Protein AF-0000000076749109 (afdb_homodimer)

Sequence (574 aa):
MSLEVDIISRITERFSALRDAEKKVAKLIMDDIQSAANASITELAENAQVSEATITRFAKAVGCKNVRDMKIKLAQTLTVGQRFILEPPDQSGYQGIYESIKQSLDVNRNLINEQDIDTAVGWLHNARQVITIGMGGGSTIASQEMQHRLFRLGYPVVAYNDGLLSRMIAATADNNDVLVMLSATGYTPTIIETAELAKEYGVKVIAITPADSPLSEIADLTLPIEHKETDFIYKPSASRYAMLALVDVISMALAVNHKRRSRDKLRRLKLALDSYRGGLDRQPLGDMSLEVDIISRITERFSALRDAEKKVAKLIMDDIQSAANASITELAENAQVSEATITRFAKAVGCKNVRDMKIKLAQTLTVGQRFILEPPDQSGYQGIYESIKQSLDVNRNLINEQDIDTAVGWLHNARQVITIGMGGGSTIASQEMQHRLFRLGYPVVAYNDGLLSRMIAATADNNDVLVMLSATGYTPTIIETAELAKEYGVKVIAITPADSPLSEIADLTLPIEHKETDFIYKPSASRYAMLALVDVISMALAVNHKRRSRDKLRRLKLALDSYRGGLDRQPLGD

Solvent-accessible surface area (backbone atoms only — not comparable to full-atom values): 29653 Å² total; per-residue (Å²): 128,80,86,70,70,49,50,66,57,36,43,63,72,42,43,86,77,43,51,73,72,37,41,38,44,51,49,48,34,72,74,35,48,69,60,49,35,69,44,48,65,66,52,47,13,60,76,39,71,49,50,57,66,48,49,44,51,35,22,42,72,51,73,25,89,32,54,66,52,38,28,50,41,41,44,51,54,56,62,60,33,61,50,58,71,43,83,53,77,85,78,83,46,70,62,56,55,57,48,44,41,44,49,32,44,56,60,34,60,70,56,66,48,68,67,59,50,50,50,50,40,53,51,60,71,70,26,74,31,39,39,24,33,10,43,56,46,43,14,29,45,39,18,43,47,43,30,53,50,38,42,49,47,68,41,57,54,46,58,41,65,46,70,67,56,43,42,54,46,30,70,66,54,49,60,52,27,32,37,38,39,30,28,69,58,26,46,48,55,68,58,42,52,26,52,54,47,18,44,74,61,56,26,46,32,38,24,43,21,24,74,89,22,68,34,35,71,69,30,78,38,64,50,49,46,62,71,82,70,69,62,53,75,55,55,68,74,42,46,44,56,37,52,42,50,49,45,39,44,50,47,24,51,45,27,64,76,37,42,70,56,22,38,51,37,42,41,42,48,44,45,51,47,42,73,67,34,50,80,65,74,71,58,62,89,47,66,128,80,85,69,71,50,48,64,57,37,43,63,73,42,44,86,77,43,51,72,72,37,41,37,43,51,50,49,34,72,73,36,48,68,59,49,36,69,44,49,65,66,51,49,13,59,75,38,70,48,50,57,66,47,49,43,50,36,21,43,72,50,71,25,92,31,52,67,52,39,31,50,40,41,44,52,53,56,62,62,33,60,49,57,72,44,82,52,75,87,79,88,47,70,62,56,56,56,51,45,39,46,50,33,43,56,60,35,58,70,55,69,48,69,67,60,50,51,51,50,39,53,50,60,70,70,25,72,30,38,39,23,32,10,43,56,45,43,15,27,45,37,18,44,47,43,30,54,52,38,42,49,48,68,41,56,55,46,56,43,64,48,69,68,56,42,41,54,47,31,71,67,55,50,59,51,26,31,38,38,39,32,30,71,60,24,47,47,53,70,60,42,51,27,52,53,48,17,45,73,60,55,27,47,32,37,22,42,21,25,74,91,21,69,35,35,71,69,30,78,40,64,50,50,44,64,72,84,74,68,62,54,75,54,54,68,74,43,46,44,56,36,49,42,49,50,46,38,45,52,48,25,52,45,27,65,77,36,43,71,58,21,39,52,37,44,39,43,48,45,46,52,47,42,73,67,35,50,82,62,75,71,58,59,90,45,64

Nearest PDB structures (foldseek):
  8k3b-assembly1_A  TM=6.581E-01  e=1.698E-19  Pseudomonas aeruginosa
  4ivn-assembly1_A  TM=6.724E-01  e=5.656E-18  Vibrio vulnificus YJ016
  8v4v-assembly1_B  TM=6.225E-01  e=6.274E-15  Streptococcus pneumoniae
  8txl-assembly1_A  TM=6.241E-01  e=1.625E-14  Streptococcus pneumoniae
  7en6-assembly1_D  TM=8.844E-01  e=1.271E-10  Escherichia coli

InterPro domains:
  IPR000281 Helix-turn-helix protein RpiR [PF01418] (8-78)
  IPR000281 Helix-turn-helix protein RpiR [PS51071] (5-81)
  IPR001347 SIS domain [PF01380] (124-250)
  IPR001347 SIS domain [PS51464] (120-260)
  IPR009057 Homedomain-like superfamily [SSF46689] (5-79)
  IPR035472 RpiR-like, SIS domain [cd05013] (115-253)
  IPR036388 Winged helix-like DNA-binding domain superfamily [G3DSA:1.10.10.10] (2-79)
  IPR046348 SIS domain superfamily [SSF53697] (97-259)
  IPR047640 HTH-type transcriptional regulator RpiR-like [PTHR30514] (6-277)

Foldseek 3Di:
DPPQDQLLVLCVVCLVVDDPLLVLLNCVCLVPLPCLLPDDLVRSCVVSVHDSVSLQVSCVSSPAPGNNRVSVSSVVNVVVDCLVSDPDDDPDDPVVQVVQLVVQQVVLVVLDDPVLLVVVLVLQVQAPEEEEEAEDPLRQVLSVVLVVLVVLLVGHYDYDHDLVVLQVCLQVPDLRYAYEYEDAAQADPSSLVSLQSNVVNNHAYEYEYACPHSNVVSHPGYSHGDFDDDSNPPHDTSSSSSSNVVSVVSSVVNCVVPVVSNVVSNVVLLVVVCVPPPDDPPDDSPD/DPPQDQLLVLCVVCLVVDDPLLVLLNCVCLVPLPCLLPDDLVRSCVVSVHDSVSLQVSCVSSPAPGNNRSSVSSVVNVVVDCLVSDPDDDDDDPVVQVVQLVVQQVVLVVLDDPVLLVVVLVLQVQAPEEEEEAEDPLRQVLSVVLVVLVVLLVGHYDYDHDLVVLQVCLQVPDLRYAYEYEDAAQADVSSLVSLQSNVVNNHAYEYEYACPHSNVVSHPGYSHGDFDDDSNPPHDTSSSSSSNVVSVVSSVVNCVVPVVSNVVSNVVLLVVVCVPPPDDPPDDSPD

Organism: NCBI:txid190893

Structure (mmCIF, N/CA/C/O backbone):
data_AF-0000000076749109-model_v1
#
loop_
_entity.id
_entity.type
_entity.pdbx_description
1 polymer 'Transcriptional regulator'
#
loop_
_atom_site.group_PDB
_atom_site.id
_atom_site.type_symbol
_atom_site.label_atom_id
_atom_site.label_alt_id
_atom_site.label_comp_id
_atom_site.label_asym_id
_atom_site.label_entity_id
_atom_site.label_seq_id
_atom_site.pdbx_PDB_ins_code
_atom_site.Cartn_x
_atom_site.Cartn_y
_atom_site.Cartn_z
_atom_site.occupancy
_atom_site.B_iso_or_equiv
_atom_site.auth_seq_id
_atom_site.auth_comp_id
_atom_site.auth_asym_id
_atom_site.auth_atom_id
_atom_site.pdbx_PDB_model_num
ATOM 1 N N . MET A 1 1 ? 18.172 19.078 17.156 1 41.16 1 MET A N 1
ATOM 2 C CA . MET A 1 1 ? 17.344 20.281 17.062 1 41.16 1 MET A CA 1
ATOM 3 C C . MET A 1 1 ? 16 20.078 17.781 1 41.16 1 MET A C 1
ATOM 5 O O . MET A 1 1 ? 15.422 19 17.734 1 41.16 1 MET A O 1
ATOM 9 N N . SER A 1 2 ? 15.719 20.734 18.781 1 47.03 2 SER A N 1
ATOM 10 C CA . SER A 1 2 ? 14.523 20.719 19.625 1 47.03 2 SER A CA 1
ATOM 11 C C . SER A 1 2 ? 13.258 20.641 18.781 1 47.03 2 SER A C 1
ATOM 13 O O . SER A 1 2 ? 13.148 21.297 17.75 1 47.03 2 SER A O 1
ATOM 15 N N . LEU A 1 3 ? 12.555 19.547 18.859 1 54 3 LEU A N 1
ATOM 16 C CA . LEU A 1 3 ? 11.281 19.203 18.234 1 54 3 LEU A CA 1
ATOM 17 C C . LEU A 1 3 ? 10.336 20.406 18.266 1 54 3 LEU A C 1
ATOM 19 O O . LEU A 1 3 ? 10 20.906 19.344 1 54 3 LEU A O 1
ATOM 23 N N . GLU A 1 4 ? 10.453 21.438 17.328 1 62.38 4 GLU A N 1
ATOM 24 C CA . GLU A 1 4 ? 9.75 22.719 17.453 1 62.38 4 GLU A CA 1
ATOM 25 C C . GLU A 1 4 ? 8.258 22.547 17.141 1 62.38 4 GLU A C 1
ATOM 27 O O . GLU A 1 4 ? 7.891 21.875 16.172 1 62.38 4 GLU A O 1
ATOM 32 N N . VAL A 1 5 ? 7.473 22.531 18.25 1 69.25 5 VAL A N 1
ATOM 33 C CA . VAL A 1 5 ? 6.012 22.562 18.25 1 69.25 5 VAL A CA 1
ATOM 34 C C . VAL A 1 5 ? 5.512 23.656 17.312 1 69.25 5 VAL A C 1
ATOM 36 O O . VAL A 1 5 ? 6.109 24.719 17.234 1 69.25 5 VAL A O 1
ATOM 39 N N . ASP A 1 6 ? 4.562 23.328 16.516 1 81.38 6 ASP A N 1
ATOM 40 C CA . ASP A 1 6 ? 3.91 24.281 15.633 1 81.38 6 ASP A CA 1
ATOM 41 C C . ASP A 1 6 ? 3.236 25.391 16.438 1 81.38 6 ASP A C 1
ATOM 43 O O . ASP A 1 6 ? 2.221 25.156 17.109 1 81.38 6 ASP A O 1
ATOM 47 N N . ILE A 1 7 ? 3.74 26.562 16.406 1 86.69 7 ILE A N 1
ATOM 48 C CA . ILE A 1 7 ? 3.283 27.672 17.25 1 86.69 7 ILE A CA 1
ATOM 49 C C . ILE A 1 7 ? 1.833 28 16.906 1 86.69 7 ILE A C 1
ATOM 51 O O . ILE A 1 7 ? 1.055 28.391 17.781 1 86.69 7 ILE A O 1
ATOM 55 N N . ILE A 1 8 ? 1.481 27.859 15.695 1 86.12 8 ILE A N 1
ATOM 56 C CA . ILE A 1 8 ? 0.114 28.188 15.297 1 86.12 8 ILE A CA 1
ATOM 57 C C . ILE A 1 8 ? -0.857 27.219 15.969 1 86.12 8 ILE A C 1
ATOM 59 O O . ILE A 1 8 ? -1.912 27.625 16.453 1 86.12 8 ILE A O 1
ATOM 63 N N . SER A 1 9 ? -0.5 26 15.93 1 85.75 9 SER A N 1
ATOM 64 C CA . SER A 1 9 ? -1.313 25 16.625 1 85.75 9 SER A CA 1
ATOM 65 C C . SER A 1 9 ? -1.432 25.328 18.109 1 85.75 9 SER A C 1
ATOM 67 O O . SER A 1 9 ? -2.502 25.156 18.703 1 85.75 9 SER A O 1
ATOM 69 N N . ARG A 1 10 ? -0.383 25.734 18.656 1 87.19 10 ARG A N 1
ATOM 70 C CA . ARG A 1 10 ? -0.38 26.078 20.078 1 87.19 10 ARG A CA 1
ATOM 71 C C . ARG A 1 10 ? -1.294 27.266 20.359 1 87.19 10 ARG A C 1
ATOM 73 O O . ARG A 1 10 ? -2.035 27.266 21.344 1 87.19 10 ARG A O 1
ATOM 80 N N . ILE A 1 11 ? -1.233 28.219 19.484 1 89.5 11 ILE A N 1
ATOM 81 C CA . ILE A 1 11 ? -2.072 29.406 19.625 1 89.5 11 ILE A CA 1
ATOM 82 C C . ILE A 1 11 ? -3.543 29.016 19.516 1 89.5 11 ILE A C 1
ATOM 84 O O . ILE A 1 11 ? -4.363 29.438 20.344 1 89.5 11 ILE A O 1
ATOM 88 N N . THR A 1 12 ? -3.814 28.188 18.562 1 86.69 12 THR A N 1
ATOM 89 C CA . THR A 1 12 ? -5.191 27.75 18.344 1 86.69 12 THR A CA 1
ATOM 90 C C . THR A 1 12 ? -5.695 26.938 19.531 1 86.69 12 THR A C 1
ATOM 92 O O . THR A 1 12 ? -6.828 27.125 19.984 1 86.69 12 THR A O 1
ATOM 95 N N . GLU A 1 13 ? -4.914 26.125 20.094 1 86.44 13 GLU A N 1
ATOM 96 C CA . GLU A 1 13 ? -5.281 25.25 21.203 1 86.44 13 GLU A CA 1
ATOM 97 C C . GLU A 1 13 ? -5.508 26.047 22.469 1 86.44 13 GLU A C 1
ATOM 99 O O . GLU A 1 13 ? -6.398 25.719 23.266 1 86.44 13 GLU A O 1
ATOM 104 N N . ARG A 1 14 ? -4.793 27.094 22.641 1 90.38 14 ARG A N 1
ATOM 105 C CA . ARG A 1 14 ? -4.82 27.844 23.891 1 90.38 14 ARG A CA 1
ATOM 106 C C . ARG A 1 14 ? -5.68 29.094 23.75 1 90.38 14 ARG A C 1
ATOM 108 O O . ARG A 1 14 ? -5.855 29.844 24.719 1 90.38 14 ARG A O 1
ATOM 115 N N . PHE A 1 15 ? -6.289 29.234 22.641 1 91.5 15 PHE A N 1
ATOM 116 C CA . PHE A 1 15 ? -6.961 30.5 22.344 1 91.5 15 PHE A CA 1
ATOM 117 C C . PHE A 1 15 ? -8.039 30.797 23.375 1 91.5 15 PHE A C 1
ATOM 119 O O . PHE A 1 15 ? -8.125 31.906 23.891 1 91.5 15 PHE A O 1
ATOM 126 N N . SER A 1 16 ? -8.789 29.781 23.734 1 92.06 16 SER A N 1
ATOM 127 C CA . SER A 1 16 ? -9.914 29.984 24.641 1 92.06 16 SER A CA 1
ATOM 128 C C . SER A 1 16 ? -9.438 30.328 26.047 1 92.06 16 SER A C 1
ATOM 130 O O . SER A 1 16 ? -10.148 30.984 26.812 1 92.06 16 SER A O 1
ATOM 132 N N . ALA A 1 17 ? -8.25 29.922 26.359 1 93.31 17 ALA A N 1
ATOM 133 C CA . ALA A 1 17 ? -7.719 30.125 27.703 1 93.31 17 ALA A CA 1
ATOM 134 C C . ALA A 1 17 ? -6.973 31.453 27.812 1 93.31 17 ALA A C 1
ATOM 136 O O . ALA A 1 17 ? -6.613 31.891 28.906 1 93.31 17 ALA A O 1
ATOM 137 N N . LEU A 1 18 ? -6.797 32.062 26.672 1 94.69 18 LEU A N 1
ATOM 138 C CA . LEU A 1 18 ? -6.055 33.312 26.641 1 94.69 18 LEU A CA 1
ATOM 139 C C . LEU A 1 18 ? -6.898 34.469 27.203 1 94.69 18 LEU A C 1
ATOM 141 O O . 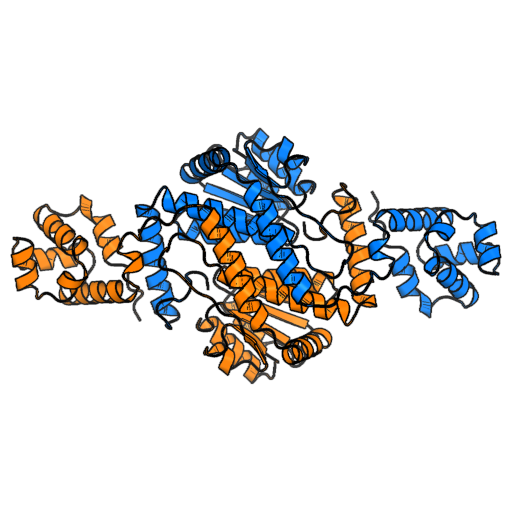LEU A 1 18 ? -8.125 34.438 27.094 1 94.69 18 LEU A O 1
ATOM 145 N N . ARG A 1 19 ? -6.203 35.438 27.828 1 94.12 19 ARG A N 1
ATOM 146 C CA . ARG A 1 19 ? -6.871 36.656 28.234 1 94.12 19 ARG A CA 1
ATOM 147 C C . ARG A 1 19 ? -7.258 37.5 27.016 1 94.12 19 ARG A C 1
ATOM 149 O O . ARG A 1 19 ? -6.723 37.312 25.922 1 94.12 19 ARG A O 1
ATOM 156 N N . ASP A 1 20 ? -8.188 38.344 27.234 1 95.5 20 ASP A N 1
ATOM 157 C CA . ASP A 1 20 ? -8.727 39.156 26.141 1 95.5 20 ASP A CA 1
ATOM 158 C C . ASP A 1 20 ? -7.605 39.875 25.391 1 95.5 20 ASP A C 1
ATOM 160 O O . ASP A 1 20 ? -7.578 39.875 24.156 1 95.5 20 ASP A O 1
ATOM 164 N N . ALA A 1 21 ? -6.801 40.438 26.156 1 95.19 21 ALA A N 1
ATOM 165 C CA . ALA A 1 21 ? -5.68 41.156 25.547 1 95.19 21 ALA A CA 1
ATOM 166 C C . ALA A 1 21 ? -4.797 40.188 24.75 1 95.19 21 ALA A C 1
ATOM 168 O O . ALA A 1 21 ? -4.297 40.562 23.688 1 95.19 21 ALA A O 1
ATOM 169 N N . GLU A 1 22 ? -4.547 39.031 25.234 1 96.12 22 GLU A N 1
ATOM 170 C CA . GLU A 1 22 ? -3.752 38 24.547 1 96.12 22 GLU A CA 1
ATOM 171 C C . GLU A 1 22 ? -4.465 37.5 23.281 1 96.12 22 GLU A C 1
ATOM 173 O O . GLU A 1 22 ? -3.816 37.156 22.297 1 96.12 22 GLU A O 1
ATOM 178 N N . LYS A 1 23 ? -5.781 37.375 23.281 1 96.38 23 LYS A N 1
ATOM 179 C CA . LYS A 1 23 ? -6.555 36.969 22.109 1 96.38 23 LYS A CA 1
ATOM 180 C C . LYS A 1 23 ? -6.344 37.938 20.953 1 96.38 23 LYS A C 1
ATOM 182 O O . LYS A 1 23 ? -6.328 37.531 19.781 1 96.38 23 LYS A O 1
ATOM 187 N N . LYS A 1 24 ? -6.234 39.219 21.328 1 96.19 24 LYS A N 1
ATOM 188 C CA . LYS A 1 24 ? -5.949 40.188 20.297 1 96.19 24 LYS A CA 1
ATOM 189 C C . LYS A 1 24 ? -4.621 39.906 19.609 1 96.19 24 LYS A C 1
ATOM 191 O O . LYS A 1 24 ? -4.512 40.031 18.375 1 96.19 24 LYS A O 1
ATOM 196 N N . VAL A 1 25 ? -3.664 39.531 20.375 1 96.44 25 VAL A N 1
ATOM 197 C CA . VAL A 1 25 ? -2.35 39.219 19.828 1 96.44 25 VAL A CA 1
ATOM 198 C C . VAL A 1 25 ? -2.451 37.969 18.938 1 96.44 25 VAL A C 1
ATOM 200 O O . VAL A 1 25 ? -1.91 37.938 17.828 1 96.44 25 VAL A O 1
ATOM 203 N N . ALA A 1 26 ? -3.113 36.969 19.438 1 95.19 26 ALA A N 1
ATOM 204 C CA . ALA A 1 26 ? -3.312 35.75 18.688 1 95.19 26 ALA A CA 1
ATOM 205 C C . ALA A 1 26 ? -3.963 36 17.328 1 95.19 26 ALA A C 1
ATOM 207 O O . ALA A 1 26 ? -3.514 35.5 16.297 1 95.19 26 ALA A O 1
ATOM 208 N N . LYS A 1 27 ? -4.977 36.812 17.359 1 94.19 27 LYS A N 1
ATOM 209 C CA . LYS A 1 27 ? -5.691 37.156 16.125 1 94.19 27 LYS A CA 1
ATOM 210 C C . LYS A 1 27 ? -4.781 37.875 15.148 1 94.19 27 LYS A C 1
ATOM 212 O O . LYS A 1 27 ? -4.801 37.594 13.945 1 94.19 27 LYS A O 1
ATOM 217 N N . LEU A 1 28 ? -4.043 38.812 15.688 1 94 28 LEU A N 1
ATOM 218 C CA . LEU A 1 28 ? -3.102 39.562 14.859 1 94 28 LEU A CA 1
ATOM 219 C C . LEU A 1 28 ? -2.125 38.594 14.172 1 94 28 LEU A C 1
ATOM 221 O O . LEU A 1 28 ? -1.866 38.75 12.969 1 94 28 LEU A O 1
ATOM 225 N N . ILE A 1 29 ? -1.566 37.688 14.875 1 92.81 29 ILE A N 1
ATOM 226 C CA . ILE A 1 29 ? -0.586 36.75 14.359 1 92.81 29 ILE A CA 1
ATOM 227 C C . ILE A 1 29 ? -1.239 35.844 13.305 1 92.81 29 ILE A C 1
ATOM 229 O O . ILE A 1 29 ? -0.687 35.656 12.219 1 92.81 29 ILE A O 1
ATOM 233 N N . MET A 1 30 ? -2.408 35.375 13.68 1 88.06 30 MET A N 1
ATOM 234 C CA . MET A 1 30 ? -3.117 34.469 12.789 1 88.06 30 MET A CA 1
ATOM 235 C C . MET A 1 30 ? -3.518 35.156 11.492 1 88.06 30 MET A C 1
ATOM 237 O O . MET A 1 30 ? -3.566 34.531 10.438 1 88.06 30 MET A O 1
ATOM 241 N N . ASP A 1 31 ? -3.779 36.406 11.617 1 88.31 31 ASP A N 1
ATOM 242 C CA . ASP A 1 31 ? -4.195 37.188 10.445 1 88.31 31 ASP A CA 1
ATOM 243 C C . ASP A 1 31 ? -3.037 37.375 9.469 1 88.31 31 ASP A C 1
ATOM 245 O O . ASP A 1 31 ? -3.248 37.438 8.258 1 88.31 31 ASP A O 1
ATOM 249 N N . ASP A 1 32 ? -1.861 37.531 9.992 1 88.88 32 ASP A N 1
ATOM 250 C CA . ASP A 1 32 ? -0.684 37.75 9.156 1 88.88 32 ASP A CA 1
ATOM 251 C C . ASP A 1 32 ? 0.581 37.25 9.844 1 88.88 32 ASP A C 1
ATOM 253 O O . ASP A 1 32 ? 1.338 38.031 10.422 1 88.88 32 ASP A O 1
ATOM 257 N N . ILE A 1 33 ? 0.858 36.031 9.617 1 88.12 33 ILE A N 1
ATOM 258 C CA . ILE A 1 33 ? 1.965 35.375 10.289 1 88.12 33 ILE A CA 1
ATOM 259 C C . ILE A 1 33 ? 3.291 35.969 9.828 1 88.12 33 ILE A C 1
ATOM 261 O O . ILE A 1 33 ? 4.207 36.156 10.633 1 88.12 33 ILE A O 1
ATOM 265 N N . GLN A 1 34 ? 3.371 36.312 8.562 1 88.44 34 GLN A N 1
ATOM 266 C CA . GLN A 1 34 ? 4.602 36.844 8 1 88.44 34 GLN A CA 1
ATOM 267 C C . GLN A 1 34 ? 4.961 38.188 8.656 1 88.44 34 GLN A C 1
ATOM 269 O O . GLN A 1 34 ? 6.098 38.375 9.094 1 88.44 34 GLN A O 1
ATOM 274 N N . SER A 1 35 ? 3.977 39.031 8.734 1 91.88 35 SER A N 1
ATOM 275 C CA . SER A 1 35 ? 4.207 40.344 9.352 1 91.88 35 SER A CA 1
ATOM 276 C C . SER A 1 35 ? 4.562 40.188 10.828 1 91.88 35 SER A C 1
ATOM 278 O O . SER A 1 35 ? 5.441 40.875 11.328 1 91.88 35 SER A O 1
ATOM 280 N N . ALA A 1 36 ? 3.863 39.281 11.398 1 92.56 36 ALA A N 1
ATOM 281 C CA . ALA A 1 36 ? 4.098 39.062 12.828 1 92.56 36 ALA A CA 1
ATOM 282 C C . ALA A 1 36 ? 5.508 38.531 13.078 1 92.56 36 ALA A C 1
ATOM 284 O O . ALA A 1 36 ? 6.164 38.938 14.047 1 92.56 36 ALA A O 1
ATOM 285 N N . ALA A 1 37 ? 5.977 37.688 12.227 1 91.88 37 ALA A N 1
ATOM 286 C CA . ALA A 1 37 ? 7.301 37.094 12.375 1 91.88 37 ALA A CA 1
ATOM 287 C C . ALA A 1 37 ? 8.398 38.156 12.211 1 91.88 37 ALA A C 1
ATOM 289 O O . ALA A 1 37 ? 9.469 38.031 12.805 1 91.88 37 ALA A O 1
ATOM 290 N N . ASN A 1 38 ? 8.125 39.125 11.508 1 93.44 38 ASN A N 1
ATOM 291 C CA . ASN A 1 38 ? 9.156 40.125 11.172 1 93.44 38 ASN A CA 1
ATOM 292 C C . ASN A 1 38 ? 9.023 41.375 12.023 1 93.44 38 ASN A C 1
ATOM 294 O O . ASN A 1 38 ? 9.938 42.188 12.055 1 93.44 38 ASN A O 1
ATOM 298 N N . ALA A 1 39 ? 7.953 41.531 12.719 1 94.12 39 ALA A N 1
ATOM 299 C CA . ALA A 1 39 ? 7.676 42.75 13.484 1 94.12 39 ALA A CA 1
ATOM 300 C C . ALA A 1 39 ? 8.469 42.75 14.789 1 94.12 39 ALA A C 1
ATOM 302 O O . ALA A 1 39 ? 8.766 41.719 15.352 1 94.12 39 ALA A O 1
ATOM 303 N N . SER A 1 40 ? 8.883 43.906 15.211 1 94.69 40 SER A N 1
ATOM 304 C CA . SER A 1 40 ? 9.438 44.062 16.547 1 94.69 40 SER A CA 1
ATOM 305 C C . SER A 1 40 ? 8.359 43.906 17.625 1 94.69 40 SER A C 1
ATOM 307 O O . SER A 1 40 ? 7.168 43.969 17.312 1 94.69 40 SER A O 1
ATOM 309 N N . ILE A 1 41 ? 8.844 43.781 18.812 1 95.25 41 ILE A N 1
ATOM 310 C CA . ILE A 1 41 ? 7.891 43.656 19.906 1 95.25 41 ILE A CA 1
ATOM 311 C C . ILE A 1 41 ? 7.035 44.906 20 1 95.25 41 ILE A C 1
ATOM 313 O O . ILE A 1 41 ? 5.84 44.844 20.297 1 95.25 41 ILE A O 1
ATOM 317 N N . THR A 1 42 ? 7.625 46.062 19.734 1 96.25 42 THR A N 1
ATOM 318 C CA . THR A 1 42 ? 6.914 47.344 19.781 1 96.25 42 THR A CA 1
ATOM 319 C C . THR A 1 42 ? 5.852 47.406 18.688 1 96.25 42 THR A C 1
ATOM 321 O O . THR A 1 42 ? 4.719 47.812 18.953 1 96.25 42 THR A O 1
ATOM 324 N N . GLU A 1 43 ? 6.258 46.969 17.562 1 96.69 43 GLU A N 1
ATOM 325 C CA . GLU A 1 43 ? 5.328 46.938 16.438 1 96.69 43 GLU A CA 1
ATOM 326 C C . GLU A 1 43 ? 4.168 46 16.688 1 96.69 43 GLU A C 1
ATOM 328 O O . GLU A 1 43 ? 3.016 46.312 16.391 1 96.69 43 GLU A O 1
ATOM 333 N N . LEU A 1 44 ? 4.457 44.812 17.172 1 96.5 44 LEU A N 1
ATOM 334 C CA . LEU A 1 44 ? 3.424 43.844 17.5 1 96.5 44 LEU A CA 1
ATOM 335 C C . LEU A 1 44 ? 2.434 44.406 18.516 1 96.5 44 LEU A C 1
ATOM 337 O O . LEU A 1 44 ? 1.221 44.25 18.359 1 96.5 44 LEU A O 1
ATOM 341 N N . ALA A 1 45 ? 2.943 45.031 19.547 1 96.88 45 ALA A N 1
ATOM 342 C CA . ALA A 1 45 ? 2.117 45.625 20.594 1 96.88 45 ALA A CA 1
ATOM 343 C C . ALA A 1 45 ? 1.198 46.719 20.016 1 96.88 45 ALA A C 1
ATOM 345 O O . ALA A 1 45 ? 0.005 46.75 20.328 1 96.88 45 ALA A O 1
ATOM 346 N N . GLU A 1 46 ? 1.764 47.562 19.156 1 96.94 46 GLU A N 1
ATOM 347 C CA . GLU A 1 46 ? 1.002 48.625 18.531 1 96.94 46 GLU A CA 1
ATOM 348 C C . GLU A 1 46 ? -0.096 48.094 17.625 1 96.94 46 GLU A C 1
ATOM 350 O O . GLU A 1 46 ? -1.243 48.531 17.688 1 96.94 46 GLU A O 1
ATOM 355 N N . ASN A 1 47 ? 0.292 47.125 16.875 1 95.94 47 ASN A N 1
ATOM 356 C CA . ASN A 1 47 ? -0.643 46.562 15.914 1 95.94 47 ASN A CA 1
ATOM 357 C C . ASN A 1 47 ? -1.787 45.812 16.609 1 95.94 47 ASN A C 1
ATOM 359 O O . ASN A 1 47 ? -2.918 45.844 16.125 1 95.94 47 ASN A O 1
ATOM 363 N N . ALA A 1 48 ? -1.487 45.219 17.688 1 95.81 48 ALA A N 1
ATOM 364 C CA . ALA A 1 48 ? -2.49 44.469 18.438 1 95.81 48 ALA A CA 1
ATOM 365 C C . ALA A 1 48 ? -3.215 45.344 19.438 1 95.81 48 ALA A C 1
ATOM 367 O O . ALA A 1 48 ? -4.188 44.938 20.062 1 95.81 48 ALA A O 1
ATOM 368 N N . GLN A 1 49 ? -2.762 46.531 19.625 1 96.12 49 GLN A N 1
ATOM 369 C CA . GLN A 1 49 ? -3.316 47.5 20.562 1 96.12 49 GLN A CA 1
ATOM 370 C C . GLN A 1 49 ? -3.256 46.969 22 1 96.12 49 GLN A C 1
ATOM 372 O O . GLN A 1 49 ? -4.254 47 22.719 1 96.12 49 GLN A O 1
ATOM 377 N N . VAL A 1 50 ? -2.072 46.469 22.297 1 97.19 50 VAL A N 1
ATOM 378 C CA . VAL A 1 50 ? -1.808 46 23.656 1 97.19 50 VAL A CA 1
ATOM 379 C C . VAL A 1 50 ? -0.436 46.5 24.109 1 97.19 50 VAL A C 1
ATOM 381 O O . VAL A 1 50 ? 0.275 47.156 23.359 1 97.19 50 VAL A O 1
ATOM 384 N N . SER A 1 51 ? -0.117 46.219 25.406 1 95.12 51 SER A N 1
ATOM 385 C CA . SER A 1 51 ? 1.193 46.562 25.938 1 95.12 51 SER A CA 1
ATOM 386 C C . SER A 1 51 ? 2.26 45.562 25.516 1 95.12 51 SER A C 1
ATOM 388 O O . SER A 1 51 ? 1.942 44.438 25.141 1 95.12 51 SER A O 1
ATOM 390 N N . GLU A 1 52 ? 3.502 46 25.5 1 96.5 52 GLU A N 1
ATOM 391 C CA . GLU A 1 52 ? 4.609 45.094 25.25 1 96.5 52 GLU A CA 1
ATOM 392 C C . GLU A 1 52 ? 4.641 43.938 26.266 1 96.5 52 GLU A C 1
ATOM 394 O O . GLU A 1 52 ? 5.012 42.812 25.938 1 96.5 52 GLU A O 1
ATOM 399 N N . ALA A 1 53 ? 4.254 44.25 27.453 1 95.94 53 ALA A N 1
ATOM 400 C CA . ALA A 1 53 ? 4.172 43.219 28.5 1 95.94 53 ALA A CA 1
ATOM 401 C C . ALA A 1 53 ? 3.168 42.156 28.125 1 95.94 53 ALA A C 1
ATOM 403 O O . ALA A 1 53 ? 3.373 40.969 28.422 1 95.94 53 ALA A O 1
ATOM 404 N N . THR A 1 54 ? 2.135 42.594 27.531 1 96.5 54 THR A N 1
ATOM 405 C CA . THR A 1 54 ? 1.115 41.656 27.078 1 96.5 54 THR A CA 1
ATOM 406 C C . THR A 1 54 ? 1.682 40.719 26.016 1 96.5 54 THR A C 1
ATOM 408 O O . THR A 1 54 ? 1.346 39.531 25.984 1 96.5 54 THR A O 1
ATOM 411 N N . ILE A 1 55 ? 2.539 41.219 25.125 1 97.31 55 ILE A N 1
ATOM 412 C CA . ILE A 1 55 ? 3.184 40.406 24.109 1 97.31 55 ILE A CA 1
ATOM 413 C C . ILE A 1 55 ? 4.055 39.344 24.781 1 97.31 55 ILE A C 1
ATOM 415 O O . ILE A 1 55 ? 4.059 38.188 24.359 1 97.31 55 ILE A O 1
ATOM 419 N N . THR A 1 56 ? 4.805 39.781 25.734 1 96.31 56 THR A N 1
ATOM 420 C CA . THR A 1 56 ? 5.684 38.875 26.469 1 96.31 56 THR A CA 1
ATOM 421 C C . THR A 1 56 ? 4.871 37.812 27.188 1 96.31 56 THR A C 1
ATOM 423 O O . THR A 1 56 ? 5.234 36.625 27.172 1 96.31 56 THR A O 1
ATOM 426 N N . ARG A 1 57 ? 3.799 38.156 27.828 1 96.06 57 ARG A N 1
ATOM 427 C CA . ARG A 1 57 ? 2.932 37.188 28.516 1 96.06 57 ARG A CA 1
ATOM 428 C C . ARG A 1 57 ? 2.291 36.219 27.531 1 96.06 57 ARG A C 1
ATOM 430 O O . ARG A 1 57 ? 2.133 35.031 27.828 1 96.06 57 ARG A O 1
ATOM 437 N N . PHE A 1 58 ? 1.944 36.812 26.422 1 96.5 58 PHE A N 1
ATOM 438 C CA . PHE A 1 58 ? 1.36 36 25.375 1 96.5 58 PHE A CA 1
ATOM 439 C C . PHE A 1 58 ? 2.344 34.906 24.922 1 96.5 58 PHE A C 1
ATOM 441 O O . PHE A 1 58 ? 1.978 33.75 24.797 1 96.5 58 PHE A O 1
ATOM 448 N N . ALA A 1 59 ? 3.525 35.375 24.641 1 96.12 59 ALA A N 1
ATOM 449 C CA . ALA A 1 59 ? 4.559 34.406 24.219 1 96.12 59 ALA A CA 1
ATOM 450 C C . ALA A 1 59 ? 4.699 33.281 25.219 1 96.12 59 ALA A C 1
ATOM 452 O O . ALA A 1 59 ? 4.746 32.094 24.844 1 96.12 59 ALA A O 1
ATOM 453 N N . LYS A 1 60 ? 4.684 33.531 26.453 1 94.75 60 LYS A N 1
ATOM 454 C CA . LYS A 1 60 ? 4.793 32.531 27.5 1 94.75 60 LYS A CA 1
ATOM 455 C C . LYS A 1 60 ? 3.535 31.672 27.562 1 94.75 60 LYS A C 1
ATOM 457 O O . LYS A 1 60 ? 3.615 30.453 27.781 1 94.75 60 LYS A O 1
ATOM 462 N N . ALA A 1 61 ? 2.455 32.312 27.359 1 94.38 61 ALA A N 1
ATOM 463 C CA . ALA A 1 61 ? 1.172 31.625 27.422 1 94.38 61 ALA A CA 1
ATOM 464 C C . ALA A 1 61 ? 1.059 30.562 26.328 1 94.38 61 ALA A C 1
ATOM 466 O O . ALA A 1 61 ? 0.417 29.531 26.516 1 94.38 61 ALA A O 1
ATOM 467 N N . VAL A 1 62 ? 1.747 30.844 25.25 1 93.81 62 VAL A N 1
ATOM 468 C CA . VAL A 1 62 ? 1.635 29.906 24.141 1 93.81 62 VAL A CA 1
ATOM 469 C C . VAL A 1 62 ? 2.859 29 24.109 1 93.81 62 VAL A C 1
ATOM 471 O O . VAL A 1 62 ? 3.133 28.359 23.094 1 93.81 62 VAL A O 1
ATOM 474 N N . GLY A 1 63 ? 3.613 29.031 25.203 1 90.06 63 GLY A N 1
ATOM 475 C CA . GLY A 1 63 ? 4.641 28.016 25.422 1 90.06 63 GLY A CA 1
ATOM 476 C C . GLY A 1 63 ? 6.008 28.453 24.922 1 90.06 63 GLY A C 1
ATOM 477 O O . GLY A 1 63 ? 6.898 27.609 24.734 1 90.06 63 GLY A O 1
ATOM 478 N N . CYS A 1 64 ? 6.207 29.688 24.625 1 93.25 64 CYS A N 1
ATOM 479 C CA . CYS A 1 64 ? 7.512 30.188 24.203 1 93.25 64 CYS A CA 1
ATOM 480 C C . CYS A 1 64 ? 8.297 30.719 25.391 1 93.25 64 CYS A C 1
ATOM 482 O O . CYS A 1 64 ? 7.711 31.172 26.375 1 93.25 64 CYS A O 1
ATOM 484 N N . LYS A 1 65 ? 9.57 30.641 25.266 1 93.25 65 LYS A N 1
ATOM 485 C CA . LYS A 1 65 ? 10.43 31.141 26.344 1 93.25 65 LYS A CA 1
ATOM 486 C C . LYS A 1 65 ? 10.344 32.656 26.453 1 93.25 65 LYS A C 1
ATOM 488 O O . LYS A 1 65 ? 10.375 33.219 27.547 1 93.25 65 LYS A O 1
ATOM 493 N N . ASN A 1 66 ? 10.336 33.281 25.359 1 93.75 66 ASN A N 1
ATOM 494 C CA . ASN A 1 66 ? 10.273 34.719 25.219 1 93.75 66 ASN A CA 1
ATOM 495 C C . ASN A 1 66 ? 9.805 35.125 23.828 1 93.75 66 ASN A C 1
ATOM 497 O O . ASN A 1 66 ? 9.461 34.25 23 1 93.75 66 ASN A O 1
ATOM 501 N N . VAL A 1 67 ? 9.703 36.375 23.609 1 95.25 67 VAL A N 1
ATOM 502 C CA . VAL A 1 67 ? 9.188 36.906 22.359 1 95.25 67 VAL A CA 1
ATOM 503 C C . VAL A 1 67 ? 10.109 36.5 21.219 1 95.25 67 VAL A C 1
ATOM 505 O O . VAL A 1 67 ? 9.648 36.188 20.109 1 95.25 67 VAL A O 1
ATOM 508 N N . ARG A 1 68 ? 11.328 36.531 21.469 1 93.25 68 ARG A N 1
ATOM 509 C CA . ARG A 1 68 ? 12.289 36.094 20.453 1 93.25 68 ARG A CA 1
ATOM 510 C C . ARG A 1 68 ? 12.031 34.688 20.016 1 93.25 68 ARG A C 1
ATOM 512 O O . ARG A 1 68 ? 12.023 34.375 18.812 1 93.25 68 ARG A O 1
ATOM 519 N N . ASP A 1 69 ? 11.906 33.875 20.953 1 93.62 69 ASP A N 1
ATOM 520 C CA . ASP A 1 69 ? 11.578 32.469 20.703 1 93.62 69 ASP A CA 1
ATOM 521 C C . ASP A 1 69 ? 10.297 32.344 19.875 1 93.62 69 ASP A C 1
ATOM 523 O O . ASP A 1 69 ? 10.219 31.531 18.953 1 93.62 69 ASP A O 1
ATOM 527 N N . MET A 1 70 ? 9.273 33.062 20.203 1 93.69 70 MET A N 1
ATOM 528 C CA . MET A 1 70 ? 8.008 33.062 19.469 1 93.69 70 MET A CA 1
ATOM 529 C C . MET A 1 70 ? 8.219 33.438 18.016 1 93.69 70 MET A C 1
ATOM 531 O O . MET A 1 70 ? 7.691 32.781 17.109 1 93.69 70 MET A O 1
ATOM 535 N N . LYS A 1 71 ? 8.984 34.406 17.828 1 92.12 71 LYS A N 1
ATOM 536 C CA . LYS A 1 71 ? 9.242 34.906 16.469 1 92.12 71 LYS A CA 1
ATOM 537 C C . LYS A 1 71 ? 9.992 33.875 15.641 1 92.12 71 LYS A C 1
ATOM 539 O O . LYS A 1 71 ? 9.742 33.719 14.445 1 92.12 71 LYS A O 1
ATOM 544 N N . ILE A 1 72 ? 10.852 33.25 16.234 1 89.25 72 ILE A N 1
ATOM 545 C CA . ILE A 1 72 ? 11.586 32.188 15.555 1 89.25 72 ILE A CA 1
ATOM 546 C C . ILE A 1 72 ? 10.625 31.078 15.141 1 89.25 72 ILE A C 1
ATOM 548 O O . ILE A 1 72 ? 10.672 30.594 14.008 1 89.25 72 ILE A O 1
ATOM 552 N N . LYS A 1 73 ? 9.8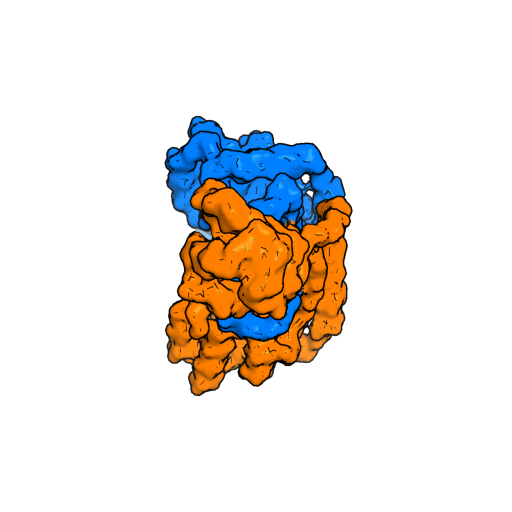05 30.734 16.016 1 88.94 73 LYS A N 1
ATOM 553 C CA . LYS A 1 73 ? 8.844 29.672 15.734 1 88.94 73 LYS A CA 1
ATOM 554 C C . LYS A 1 73 ? 7.863 30.094 14.641 1 88.94 73 LYS A C 1
ATOM 556 O O . LYS A 1 73 ? 7.473 29.281 13.805 1 88.94 73 LYS A O 1
ATOM 561 N N . LEU A 1 74 ? 7.477 31.328 14.688 1 89.31 74 LEU A N 1
ATOM 562 C CA . LEU A 1 74 ? 6.625 31.859 13.625 1 89.31 74 LEU A CA 1
ATOM 563 C C . LEU A 1 74 ? 7.336 31.797 12.281 1 89.31 74 LEU A C 1
ATOM 565 O O . LEU A 1 74 ? 6.738 31.422 11.273 1 89.31 74 LEU A O 1
ATOM 569 N N . ALA A 1 75 ? 8.57 32.125 12.289 1 86 75 ALA A N 1
ATOM 570 C CA . ALA A 1 75 ? 9.367 32.094 11.062 1 86 75 ALA A CA 1
ATOM 571 C C . ALA A 1 75 ? 9.492 30.672 10.539 1 86 75 ALA A C 1
ATOM 573 O O . ALA A 1 75 ? 9.445 30.438 9.328 1 86 75 ALA A O 1
ATOM 574 N N . GLN A 1 76 ? 9.672 29.844 11.43 1 81.56 76 GLN A N 1
ATOM 575 C CA . GLN A 1 76 ? 9.773 28.438 11.055 1 81.56 76 GLN A CA 1
ATOM 576 C C . GLN A 1 76 ? 8.477 27.938 10.406 1 81.56 76 GLN A C 1
ATOM 578 O O . GLN A 1 76 ? 8.508 27.141 9.469 1 81.56 76 GLN A O 1
ATOM 583 N N . THR A 1 77 ? 7.387 28.344 10.977 1 80.94 77 THR A N 1
ATOM 584 C CA . THR A 1 77 ? 6.094 28 10.406 1 80.94 77 THR A CA 1
ATOM 585 C C . THR A 1 77 ? 5.973 28.5 8.977 1 80.94 77 THR A C 1
ATOM 587 O O . THR A 1 77 ? 5.398 27.828 8.117 1 80.94 77 THR A O 1
ATOM 590 N N . LEU A 1 78 ? 6.52 29.656 8.742 1 78.19 78 LEU A N 1
ATOM 591 C CA . LEU A 1 78 ? 6.473 30.25 7.41 1 78.19 78 LEU A CA 1
ATOM 592 C C . LEU A 1 78 ? 7.316 29.438 6.43 1 78.19 78 LEU A C 1
ATOM 594 O O . LEU A 1 78 ? 6.996 29.359 5.242 1 78.19 78 LEU A O 1
ATOM 598 N N . THR A 1 79 ? 8.305 28.812 6.91 1 74.81 79 THR A N 1
ATOM 599 C CA . THR A 1 79 ? 9.188 28.031 6.059 1 74.81 79 THR A CA 1
ATOM 600 C C . THR A 1 79 ? 8.492 26.75 5.582 1 74.81 79 THR A C 1
ATOM 602 O O . THR A 1 79 ? 8.812 26.219 4.52 1 74.81 79 THR A O 1
ATOM 605 N N . VAL A 1 80 ? 7.621 26.188 6.398 1 70 80 VAL A N 1
ATOM 606 C CA . VAL A 1 80 ? 6.887 24.969 6.039 1 70 80 VAL A CA 1
ATOM 607 C C . VAL A 1 80 ? 6.109 25.203 4.746 1 70 80 VAL A C 1
ATOM 609 O O . VAL A 1 80 ? 5.977 24.297 3.926 1 70 80 VAL A O 1
ATOM 612 N N . GLY A 1 81 ? 5.68 26.406 4.512 1 66.5 81 GLY A N 1
ATOM 613 C CA . GLY A 1 81 ? 4.988 26.766 3.287 1 66.5 81 GLY A CA 1
ATOM 614 C C . GLY A 1 81 ? 3.629 27.406 3.537 1 66.5 81 GLY A C 1
ATOM 615 O O . GLY A 1 81 ? 2.875 26.938 4.398 1 66.5 81 GLY A O 1
ATOM 616 N N . GLN A 1 82 ? 3.4 28.266 2.697 1 69.94 82 GLN A N 1
ATOM 617 C CA . GLN A 1 82 ? 2.189 29.078 2.793 1 69.94 82 GLN A CA 1
ATOM 618 C C . GLN A 1 82 ? 0.943 28.234 2.537 1 69.94 82 GLN A C 1
ATOM 620 O O . GLN A 1 82 ? -0.137 28.547 3.043 1 69.94 82 GLN A O 1
ATOM 625 N N . ARG A 1 83 ? 1.236 27.125 1.879 1 76.38 83 ARG A N 1
ATOM 626 C CA . ARG A 1 83 ? 0.084 26.328 1.468 1 76.38 83 ARG A CA 1
ATOM 627 C C . ARG A 1 83 ? -0.575 25.656 2.668 1 76.38 83 ARG A C 1
ATOM 629 O O . ARG A 1 83 ? -1.736 25.25 2.6 1 76.38 83 ARG A O 1
ATOM 636 N N . PHE A 1 84 ? 0.073 25.516 3.701 1 79 84 PHE A N 1
ATOM 637 C CA . PHE A 1 84 ? -0.494 24.891 4.895 1 79 84 PHE A CA 1
ATOM 638 C C . PHE A 1 84 ? -1.103 25.953 5.812 1 79 84 PHE A C 1
ATOM 640 O O . PHE A 1 84 ? -1.729 25.609 6.82 1 79 84 PHE A O 1
ATOM 647 N N . ILE A 1 85 ? -0.835 27.125 5.496 1 71.5 85 ILE A N 1
ATOM 648 C CA . ILE A 1 85 ? -1.3 28.219 6.344 1 71.5 85 ILE A CA 1
ATOM 649 C C . ILE A 1 85 ? -2.561 28.844 5.742 1 71.5 85 ILE A C 1
ATOM 651 O O . ILE A 1 85 ? -3.553 29.047 6.445 1 71.5 85 ILE A O 1
ATOM 655 N N . LEU A 1 86 ? -2.402 29.047 4.43 1 69.31 86 LEU A N 1
ATOM 656 C CA . LEU A 1 86 ? -3.518 29.688 3.738 1 69.31 86 LEU A CA 1
ATOM 657 C C . LEU A 1 86 ? -4.445 28.641 3.123 1 69.31 86 LEU A C 1
ATOM 659 O O . LEU A 1 86 ? -3.986 27.578 2.682 1 69.31 86 LEU A O 1
ATOM 663 N N . GLU A 1 87 ? -5.715 28.906 3.285 1 69.31 87 GLU A N 1
ATOM 664 C CA . GLU A 1 87 ? -6.672 27.984 2.691 1 69.31 87 GLU A CA 1
ATOM 665 C C . GLU A 1 87 ? -6.492 27.906 1.179 1 69.31 87 GLU A C 1
ATOM 667 O O . GLU A 1 87 ? -6.617 28.906 0.477 1 69.31 87 GLU A O 1
ATOM 672 N N . PRO A 1 88 ? -6.055 26.797 0.826 1 61.41 88 PRO A N 1
ATOM 673 C CA . PRO A 1 88 ? -5.934 26.672 -0.628 1 61.41 88 PRO A CA 1
ATOM 674 C C . PRO A 1 88 ? -7.281 26.75 -1.342 1 61.41 88 PRO A C 1
ATOM 676 O O . PRO A 1 88 ? -8.32 26.5 -0.733 1 61.41 88 PRO A O 1
ATOM 679 N N . PRO A 1 89 ? -7.164 27.391 -2.648 1 58.97 89 PRO A N 1
ATOM 680 C CA . PRO A 1 89 ? -8.406 27.375 -3.426 1 58.97 89 PRO A CA 1
ATOM 681 C C . PRO A 1 89 ? -9.008 25.969 -3.551 1 58.97 89 PRO A C 1
ATOM 683 O O . PRO A 1 89 ? -8.273 24.984 -3.576 1 58.97 89 PRO A O 1
ATOM 686 N N . ASP A 1 90 ? -10.305 25.922 -3.26 1 58.25 90 ASP A N 1
ATOM 687 C CA . ASP A 1 90 ? -11.055 24.672 -3.328 1 58.25 90 ASP A CA 1
ATOM 688 C C . ASP A 1 90 ? -10.797 23.938 -4.645 1 58.25 90 ASP A C 1
ATOM 690 O O . ASP A 1 90 ? -10.867 24.547 -5.719 1 58.25 90 ASP A O 1
ATOM 694 N N . GLN A 1 91 ? -10 23.016 -4.68 1 62.5 91 GLN A N 1
ATOM 695 C CA . GLN A 1 91 ? -9.93 22.203 -5.891 1 62.5 91 GLN A CA 1
ATOM 696 C C . GLN A 1 91 ? -10.812 20.969 -5.77 1 62.5 91 GLN A C 1
ATOM 698 O O . GLN A 1 91 ? -10.867 20.328 -4.715 1 62.5 91 GLN A O 1
ATOM 703 N N . SER A 1 92 ? -12.133 21.016 -6.59 1 58.34 92 SER A N 1
ATOM 704 C CA . SER A 1 92 ? -13.5 20.484 -6.539 1 58.34 92 SER A CA 1
ATOM 705 C C . SER A 1 92 ? -13.516 18.969 -6.715 1 58.34 92 SER A C 1
ATOM 707 O O . SER A 1 92 ? -14.484 18.312 -6.348 1 58.34 92 SER A O 1
ATOM 709 N N . GLY A 1 93 ? -12.82 18.078 -6.645 1 72.31 93 GLY A N 1
ATOM 710 C CA . GLY A 1 93 ? -13.625 16.859 -6.758 1 72.31 93 GLY A CA 1
ATOM 711 C C . GLY A 1 93 ? -12.789 15.602 -6.863 1 72.31 93 GLY A C 1
ATOM 712 O O . GLY A 1 93 ? -11.57 15.672 -7.027 1 72.31 93 GLY A O 1
ATOM 713 N N . TYR A 1 94 ? -13.367 14.531 -6.57 1 84.12 94 TYR A N 1
ATOM 714 C CA . TYR A 1 94 ? -12.781 13.203 -6.629 1 84.12 94 TYR A CA 1
ATOM 715 C C . TYR A 1 94 ? -12.078 12.977 -7.965 1 84.12 94 TYR A C 1
ATOM 717 O O . TYR A 1 94 ? -11.133 12.18 -8.047 1 84.12 94 TYR A O 1
ATOM 725 N N . GLN A 1 95 ? -12.461 13.812 -8.922 1 84.69 95 GLN A N 1
ATOM 726 C CA . GLN A 1 95 ? -11.867 13.688 -10.242 1 84.69 95 GLN A CA 1
ATOM 727 C C . GLN A 1 95 ? -10.398 14.094 -10.227 1 84.69 95 GLN A C 1
ATOM 729 O O . GLN A 1 95 ? -9.578 13.508 -10.93 1 84.69 95 GLN A O 1
ATOM 734 N N . GLY A 1 96 ? -10.133 15.07 -9.414 1 88.25 96 GLY A N 1
ATOM 735 C CA . GLY A 1 96 ? -8.758 15.531 -9.305 1 88.25 96 GLY A CA 1
ATOM 736 C C . GLY A 1 96 ? -7.809 14.469 -8.773 1 88.25 96 GLY A C 1
ATOM 737 O O . GLY A 1 96 ? -6.648 14.414 -9.18 1 88.25 96 GLY A O 1
ATOM 738 N N . ILE A 1 97 ? -8.312 13.609 -7.898 1 92 97 ILE A N 1
ATOM 739 C CA . ILE A 1 97 ? -7.508 12.531 -7.336 1 92 97 ILE A CA 1
ATOM 740 C C . ILE A 1 97 ? -7.105 11.555 -8.438 1 92 97 ILE A C 1
ATOM 742 O O . ILE A 1 97 ? -5.922 11.258 -8.609 1 92 97 ILE A O 1
ATOM 746 N N . TYR A 1 98 ? -8.086 11.07 -9.188 1 93.56 98 TYR A N 1
ATOM 747 C CA . TYR A 1 98 ? -7.824 10.086 -10.227 1 93.56 98 TYR A CA 1
ATOM 748 C C . TYR A 1 98 ? -6.922 10.656 -11.312 1 93.56 98 TYR A C 1
ATOM 750 O O . TYR A 1 98 ? -6.004 9.977 -11.781 1 93.56 98 TYR A O 1
ATOM 758 N N . GLU A 1 99 ? -7.152 11.859 -11.664 1 90.81 99 GLU A N 1
ATOM 759 C CA . GLU A 1 99 ? -6.324 12.5 -12.688 1 90.81 99 GLU A CA 1
ATOM 760 C C . GLU A 1 99 ? -4.887 12.672 -12.203 1 90.81 99 GLU A C 1
ATOM 762 O O . GLU A 1 99 ? -3.941 12.484 -12.969 1 90.81 99 GLU A O 1
ATOM 767 N N . SER A 1 100 ? -4.75 13.047 -10.977 1 92 100 SER A N 1
ATOM 768 C CA . SER A 1 100 ? -3.414 13.203 -10.406 1 92 100 SER A CA 1
ATOM 769 C C . SER A 1 100 ? -2.646 11.891 -10.422 1 92 100 SER A C 1
ATOM 771 O O . SER A 1 100 ? -1.45 11.867 -10.719 1 92 100 SER A O 1
ATOM 773 N N . ILE A 1 101 ? -3.342 10.828 -10.094 1 94.69 101 ILE A N 1
ATOM 774 C CA . ILE A 1 101 ? -2.721 9.508 -10.109 1 94.69 101 ILE A CA 1
ATOM 775 C C . ILE A 1 101 ? -2.277 9.156 -11.523 1 94.69 101 ILE A C 1
ATOM 777 O O . ILE A 1 101 ? -1.133 8.75 -11.742 1 94.69 101 ILE A O 1
ATOM 781 N N . LYS A 1 102 ? -3.164 9.352 -12.445 1 94.81 102 LYS A N 1
ATOM 782 C CA . LYS A 1 102 ? -2.861 9.023 -13.836 1 94.81 102 LYS A CA 1
ATOM 783 C C . LYS A 1 102 ? -1.702 9.859 -14.359 1 94.81 102 LYS A C 1
ATOM 785 O O . LYS A 1 102 ? -0.83 9.352 -15.07 1 94.81 102 LYS A O 1
ATOM 790 N N . GLN A 1 103 ? -1.708 11.102 -14.008 1 93.19 103 GLN A N 1
ATOM 791 C CA . GLN A 1 103 ? -0.616 11.977 -14.414 1 93.19 103 GLN A CA 1
ATOM 792 C C . GLN A 1 103 ? 0.714 11.508 -13.836 1 93.19 103 GLN A C 1
ATOM 794 O O . GLN A 1 103 ? 1.736 11.516 -14.523 1 93.19 103 GLN A O 1
ATOM 799 N N . SER A 1 104 ? 0.684 11.195 -12.586 1 94.44 104 SER A N 1
ATOM 800 C CA . SER A 1 104 ? 1.883 10.672 -11.938 1 94.44 104 SER A CA 1
ATOM 801 C C . SER A 1 104 ? 2.395 9.422 -12.648 1 94.44 104 SER A C 1
ATOM 803 O O . SER A 1 104 ? 3.598 9.273 -12.867 1 94.44 104 SER A O 1
ATOM 805 N N . LEU A 1 105 ? 1.473 8.523 -13.016 1 96 105 LEU A N 1
ATOM 806 C CA . LEU A 1 105 ? 1.836 7.301 -13.719 1 96 105 LEU A CA 1
ATOM 807 C C . LEU A 1 105 ? 2.453 7.617 -15.078 1 96 105 LEU A C 1
ATOM 809 O O . LEU A 1 105 ? 3.449 7.008 -15.469 1 96 105 LEU A O 1
ATOM 813 N N . ASP A 1 106 ? 1.905 8.594 -15.781 1 93.75 106 ASP A N 1
ATOM 814 C CA . ASP A 1 106 ? 2.406 8.977 -17.094 1 93.75 106 ASP A CA 1
ATOM 815 C C . ASP A 1 106 ? 3.83 9.516 -17.016 1 93.75 106 ASP A C 1
ATOM 817 O O . ASP A 1 106 ? 4.699 9.125 -17.797 1 93.75 106 ASP A O 1
ATOM 821 N N . VAL A 1 107 ? 4.047 10.375 -16.094 1 95.12 107 VAL A N 1
ATOM 822 C CA . VAL A 1 107 ? 5.359 10.984 -15.906 1 95.12 107 VAL A CA 1
ATOM 823 C C . VAL A 1 107 ? 6.391 9.914 -15.578 1 95.12 107 VAL A C 1
ATOM 825 O O . VAL A 1 107 ? 7.477 9.883 -16.156 1 95.12 107 VAL A O 1
ATOM 828 N N . ASN A 1 108 ? 6.078 9.023 -14.742 1 95.81 108 ASN A N 1
ATOM 829 C CA . ASN A 1 108 ? 7.047 8.062 -14.227 1 95.81 108 ASN A CA 1
ATOM 830 C C . ASN A 1 108 ? 7.27 6.914 -15.203 1 95.81 108 ASN A C 1
ATOM 832 O O . ASN A 1 108 ? 8.336 6.293 -15.203 1 95.81 108 ASN A O 1
ATOM 836 N N . ARG A 1 109 ? 6.285 6.621 -16.031 1 94.5 109 ARG A N 1
ATOM 837 C CA . ARG A 1 109 ? 6.496 5.656 -17.109 1 94.5 109 ARG A CA 1
ATOM 838 C C . ARG A 1 109 ? 7.672 6.066 -18 1 94.5 109 ARG A C 1
ATOM 840 O O . ARG A 1 109 ? 8.438 5.215 -18.453 1 94.5 109 ARG A O 1
ATOM 847 N N . ASN A 1 110 ? 7.82 7.312 -18.172 1 93.81 110 ASN A N 1
ATOM 848 C CA . ASN A 1 110 ? 8.844 7.852 -19.062 1 93.81 110 ASN A CA 1
ATOM 849 C C . ASN A 1 110 ? 10.227 7.797 -18.422 1 93.81 110 ASN A C 1
ATOM 851 O O . ASN A 1 110 ? 11.234 7.992 -19.109 1 93.81 110 ASN A O 1
ATOM 855 N N . LEU A 1 111 ? 10.305 7.48 -17.203 1 94.5 111 LEU A N 1
ATOM 856 C CA . LEU A 1 111 ? 11.586 7.438 -16.5 1 94.5 111 LEU A CA 1
ATOM 857 C C . LEU A 1 111 ? 12.203 6.047 -16.578 1 94.5 111 LEU A C 1
ATOM 859 O O . LEU A 1 111 ? 13.375 5.859 -16.234 1 94.5 111 LEU A O 1
ATOM 863 N N . ILE A 1 112 ? 11.5 5.102 -17.094 1 94.88 112 ILE A N 1
ATOM 864 C CA . ILE A 1 112 ? 11.945 3.711 -17.094 1 94.88 112 ILE A CA 1
ATOM 865 C C . ILE A 1 112 ? 13.117 3.541 -18.047 1 94.88 112 ILE A C 1
ATOM 867 O O . ILE A 1 112 ? 13.031 3.936 -19.219 1 94.88 112 ILE A O 1
ATOM 871 N N . ASN A 1 113 ? 14.164 3.084 -17.547 1 95.75 113 ASN A N 1
ATOM 872 C CA . ASN A 1 113 ? 15.312 2.631 -18.328 1 95.75 113 ASN A CA 1
ATOM 873 C C . ASN A 1 113 ? 15.398 1.107 -18.375 1 95.75 113 ASN A C 1
ATOM 875 O O . ASN A 1 113 ? 15.664 0.475 -17.344 1 95.75 113 ASN A O 1
ATOM 879 N N . GLU A 1 114 ? 15.281 0.552 -19.547 1 94.62 114 GLU A N 1
ATOM 880 C CA . GLU A 1 114 ? 15.18 -0.897 -19.703 1 94.62 114 GLU A CA 1
ATOM 881 C C . GLU A 1 114 ? 16.453 -1.588 -19.203 1 94.62 114 GLU A C 1
ATOM 883 O O . GLU A 1 114 ? 16.375 -2.66 -18.594 1 94.62 114 GLU A O 1
ATOM 888 N N . GLN A 1 115 ? 17.5 -0.996 -19.469 1 97.31 115 GLN A N 1
ATOM 889 C CA . GLN A 1 115 ? 18.766 -1.587 -19.031 1 97.31 115 GLN A CA 1
ATOM 890 C C . GLN A 1 115 ? 18.859 -1.626 -17.516 1 97.31 115 GLN A C 1
ATOM 892 O O . GLN A 1 115 ? 19.375 -2.592 -16.938 1 97.31 115 GLN A O 1
ATOM 897 N N . ASP A 1 116 ? 18.422 -0.564 -16.891 1 98 116 ASP A N 1
ATOM 898 C CA . ASP A 1 116 ? 18.406 -0.526 -15.422 1 98 116 ASP A CA 1
ATOM 899 C C . ASP A 1 116 ? 17.469 -1.584 -14.852 1 98 116 ASP A C 1
ATOM 901 O O . ASP A 1 116 ? 17.781 -2.234 -13.859 1 98 116 ASP A O 1
ATOM 905 N N . ILE A 1 117 ? 16.312 -1.747 -15.508 1 97.62 117 ILE A N 1
ATOM 906 C CA . ILE A 1 117 ? 15.367 -2.77 -15.086 1 97.62 117 ILE A CA 1
ATOM 907 C C . ILE A 1 117 ? 16 -4.152 -15.219 1 97.62 117 ILE A C 1
ATOM 909 O O . ILE A 1 117 ? 15.914 -4.977 -14.312 1 97.62 117 ILE A O 1
ATOM 913 N N . ASP A 1 118 ? 16.672 -4.359 -16.312 1 97.25 118 ASP A N 1
ATOM 914 C CA . ASP A 1 118 ? 17.328 -5.645 -16.547 1 97.25 118 ASP A CA 1
ATOM 915 C C . ASP A 1 118 ? 18.375 -5.918 -15.469 1 97.25 118 ASP A C 1
ATOM 917 O O . ASP A 1 118 ? 18.484 -7.039 -14.977 1 97.25 118 ASP A O 1
ATOM 921 N N . THR A 1 119 ? 19.125 -4.922 -15.172 1 98.5 119 THR A N 1
ATOM 922 C CA . THR A 1 119 ? 20.141 -5.047 -14.133 1 98.5 119 THR A CA 1
ATOM 923 C C . THR A 1 119 ? 19.516 -5.398 -12.789 1 98.5 119 THR A C 1
ATOM 925 O O . THR A 1 119 ? 19.969 -6.312 -12.102 1 98.5 119 THR A O 1
ATOM 928 N N . ALA A 1 120 ? 18.469 -4.699 -12.414 1 98.56 120 ALA A N 1
ATOM 929 C CA . ALA A 1 120 ? 17.766 -4.969 -11.172 1 98.56 120 ALA A CA 1
ATOM 930 C C . ALA A 1 120 ? 17.234 -6.402 -11.141 1 98.56 120 ALA A C 1
ATOM 932 O O . ALA A 1 120 ? 17.406 -7.109 -10.141 1 98.56 120 ALA A O 1
ATOM 933 N N . VAL A 1 121 ? 16.641 -6.805 -12.211 1 97.75 121 VAL A N 1
ATOM 934 C CA . VAL A 1 121 ? 16.078 -8.141 -12.32 1 97.75 121 VAL A CA 1
ATOM 935 C C . VAL A 1 121 ? 17.172 -9.195 -12.141 1 97.75 121 VAL A C 1
ATOM 937 O O . VAL A 1 121 ? 16.969 -10.188 -11.43 1 97.75 121 VAL A O 1
ATOM 940 N N . GLY A 1 122 ? 18.281 -8.969 -12.781 1 98.25 122 GLY A N 1
ATOM 941 C CA . GLY A 1 122 ? 19.406 -9.875 -12.617 1 98.25 122 GLY A CA 1
ATOM 942 C C . GLY A 1 122 ? 19.875 -9.984 -11.18 1 98.25 122 GLY A C 1
ATOM 943 O O . GLY A 1 122 ? 20.094 -11.086 -10.672 1 98.25 122 GLY A O 1
ATOM 944 N N . TRP A 1 123 ? 20.047 -8.852 -10.508 1 98.5 123 TRP A N 1
ATOM 945 C CA . TRP A 1 123 ? 20.469 -8.828 -9.117 1 98.5 123 TRP A CA 1
ATOM 946 C C . TRP A 1 123 ? 19.469 -9.555 -8.227 1 98.5 123 TRP A C 1
ATOM 948 O O . TRP A 1 123 ? 19.844 -10.367 -7.383 1 98.5 123 TRP A O 1
ATOM 958 N N . LEU A 1 124 ? 18.219 -9.273 -8.383 1 98.56 124 LEU A N 1
ATOM 959 C CA . LEU A 1 124 ? 17.172 -9.82 -7.539 1 98.56 124 LEU A CA 1
ATOM 960 C C . LEU A 1 124 ? 17.047 -11.328 -7.738 1 98.56 124 LEU A C 1
ATOM 962 O O . LEU A 1 124 ? 16.859 -12.07 -6.773 1 98.56 124 LEU A O 1
ATOM 966 N N . HIS A 1 125 ? 17.109 -11.742 -8.953 1 98.12 125 HIS A N 1
ATOM 967 C CA . HIS A 1 125 ? 16.984 -13.164 -9.258 1 98.12 125 HIS A CA 1
ATOM 968 C C . HIS A 1 125 ? 18.094 -13.969 -8.609 1 98.12 125 HIS A C 1
ATOM 970 O O . HIS A 1 125 ? 17.875 -15.086 -8.148 1 98.12 125 HIS A O 1
ATOM 976 N N . ASN A 1 126 ? 19.219 -13.453 -8.625 1 97.81 126 ASN A N 1
ATOM 977 C CA . ASN A 1 126 ? 20.391 -14.203 -8.18 1 97.81 126 ASN A CA 1
ATOM 978 C C . ASN A 1 126 ? 20.641 -14.016 -6.684 1 97.81 126 ASN A C 1
ATOM 980 O O . ASN A 1 126 ? 21.531 -14.641 -6.117 1 97.81 126 ASN A O 1
ATOM 984 N N . ALA A 1 127 ? 19.859 -13.211 -6.004 1 98.12 127 ALA A N 1
ATOM 985 C CA . ALA A 1 127 ? 20.078 -12.883 -4.598 1 98.12 127 ALA A CA 1
ATOM 986 C C . ALA A 1 127 ? 19.734 -14.062 -3.695 1 98.12 127 ALA A C 1
ATOM 988 O O . ALA A 1 127 ? 18.766 -14.781 -3.953 1 98.12 127 ALA A O 1
ATOM 989 N N . ARG A 1 128 ? 20.5 -14.273 -2.65 1 97.62 128 ARG A N 1
ATOM 990 C CA . ARG A 1 128 ? 20.125 -15.203 -1.599 1 97.62 128 ARG A CA 1
ATOM 991 C C . ARG A 1 128 ? 18.781 -14.805 -0.969 1 97.62 128 ARG A C 1
ATOM 993 O O . ARG A 1 128 ? 17.922 -15.656 -0.746 1 97.62 128 ARG A O 1
ATOM 1000 N N . GLN A 1 129 ? 18.656 -13.555 -0.723 1 97.88 129 GLN A N 1
ATOM 1001 C CA . GLN A 1 129 ? 17.391 -12.969 -0.291 1 97.88 129 GLN A CA 1
ATOM 1002 C C . GLN A 1 129 ? 17.281 -11.508 -0.708 1 97.88 129 GLN A C 1
ATOM 1004 O O . GLN A 1 129 ? 18.297 -10.836 -0.89 1 97.88 129 GLN A O 1
ATOM 1009 N N . VAL A 1 130 ? 16.094 -11.109 -0.865 1 98.69 130 VAL A N 1
ATOM 1010 C CA . VAL A 1 130 ? 15.781 -9.711 -1.111 1 98.69 130 VAL A CA 1
ATOM 1011 C C . VAL A 1 130 ? 15.266 -9.055 0.17 1 98.69 130 VAL A C 1
ATOM 1013 O O . VAL A 1 130 ? 14.359 -9.586 0.817 1 98.69 130 VAL A O 1
ATOM 1016 N N . ILE A 1 131 ? 15.906 -7.996 0.58 1 98.69 131 ILE A N 1
ATOM 1017 C CA . ILE A 1 131 ? 15.5 -7.23 1.752 1 98.69 131 ILE A CA 1
ATOM 1018 C C . ILE A 1 131 ? 14.945 -5.875 1.315 1 98.69 131 ILE A C 1
ATOM 1020 O O . ILE A 1 131 ? 15.68 -5.051 0.764 1 98.69 131 ILE A O 1
ATOM 1024 N N . THR A 1 132 ? 13.672 -5.688 1.552 1 98.75 132 THR A N 1
ATOM 1025 C CA . THR A 1 132 ? 13.055 -4.43 1.164 1 98.75 132 THR A CA 1
ATOM 1026 C C . THR A 1 132 ? 12.805 -3.547 2.385 1 98.75 132 THR A C 1
ATOM 1028 O O . THR A 1 132 ? 12.391 -4.035 3.438 1 98.75 132 THR A O 1
ATOM 1031 N N . ILE A 1 133 ? 13.141 -2.262 2.268 1 98.31 133 ILE A N 1
ATOM 1032 C CA . ILE A 1 133 ? 13 -1.338 3.387 1 98.31 133 ILE A CA 1
ATOM 1033 C C . ILE A 1 133 ? 12.281 -0.071 2.922 1 98.31 133 ILE A C 1
ATOM 1035 O O . ILE A 1 133 ? 12.641 0.512 1.896 1 98.31 133 ILE A O 1
ATOM 1039 N N . GLY A 1 134 ? 11.297 0.316 3.566 1 97.38 134 GLY A N 1
ATOM 1040 C CA . GLY A 1 134 ? 10.562 1.563 3.404 1 97.38 134 GLY A CA 1
ATOM 1041 C C . GLY A 1 134 ? 9.953 2.068 4.699 1 97.38 134 GLY A C 1
ATOM 1042 O O . GLY A 1 134 ? 9.508 1.277 5.531 1 97.38 134 GLY A O 1
ATOM 1043 N N . MET A 1 135 ? 9.914 3.371 4.812 1 95.38 135 MET A N 1
ATOM 1044 C CA . MET A 1 135 ? 9.375 3.969 6.031 1 95.38 135 MET A CA 1
ATOM 1045 C C . MET A 1 135 ? 8.547 5.207 5.711 1 95.38 135 MET A C 1
ATOM 1047 O O . MET A 1 135 ? 8.812 5.898 4.727 1 95.38 135 MET A O 1
ATOM 1051 N N . GLY A 1 136 ? 7.527 5.43 6.605 1 92.81 136 GLY A N 1
ATOM 1052 C CA . GLY A 1 136 ? 6.82 6.699 6.551 1 92.81 136 GLY A CA 1
ATOM 1053 C C . GLY A 1 136 ? 5.473 6.602 5.859 1 92.81 136 GLY A C 1
ATOM 1054 O O . GLY A 1 136 ? 4.871 7.621 5.52 1 92.81 136 GLY A O 1
ATOM 1055 N N . GLY A 1 137 ? 4.973 5.477 5.609 1 93.44 137 GLY A N 1
ATOM 1056 C CA . GLY A 1 137 ? 3.662 5.281 5.008 1 93.44 137 GLY A CA 1
ATOM 1057 C C . GLY A 1 137 ? 3.732 4.781 3.578 1 93.44 137 GLY A C 1
ATOM 1058 O O . GLY A 1 137 ? 3.75 3.572 3.338 1 93.44 137 GLY A O 1
ATOM 1059 N N . GLY A 1 138 ? 3.881 5.785 2.65 1 93.62 138 GLY A N 1
ATOM 1060 C CA . GLY A 1 138 ? 3.943 5.414 1.245 1 93.62 138 GLY A CA 1
ATOM 1061 C C . GLY A 1 138 ? 5.078 4.461 0.929 1 93.62 138 GLY A C 1
ATOM 1062 O O . GLY A 1 138 ? 4.875 3.447 0.255 1 93.62 138 GLY A O 1
ATOM 1063 N N . SER A 1 139 ? 6.203 4.746 1.429 1 96.75 139 SER A N 1
ATOM 1064 C CA . SER A 1 139 ? 7.363 3.887 1.206 1 96.75 139 SER A CA 1
ATOM 1065 C C . SER A 1 139 ? 7.219 2.561 1.946 1 96.75 139 SER A C 1
ATOM 1067 O O . SER A 1 139 ? 7.656 1.519 1.456 1 96.75 139 SER A O 1
ATOM 1069 N N . THR A 1 140 ? 6.621 2.615 3.176 1 96.69 140 THR A N 1
ATOM 1070 C CA . THR A 1 140 ? 6.312 1.396 3.914 1 96.69 140 THR A CA 1
ATOM 1071 C C . THR A 1 140 ? 5.453 0.458 3.072 1 96.69 140 THR A C 1
ATOM 1073 O O . THR A 1 140 ? 5.793 -0.713 2.893 1 96.69 140 THR A O 1
ATOM 1076 N N . ILE A 1 141 ? 4.422 1.011 2.494 1 96.38 141 ILE A N 1
ATOM 1077 C CA . ILE A 1 141 ? 3.457 0.246 1.715 1 96.38 141 ILE A CA 1
ATOM 1078 C C . ILE A 1 141 ? 4.133 -0.324 0.469 1 96.38 141 ILE A C 1
ATOM 1080 O O . ILE A 1 141 ? 3.908 -1.481 0.108 1 96.38 141 ILE A O 1
ATOM 1084 N N . ALA A 1 142 ? 4.918 0.434 -0.15 1 97.06 142 ALA A N 1
ATOM 1085 C CA . ALA A 1 142 ? 5.602 -0.01 -1.362 1 97.06 142 ALA A CA 1
ATOM 1086 C C . ALA A 1 142 ? 6.57 -1.151 -1.06 1 97.06 142 ALA A C 1
ATOM 1088 O O . ALA A 1 142 ? 6.656 -2.117 -1.82 1 97.06 142 ALA A O 1
ATOM 1089 N N . SER A 1 143 ? 7.316 -1.034 0.042 1 97.69 143 SER A N 1
ATOM 1090 C CA . SER A 1 143 ? 8.25 -2.092 0.413 1 97.69 143 SER A CA 1
ATOM 1091 C C . SER A 1 143 ? 7.512 -3.393 0.723 1 97.69 143 SER A C 1
ATOM 1093 O O . SER A 1 143 ? 7.949 -4.473 0.313 1 97.69 143 SER A O 1
ATOM 1095 N N . GLN A 1 144 ? 6.402 -3.283 1.406 1 97.44 144 GLN A N 1
ATOM 1096 C CA . GLN A 1 144 ? 5.598 -4.457 1.729 1 97.44 144 GLN A CA 1
ATOM 1097 C C . GLN A 1 144 ? 4.98 -5.062 0.471 1 97.44 144 GLN A C 1
ATOM 1099 O O . GLN A 1 144 ? 4.895 -6.285 0.342 1 97.44 144 GLN A O 1
ATOM 1104 N N . GLU A 1 145 ? 4.566 -4.215 -0.399 1 97.19 145 GLU A N 1
ATOM 1105 C CA . GLU A 1 145 ? 4.012 -4.715 -1.651 1 97.19 145 GLU A CA 1
ATOM 1106 C C . GLU A 1 145 ? 5.055 -5.496 -2.445 1 97.19 145 GLU A C 1
ATOM 1108 O O . GLU A 1 145 ? 4.734 -6.508 -3.07 1 97.19 145 GLU A O 1
ATOM 1113 N N . MET A 1 146 ? 6.254 -4.973 -2.436 1 97.69 146 MET A N 1
ATOM 1114 C CA . MET A 1 146 ? 7.309 -5.715 -3.119 1 97.69 146 MET A CA 1
ATOM 1115 C C . MET A 1 146 ? 7.465 -7.109 -2.527 1 97.69 146 MET A C 1
ATOM 1117 O O . MET A 1 146 ? 7.625 -8.086 -3.26 1 97.69 146 MET A O 1
ATOM 1121 N N . GLN A 1 147 ? 7.402 -7.184 -1.239 1 97.44 147 GLN A N 1
ATOM 1122 C CA . GLN A 1 147 ? 7.445 -8.5 -0.603 1 97.44 147 GLN A CA 1
ATOM 1123 C C . GLN A 1 147 ? 6.281 -9.367 -1.059 1 97.44 147 GLN A C 1
ATOM 1125 O O . GLN A 1 147 ? 6.469 -10.539 -1.399 1 97.44 147 GLN A O 1
ATOM 1130 N N . HIS A 1 148 ? 5.062 -8.805 -1.105 1 96.12 148 HIS A N 1
ATOM 1131 C CA . HIS A 1 148 ? 3.879 -9.555 -1.508 1 96.12 148 HIS A CA 1
ATOM 1132 C C . HIS A 1 148 ? 3.996 -10.047 -2.947 1 96.12 148 HIS A C 1
ATOM 1134 O O . HIS A 1 148 ? 3.502 -11.117 -3.287 1 96.12 148 HIS A O 1
ATOM 1140 N N . ARG A 1 149 ? 4.668 -9.32 -3.758 1 95.69 149 ARG A N 1
ATOM 1141 C CA . ARG A 1 149 ? 4.801 -9.688 -5.164 1 95.69 149 ARG A CA 1
ATOM 1142 C C . ARG A 1 149 ? 5.867 -10.758 -5.352 1 95.69 149 ARG A C 1
ATOM 1144 O O . ARG A 1 149 ? 5.629 -11.766 -6.023 1 95.69 149 ARG A O 1
ATOM 1151 N N . LEU A 1 150 ? 6.957 -10.547 -4.707 1 97 150 LEU A N 1
ATOM 1152 C CA . LEU A 1 150 ? 8.102 -11.406 -4.996 1 97 150 LEU A CA 1
ATOM 1153 C C . LEU A 1 150 ? 7.934 -12.781 -4.355 1 97 150 LEU A C 1
ATOM 1155 O O . LEU A 1 150 ? 8.375 -13.789 -4.914 1 97 150 LEU A O 1
ATOM 1159 N N . PHE A 1 151 ? 7.328 -12.836 -3.166 1 95.81 151 PHE A N 1
ATOM 1160 C CA . PHE A 1 151 ? 7.168 -14.148 -2.566 1 95.81 151 PHE A CA 1
ATOM 1161 C C . PHE A 1 151 ? 6.266 -15.031 -3.422 1 95.81 151 PHE A C 1
ATOM 1163 O O . PHE A 1 151 ? 6.457 -16.25 -3.492 1 95.81 151 PHE A O 1
ATOM 1170 N N . ARG A 1 152 ? 5.301 -14.469 -4.102 1 94.06 152 ARG A N 1
ATOM 1171 C CA . ARG A 1 152 ? 4.383 -15.211 -4.957 1 94.06 152 ARG A CA 1
ATOM 1172 C C . ARG A 1 152 ? 5.117 -15.844 -6.137 1 94.06 152 ARG A C 1
ATOM 1174 O O . ARG A 1 152 ? 4.648 -16.828 -6.715 1 94.06 152 ARG A O 1
ATOM 1181 N N . LEU A 1 153 ? 6.203 -15.188 -6.434 1 94.31 153 LEU A N 1
ATOM 1182 C CA . LEU A 1 153 ? 7.016 -15.711 -7.531 1 94.31 153 LEU A CA 1
ATOM 1183 C C . LEU A 1 153 ? 8.07 -16.672 -7.012 1 94.31 153 LEU A C 1
ATOM 1185 O O . LEU A 1 153 ? 8.898 -17.172 -7.777 1 94.31 153 LEU A O 1
ATOM 1189 N N . GLY A 1 154 ? 8.109 -16.906 -5.68 1 94.5 154 GLY A N 1
ATOM 1190 C CA . GLY A 1 154 ? 8.984 -17.906 -5.086 1 94.5 154 GLY A CA 1
ATOM 1191 C C . GLY A 1 154 ? 10.312 -17.344 -4.625 1 94.5 154 GLY A C 1
ATOM 1192 O O . GLY A 1 154 ? 11.25 -18.094 -4.355 1 94.5 154 GLY A O 1
ATOM 1193 N N . TYR A 1 155 ? 10.406 -16.062 -4.566 1 96.44 155 TYR A N 1
ATOM 1194 C CA . TYR A 1 155 ? 11.656 -15.461 -4.129 1 96.44 155 TYR A CA 1
ATOM 1195 C C . TYR A 1 155 ? 11.656 -15.227 -2.623 1 96.44 155 TYR A C 1
ATOM 1197 O O . TYR A 1 155 ? 10.648 -14.797 -2.057 1 96.44 155 TYR A O 1
ATOM 1205 N N . PRO A 1 156 ? 12.805 -15.586 -2.025 1 97.12 156 PRO A N 1
ATOM 1206 C CA . PRO A 1 156 ? 12.922 -15.18 -0.624 1 97.12 156 PRO A CA 1
ATOM 1207 C C . PRO A 1 156 ? 12.992 -13.664 -0.453 1 97.12 156 PRO A C 1
ATOM 1209 O O . PRO A 1 156 ? 13.891 -13.023 -1 1 97.12 156 PRO A O 1
ATOM 1212 N N . VAL A 1 157 ? 12.07 -13.125 0.259 1 98.31 157 VAL A N 1
ATOM 1213 C CA . VAL A 1 157 ? 11.992 -11.672 0.41 1 98.31 157 VAL A CA 1
ATOM 1214 C C . VAL A 1 157 ? 11.414 -11.328 1.783 1 98.31 157 VAL A C 1
ATOM 1216 O O . VAL A 1 157 ? 10.531 -12.023 2.287 1 98.31 157 VAL A O 1
ATOM 1219 N N . VAL A 1 158 ? 11.93 -10.281 2.367 1 97.5 158 VAL A N 1
ATOM 1220 C CA . VAL A 1 158 ? 11.43 -9.773 3.639 1 97.5 158 VAL A CA 1
ATOM 1221 C C . VAL A 1 158 ? 11.375 -8.25 3.598 1 97.5 158 VAL A C 1
ATOM 1223 O O . VAL A 1 158 ? 12.234 -7.605 2.992 1 97.5 158 VAL A O 1
ATOM 1226 N N . ALA A 1 159 ? 10.305 -7.691 4.234 1 98.06 159 ALA A N 1
ATOM 1227 C CA . ALA A 1 159 ? 10.141 -6.242 4.297 1 98.06 159 ALA A CA 1
ATOM 1228 C C . ALA A 1 159 ? 10.305 -5.734 5.727 1 98.06 159 ALA A C 1
ATOM 1230 O O . ALA A 1 159 ? 9.812 -6.355 6.672 1 98.06 159 ALA A O 1
ATOM 1231 N N . TYR A 1 160 ? 11.047 -4.621 5.906 1 96.44 160 TYR A N 1
ATOM 1232 C CA . TYR A 1 160 ? 11.203 -3.951 7.191 1 96.44 160 TYR A CA 1
ATOM 1233 C C . TYR A 1 160 ? 10.781 -2.49 7.105 1 96.44 160 TYR A C 1
ATOM 1235 O O . TYR A 1 160 ? 11.047 -1.819 6.105 1 96.44 160 TYR A O 1
ATOM 1243 N N . ASN A 1 161 ? 10.094 -2.023 8.141 1 96 161 ASN A N 1
ATOM 1244 C CA . ASN A 1 161 ? 9.766 -0.606 8.266 1 96 161 ASN A CA 1
ATOM 1245 C C . ASN A 1 161 ? 10.102 -0.073 9.656 1 96 161 ASN A C 1
ATOM 1247 O O . ASN A 1 161 ? 9.68 1.029 10.016 1 96 161 ASN A O 1
ATOM 1251 N N . ASP A 1 162 ? 10.789 -0.908 10.484 1 93.19 162 ASP A N 1
ATOM 1252 C CA . ASP A 1 162 ? 11.312 -0.535 11.789 1 93.19 162 ASP A CA 1
ATOM 1253 C C . ASP A 1 162 ? 12.734 0.016 11.672 1 93.19 162 ASP A C 1
ATOM 1255 O O . ASP A 1 162 ? 13.633 -0.677 11.203 1 93.19 162 ASP A O 1
ATOM 1259 N N . GLY A 1 163 ? 12.859 1.214 12.141 1 91.94 163 GLY A N 1
ATOM 1260 C CA . GLY A 1 163 ? 14.125 1.899 11.953 1 91.94 163 GLY A CA 1
ATOM 1261 C C . GLY A 1 163 ? 15.297 1.163 12.57 1 91.94 163 GLY A C 1
ATOM 1262 O O . GLY A 1 163 ? 16.359 1.057 11.961 1 91.94 163 GLY A O 1
ATOM 1263 N N . LEU A 1 164 ? 15.07 0.628 13.766 1 88.81 164 LEU A N 1
ATOM 1264 C CA . LEU A 1 164 ? 16.156 -0.073 14.445 1 88.81 164 LEU A CA 1
ATOM 1265 C C . LEU A 1 164 ? 16.438 -1.419 13.781 1 88.81 164 LEU A C 1
ATOM 1267 O O . LEU A 1 164 ? 17.594 -1.783 13.57 1 88.81 164 LEU A O 1
ATOM 1271 N N . LEU A 1 165 ? 15.461 -2.102 13.391 1 92.38 165 LEU A N 1
ATOM 1272 C CA . LEU A 1 165 ? 15.625 -3.395 12.734 1 92.38 165 LEU A CA 1
ATOM 1273 C C . LEU A 1 165 ? 16.312 -3.232 11.383 1 92.38 165 LEU A C 1
ATOM 1275 O O . LEU A 1 165 ? 17.078 -4.102 10.961 1 92.38 165 LEU A O 1
ATOM 1279 N N . SER A 1 166 ? 15.898 -2.141 10.688 1 95.12 166 SER A N 1
ATOM 1280 C CA . SER A 1 166 ? 16.531 -1.907 9.391 1 95.12 166 SER A CA 1
ATOM 1281 C C . SER A 1 166 ? 18.031 -1.767 9.523 1 95.12 166 SER A C 1
ATOM 1283 O O . SER A 1 166 ? 18.781 -2.256 8.68 1 95.12 166 SER A O 1
ATOM 1285 N N . ARG A 1 167 ? 18.453 -1.09 10.539 1 91.5 167 ARG A N 1
ATOM 1286 C CA . ARG A 1 167 ? 19.875 -0.979 10.812 1 91.5 167 ARG A CA 1
ATOM 1287 C C . ARG A 1 167 ? 20.484 -2.342 11.133 1 91.5 167 ARG A C 1
ATOM 1289 O O . ARG A 1 167 ? 21.562 -2.678 10.641 1 91.5 167 ARG A O 1
ATOM 1296 N N . MET A 1 168 ? 19.875 -3.127 11.977 1 92.44 168 MET A N 1
ATOM 1297 C CA . MET A 1 168 ? 20.344 -4.449 12.375 1 92.44 168 MET A CA 1
ATOM 1298 C C . MET A 1 168 ? 20.469 -5.371 11.164 1 92.44 168 MET A C 1
ATOM 1300 O O . MET A 1 168 ? 21.469 -6.074 11.016 1 92.44 168 MET A O 1
ATOM 1304 N N . ILE A 1 169 ? 19.516 -5.301 10.297 1 94.69 169 ILE A N 1
ATOM 1305 C CA . ILE A 1 169 ? 19.531 -6.207 9.156 1 94.69 169 ILE A CA 1
ATOM 1306 C C . ILE A 1 169 ? 20.609 -5.773 8.164 1 94.69 169 ILE A C 1
ATOM 1308 O O . ILE A 1 169 ? 21.234 -6.613 7.512 1 94.69 169 ILE A O 1
ATOM 1312 N N . ALA A 1 170 ? 20.75 -4.492 7.992 1 94 170 ALA A N 1
ATOM 1313 C CA . ALA A 1 170 ? 21.828 -4.012 7.133 1 94 170 ALA A CA 1
ATOM 1314 C C . ALA A 1 170 ? 23.188 -4.5 7.633 1 94 170 ALA A C 1
ATOM 1316 O O . ALA A 1 170 ? 24.062 -4.836 6.836 1 94 170 ALA A O 1
ATOM 1317 N N . ALA A 1 171 ? 23.344 -4.598 8.914 1 93 171 ALA A N 1
ATOM 1318 C CA . ALA A 1 171 ? 24.609 -4.98 9.531 1 93 171 ALA A CA 1
ATOM 1319 C C . ALA A 1 171 ? 24.828 -6.488 9.453 1 93 171 ALA A C 1
ATOM 1321 O O . ALA A 1 171 ? 25.969 -6.965 9.539 1 93 171 ALA A O 1
ATOM 1322 N N . THR A 1 172 ? 23.828 -7.246 9.312 1 94.62 172 THR A N 1
ATOM 1323 C CA . THR A 1 172 ? 23.969 -8.695 9.383 1 94.62 172 THR A CA 1
ATOM 1324 C C . THR A 1 172 ? 23.719 -9.32 8.008 1 94.62 172 THR A C 1
ATOM 1326 O O . THR A 1 172 ? 23.891 -10.531 7.836 1 94.62 172 THR A O 1
ATOM 1329 N N . ALA A 1 173 ? 23.281 -8.508 6.992 1 94.69 173 ALA A N 1
ATOM 1330 C CA . ALA A 1 173 ? 22.984 -9.016 5.656 1 94.69 173 ALA A CA 1
ATOM 1331 C C . ALA A 1 173 ? 24.219 -9.641 5.02 1 94.69 173 ALA A C 1
ATOM 1333 O O . ALA A 1 173 ? 25.344 -9.242 5.32 1 94.69 173 ALA A O 1
ATOM 1334 N N . ASP A 1 174 ? 23.984 -10.656 4.195 1 92.88 174 ASP A N 1
ATOM 1335 C CA . ASP A 1 174 ? 25.031 -11.312 3.43 1 92.88 174 ASP A CA 1
ATOM 1336 C C . ASP A 1 174 ? 25.359 -10.523 2.162 1 92.88 174 ASP A C 1
ATOM 1338 O O . ASP A 1 174 ? 24.5 -9.836 1.612 1 92.88 174 ASP A O 1
ATOM 1342 N N . ASN A 1 175 ? 26.594 -10.711 1.669 1 94.06 175 ASN A N 1
ATOM 1343 C CA . ASN A 1 175 ? 26.984 -10.031 0.444 1 94.06 175 ASN A CA 1
ATOM 1344 C C . ASN A 1 175 ? 26.234 -10.555 -0.768 1 94.06 175 ASN A C 1
ATOM 1346 O O . ASN A 1 175 ? 26.219 -9.922 -1.825 1 94.06 175 ASN A O 1
ATOM 1350 N N . ASN A 1 176 ? 25.516 -11.656 -0.57 1 97 176 ASN A N 1
ATOM 1351 C CA . ASN A 1 176 ? 24.703 -12.219 -1.643 1 97 176 ASN A CA 1
ATOM 1352 C C . ASN A 1 176 ? 23.25 -11.766 -1.536 1 97 176 ASN A C 1
ATOM 1354 O O . ASN A 1 176 ? 22.406 -12.172 -2.338 1 97 176 ASN A O 1
ATOM 1358 N N . ASP A 1 177 ? 22.984 -10.977 -0.517 1 98.25 177 ASP A N 1
ATOM 1359 C CA . ASP A 1 177 ? 21.672 -10.359 -0.407 1 98.25 177 ASP A CA 1
ATOM 1360 C C . ASP A 1 177 ? 21.578 -9.086 -1.248 1 98.25 177 ASP A C 1
ATOM 1362 O O . ASP A 1 177 ? 22.609 -8.539 -1.663 1 98.25 177 ASP A O 1
ATOM 1366 N N . VAL A 1 178 ? 20.422 -8.719 -1.568 1 98.69 178 VAL A N 1
ATOM 1367 C CA . VAL A 1 178 ? 20.172 -7.441 -2.229 1 98.69 178 VAL A CA 1
ATOM 1368 C C . VAL A 1 178 ? 19.188 -6.613 -1.398 1 98.69 178 VAL A C 1
ATOM 1370 O O . VAL A 1 178 ? 18.141 -7.117 -0.972 1 98.69 178 VAL A O 1
ATOM 1373 N N . LEU A 1 179 ? 19.594 -5.414 -1.093 1 98.62 179 LEU A N 1
ATOM 1374 C CA . LEU A 1 179 ? 18.75 -4.469 -0.375 1 98.62 179 LEU A CA 1
ATOM 1375 C C . LEU A 1 179 ? 18.031 -3.535 -1.345 1 98.62 179 LEU A C 1
ATOM 1377 O O . LEU A 1 179 ? 18.672 -2.9 -2.188 1 98.62 179 LEU A O 1
ATOM 1381 N N . VAL A 1 180 ? 16.719 -3.531 -1.285 1 98.81 180 VAL A N 1
ATOM 1382 C CA . VAL A 1 180 ? 15.922 -2.6 -2.07 1 98.81 180 VAL A CA 1
ATOM 1383 C C . VAL A 1 180 ? 15.328 -1.531 -1.156 1 98.81 180 VAL A C 1
ATOM 1385 O O . VAL A 1 180 ? 14.445 -1.821 -0.342 1 98.81 180 VAL A O 1
ATOM 1388 N N . MET A 1 181 ? 15.82 -0.329 -1.314 1 98.5 181 MET A N 1
ATOM 1389 C CA . MET A 1 181 ? 15.367 0.802 -0.509 1 98.5 181 MET A CA 1
ATOM 1390 C C . MET A 1 181 ? 14.297 1.601 -1.246 1 98.5 181 MET A C 1
ATOM 1392 O O . MET A 1 181 ? 14.539 2.092 -2.35 1 98.5 181 MET A O 1
ATOM 1396 N N . LEU A 1 182 ? 13.125 1.691 -0.642 1 97.94 182 LEU A N 1
ATOM 1397 C CA . LEU A 1 182 ? 12.047 2.5 -1.198 1 97.94 182 LEU A CA 1
ATOM 1398 C C . LEU A 1 182 ? 11.828 3.758 -0.365 1 97.94 182 LEU A C 1
ATOM 1400 O O . LEU A 1 182 ? 11.523 3.67 0.829 1 97.94 182 LEU A O 1
ATOM 1404 N N . SER A 1 183 ? 12.016 4.883 -0.993 1 96.38 183 SER A N 1
ATOM 1405 C CA . SER A 1 183 ? 11.883 6.16 -0.303 1 96.38 183 SER A CA 1
ATOM 1406 C C . SER A 1 183 ? 11.367 7.246 -1.244 1 96.38 183 SER A C 1
ATOM 1408 O O . SER A 1 183 ? 12.047 7.617 -2.203 1 96.38 183 SER A O 1
ATOM 1410 N N . ALA A 1 184 ? 10.242 7.82 -0.909 1 93.94 184 ALA A N 1
ATOM 1411 C CA . ALA A 1 184 ? 9.586 8.797 -1.776 1 93.94 184 ALA A CA 1
ATOM 1412 C C . ALA A 1 184 ? 10.453 10.047 -1.942 1 93.94 184 ALA A C 1
ATOM 1414 O O . ALA A 1 184 ? 10.43 10.688 -2.996 1 93.94 184 ALA A O 1
ATOM 1415 N N . THR A 1 185 ? 11.242 10.367 -0.978 1 93 185 THR A N 1
ATOM 1416 C CA . THR A 1 185 ? 12.008 11.602 -1.03 1 93 185 THR A CA 1
ATOM 1417 C C . THR A 1 185 ? 13.492 11.312 -1.181 1 93 185 THR A C 1
ATOM 1419 O O . THR A 1 185 ? 14.219 12.086 -1.811 1 93 185 THR A O 1
ATOM 1422 N N . GLY A 1 186 ? 13.945 10.242 -0.527 1 95.44 186 GLY A N 1
ATOM 1423 C CA . GLY A 1 186 ? 15.367 9.906 -0.505 1 95.44 186 GLY A CA 1
ATOM 1424 C C . GLY A 1 186 ? 16.141 10.688 0.535 1 95.44 186 GLY A C 1
ATOM 1425 O O . GLY A 1 186 ? 17.375 10.75 0.481 1 95.44 186 GLY A O 1
ATOM 1426 N N . TYR A 1 187 ? 15.383 11.312 1.48 1 94.38 187 TYR A N 1
ATOM 1427 C CA . TYR A 1 187 ? 16.062 12.211 2.416 1 94.38 187 TYR A CA 1
ATOM 1428 C C . TYR A 1 187 ? 15.977 11.672 3.84 1 94.38 187 TYR A C 1
ATOM 1430 O O . TYR A 1 187 ? 16.656 12.18 4.742 1 94.38 187 TYR A O 1
ATOM 1438 N N . THR A 1 188 ? 15.195 10.68 4.125 1 93.56 188 THR A N 1
ATOM 1439 C CA . THR A 1 188 ? 14.992 10.195 5.484 1 93.56 188 THR A CA 1
ATOM 1440 C C . THR A 1 188 ? 16.297 9.648 6.066 1 93.56 188 THR A C 1
ATOM 1442 O O . THR A 1 188 ? 16.844 8.672 5.555 1 93.56 188 THR A O 1
ATOM 1445 N N . PRO A 1 189 ? 16.75 10.188 7.164 1 93.56 189 PRO A N 1
ATOM 1446 C CA . PRO A 1 189 ? 18.062 9.836 7.695 1 93.56 189 PRO A CA 1
ATOM 1447 C C . PRO A 1 189 ? 18.203 8.352 7.992 1 93.56 189 PRO A C 1
ATOM 1449 O O . PRO A 1 189 ? 19.219 7.738 7.637 1 93.56 189 PRO A O 1
ATOM 1452 N N . THR A 1 190 ? 17.203 7.773 8.648 1 94.44 190 THR A N 1
ATOM 1453 C CA . THR A 1 190 ? 17.281 6.355 8.984 1 94.44 190 THR A CA 1
ATOM 1454 C C . THR A 1 190 ? 17.453 5.512 7.727 1 94.44 190 THR A C 1
ATOM 1456 O O . THR A 1 190 ? 18.188 4.516 7.734 1 94.44 190 THR A O 1
ATOM 1459 N N . ILE A 1 191 ? 16.828 5.883 6.676 1 96.31 191 ILE A N 1
ATOM 1460 C CA . ILE A 1 191 ? 16.938 5.188 5.395 1 96.31 191 ILE A CA 1
ATOM 1461 C C . ILE A 1 191 ? 18.344 5.355 4.824 1 96.31 191 ILE A C 1
ATOM 1463 O O . ILE A 1 191 ? 18.953 4.379 4.391 1 96.31 191 ILE A O 1
ATOM 1467 N N . ILE A 1 192 ? 18.781 6.555 4.852 1 96.44 192 ILE A N 1
ATOM 1468 C CA . ILE A 1 192 ? 20.109 6.879 4.316 1 96.44 192 ILE A CA 1
ATOM 1469 C C . ILE A 1 192 ? 21.172 6.121 5.098 1 96.44 192 ILE A C 1
ATOM 1471 O O . ILE A 1 192 ? 22.031 5.461 4.508 1 96.44 192 ILE A O 1
ATOM 1475 N N . GLU A 1 193 ? 21.062 6.164 6.367 1 96 193 GLU A N 1
ATOM 1476 C CA . GLU A 1 193 ? 22.047 5.516 7.23 1 96 193 GLU A CA 1
ATOM 1477 C C . GLU A 1 193 ? 22.047 4.004 7.02 1 96 193 GLU A C 1
ATOM 1479 O O . GLU A 1 193 ? 23.109 3.375 7.031 1 96 193 GLU A O 1
ATOM 1484 N N . THR A 1 194 ? 20.922 3.439 6.887 1 97.25 194 THR A N 1
ATOM 1485 C CA . THR A 1 194 ? 20.797 2.008 6.637 1 97.25 194 THR A CA 1
ATOM 1486 C C . THR A 1 194 ? 21.469 1.628 5.324 1 97.25 194 THR A C 1
ATOM 1488 O O . THR A 1 194 ? 22.203 0.637 5.262 1 97.25 194 THR A O 1
ATOM 1491 N N . ALA A 1 195 ? 21.234 2.389 4.293 1 97.81 195 ALA A N 1
ATOM 1492 C CA . ALA A 1 195 ? 21.859 2.139 2.992 1 97.81 195 ALA A CA 1
ATOM 1493 C C . ALA A 1 195 ? 23.375 2.236 3.078 1 97.81 195 ALA A C 1
ATOM 1495 O O . ALA A 1 195 ? 24.094 1.402 2.518 1 97.81 195 ALA A O 1
ATOM 1496 N N . GLU A 1 196 ? 23.797 3.248 3.742 1 97.25 196 GLU A N 1
ATOM 1497 C CA . GLU A 1 196 ? 25.234 3.434 3.916 1 97.25 196 GLU A CA 1
ATOM 1498 C C . GLU A 1 196 ? 25.875 2.236 4.621 1 97.25 196 GLU A C 1
ATOM 1500 O O . GLU A 1 196 ? 26.906 1.737 4.195 1 97.25 196 GLU A O 1
ATOM 1505 N N . LEU A 1 197 ? 25.234 1.837 5.672 1 95.75 197 LEU A N 1
ATOM 1506 C CA . LEU A 1 197 ? 25.734 0.703 6.445 1 95.75 197 LEU A CA 1
ATOM 1507 C C . LEU A 1 197 ? 25.781 -0.557 5.586 1 95.75 197 LEU A C 1
ATOM 1509 O O . LEU A 1 197 ? 26.766 -1.302 5.633 1 95.75 197 LEU A O 1
ATOM 1513 N N . ALA A 1 198 ? 24.75 -0.826 4.832 1 96.56 198 ALA A N 1
ATOM 1514 C CA . ALA A 1 198 ? 24.703 -1.99 3.951 1 96.56 198 ALA A CA 1
ATOM 1515 C C . ALA A 1 198 ? 25.859 -1.973 2.955 1 96.56 198 ALA A C 1
ATOM 1517 O O . ALA A 1 198 ? 26.5 -2.998 2.725 1 96.56 198 ALA A O 1
ATOM 1518 N N . LYS A 1 199 ? 26.094 -0.846 2.424 1 95.69 199 LYS A N 1
ATOM 1519 C CA . LYS A 1 199 ? 27.188 -0.698 1.458 1 95.69 199 LYS A CA 1
ATOM 1520 C C . LYS A 1 199 ? 28.531 -1.007 2.096 1 95.69 199 LYS A C 1
ATOM 1522 O O . LYS A 1 199 ? 29.406 -1.607 1.462 1 95.69 199 LYS A O 1
ATOM 1527 N N . GLU A 1 200 ? 28.688 -0.595 3.25 1 94.19 200 GLU A N 1
ATOM 1528 C CA . GLU A 1 200 ? 29.938 -0.852 3.967 1 94.19 200 GLU A CA 1
ATOM 1529 C C . GLU A 1 200 ? 30.203 -2.35 4.082 1 94.19 200 GLU A C 1
ATOM 1531 O O . GLU A 1 200 ? 31.359 -2.777 4.086 1 94.19 200 GLU A O 1
ATOM 1536 N N . TYR A 1 201 ? 29.203 -3.113 4.148 1 93.31 201 TYR A N 1
ATOM 1537 C CA . TYR A 1 201 ? 29.359 -4.555 4.297 1 93.31 201 TYR A CA 1
ATOM 1538 C C . TYR A 1 201 ? 29.266 -5.258 2.945 1 93.31 201 TYR A C 1
ATOM 1540 O O . TYR A 1 201 ? 29.172 -6.484 2.879 1 93.31 201 TYR A O 1
ATOM 1548 N N . GLY A 1 202 ? 29.172 -4.457 1.87 1 94.88 202 GLY A N 1
ATOM 1549 C CA . GLY A 1 202 ? 29.281 -4.992 0.522 1 94.88 202 GLY A CA 1
ATOM 1550 C C . GLY A 1 202 ? 27.953 -5.469 -0.037 1 94.88 202 GLY A C 1
ATOM 1551 O O . GLY A 1 202 ? 27.922 -6.176 -1.047 1 94.88 202 GLY A O 1
ATOM 1552 N N . VAL A 1 203 ? 26.844 -5.152 0.591 1 97 203 VAL A N 1
ATOM 1553 C CA . VAL A 1 203 ? 25.516 -5.535 0.117 1 97 203 VAL A CA 1
ATOM 1554 C C . VAL A 1 203 ? 25.109 -4.637 -1.046 1 97 203 VAL A C 1
ATOM 1556 O O . VAL A 1 203 ? 25.312 -3.42 -1 1 97 203 VAL A O 1
ATOM 1559 N N . LYS A 1 204 ? 24.578 -5.199 -2.127 1 98.25 204 LYS A N 1
ATOM 1560 C CA . LYS A 1 204 ? 24.078 -4.414 -3.25 1 98.25 204 LYS A CA 1
ATOM 1561 C C . LYS A 1 204 ? 22.812 -3.656 -2.865 1 98.25 204 LYS A C 1
ATOM 1563 O O . LYS A 1 204 ? 21.891 -4.234 -2.297 1 98.25 204 LYS A O 1
ATOM 1568 N N . VAL A 1 205 ? 22.812 -2.387 -3.219 1 98.69 205 VAL A N 1
ATOM 1569 C CA . VAL A 1 205 ? 21.688 -1.54 -2.852 1 98.69 205 VAL A CA 1
ATOM 1570 C C . VAL A 1 205 ? 21.016 -1.006 -4.113 1 98.69 205 VAL A C 1
ATOM 1572 O O . VAL A 1 205 ? 21.641 -0.328 -4.926 1 98.69 205 VAL A O 1
ATOM 1575 N N . ILE A 1 206 ? 19.75 -1.344 -4.285 1 98.88 206 ILE A N 1
ATOM 1576 C CA . ILE A 1 206 ? 18.875 -0.73 -5.273 1 98.88 206 ILE A CA 1
ATOM 1577 C C . ILE A 1 206 ? 17.984 0.308 -4.594 1 98.88 206 ILE A C 1
ATOM 1579 O O . ILE A 1 206 ? 17.375 0.035 -3.555 1 98.88 206 ILE A O 1
ATOM 1583 N N . ALA A 1 207 ? 17.938 1.492 -5.145 1 98.75 207 ALA A N 1
ATOM 1584 C CA . ALA A 1 207 ? 17.062 2.529 -4.586 1 98.75 207 ALA A CA 1
ATOM 1585 C C . ALA A 1 207 ? 15.953 2.9 -5.559 1 98.75 207 ALA A C 1
ATOM 1587 O O . ALA A 1 207 ? 16.219 3.168 -6.734 1 98.75 207 ALA A O 1
ATOM 1588 N N . ILE A 1 208 ? 14.75 2.828 -5.094 1 98.5 208 ILE A N 1
ATOM 1589 C CA . ILE A 1 208 ? 13.617 3.461 -5.754 1 98.5 208 ILE A CA 1
ATOM 1590 C C . ILE A 1 208 ? 13.312 4.805 -5.09 1 98.5 208 ILE A C 1
ATOM 1592 O O . ILE A 1 208 ? 12.688 4.852 -4.027 1 98.5 208 ILE A O 1
ATOM 1596 N N . THR A 1 209 ? 13.82 5.812 -5.711 1 97.62 209 THR A N 1
ATOM 1597 C CA . THR A 1 209 ? 13.812 7.156 -5.148 1 97.62 209 THR A CA 1
ATOM 1598 C C . THR A 1 209 ? 14.078 8.203 -6.23 1 97.62 209 THR A C 1
ATOM 1600 O O . THR A 1 209 ? 14.461 7.855 -7.352 1 97.62 209 THR A O 1
ATOM 1603 N N . PRO A 1 210 ? 13.812 9.43 -5.973 1 95.56 210 PRO A N 1
ATOM 1604 C CA . PRO A 1 210 ? 14.172 10.438 -6.969 1 95.56 210 PRO A CA 1
ATOM 1605 C C . PRO A 1 210 ? 15.664 10.438 -7.297 1 95.56 210 PRO A C 1
ATOM 1607 O O . PRO A 1 210 ? 16.5 10.188 -6.418 1 95.56 210 PRO A O 1
ATOM 1610 N N . ALA A 1 211 ? 16.25 10.641 -8.625 1 94.19 211 ALA A N 1
ATOM 1611 C CA . ALA A 1 211 ? 17.609 10.531 -9.133 1 94.19 211 ALA A CA 1
ATOM 1612 C C . ALA A 1 211 ? 18.547 11.5 -8.414 1 94.19 211 ALA A C 1
ATOM 1614 O O . ALA A 1 211 ? 19.734 11.211 -8.234 1 94.19 211 ALA A O 1
ATOM 1615 N N . ASP A 1 212 ? 18.172 12.578 -7.902 1 91.69 212 ASP A N 1
ATOM 1616 C CA . ASP A 1 212 ? 19 13.602 -7.285 1 91.69 212 ASP A CA 1
ATOM 1617 C C . ASP A 1 212 ? 18.688 13.75 -5.801 1 91.69 212 ASP A C 1
ATOM 1619 O O . ASP A 1 212 ? 18.469 14.867 -5.316 1 91.69 212 ASP A O 1
ATOM 1623 N N . SER A 1 213 ? 18.719 12.617 -5.176 1 94.94 213 SER A N 1
ATOM 1624 C CA . SER A 1 213 ? 18.5 12.586 -3.732 1 94.94 213 SER A CA 1
ATOM 1625 C C . SER A 1 213 ? 19.703 11.984 -3.012 1 94.94 213 SER A C 1
ATOM 1627 O O . SER A 1 213 ? 20.516 11.289 -3.623 1 94.94 213 SER A O 1
ATOM 1629 N N . PRO A 1 214 ? 19.891 12.25 -1.734 1 96.69 214 PRO A N 1
ATOM 1630 C CA . PRO A 1 214 ? 20.984 11.641 -0.966 1 96.69 214 PRO A CA 1
ATOM 1631 C C . PRO A 1 214 ? 20.984 10.117 -1.054 1 96.69 214 PRO A C 1
ATOM 1633 O O . PRO A 1 214 ? 22.047 9.5 -1.165 1 96.69 214 PRO A O 1
ATOM 1636 N N . LEU A 1 215 ? 19.875 9.492 -1.037 1 97.5 215 LEU A N 1
ATOM 1637 C CA . LEU A 1 215 ? 19.781 8.039 -1.121 1 97.5 215 LEU A CA 1
ATOM 1638 C C . LEU A 1 215 ? 20.281 7.543 -2.471 1 97.5 215 LEU A C 1
ATOM 1640 O O . LEU A 1 215 ? 21 6.535 -2.541 1 97.5 215 LEU A O 1
ATOM 1644 N N . SER A 1 216 ? 19.906 8.273 -3.553 1 98 216 SER A N 1
ATOM 1645 C CA . SER A 1 216 ? 20.328 7.867 -4.887 1 98 216 SER A CA 1
ATOM 1646 C C . SER A 1 216 ? 21.844 7.918 -5.027 1 98 216 SER A C 1
ATOM 1648 O O . SER A 1 216 ? 22.438 7.133 -5.773 1 98 216 SER A O 1
ATOM 1650 N N . GLU A 1 217 ? 22.469 8.742 -4.285 1 97.69 217 GLU A N 1
ATOM 1651 C CA . GLU A 1 217 ? 23.906 8.898 -4.34 1 97.69 217 GLU A CA 1
ATOM 1652 C C . GLU A 1 217 ? 24.625 7.699 -3.715 1 97.69 217 GLU A C 1
ATOM 1654 O O . GLU A 1 217 ? 25.75 7.383 -4.078 1 97.69 217 GLU A O 1
ATOM 1659 N N . ILE A 1 218 ? 23.984 7.074 -2.859 1 97.81 218 ILE A N 1
ATOM 1660 C CA . ILE A 1 218 ? 24.562 5.957 -2.119 1 97.81 218 ILE A CA 1
ATOM 1661 C C . ILE A 1 218 ? 24.312 4.652 -2.873 1 97.81 218 ILE A C 1
ATOM 1663 O O . ILE A 1 218 ? 25.141 3.744 -2.855 1 97.81 218 ILE A O 1
ATOM 1667 N N . ALA A 1 219 ? 23.219 4.496 -3.549 1 98.56 219 ALA A N 1
ATOM 1668 C CA . ALA A 1 219 ? 22.75 3.244 -4.137 1 98.56 219 ALA A CA 1
ATOM 1669 C C . ALA A 1 219 ? 23.656 2.783 -5.262 1 98.56 219 ALA A C 1
ATOM 1671 O O . ALA A 1 219 ? 24.281 3.605 -5.941 1 98.56 219 ALA A O 1
ATOM 1672 N N . ASP A 1 220 ? 23.766 1.499 -5.457 1 98.56 220 ASP A N 1
ATOM 1673 C CA . ASP A 1 220 ? 24.484 0.943 -6.602 1 98.56 220 ASP A CA 1
ATOM 1674 C C . ASP A 1 220 ? 23.672 1.104 -7.883 1 98.56 220 ASP A C 1
ATOM 1676 O O . ASP A 1 220 ? 24.234 1.199 -8.977 1 98.56 220 ASP A O 1
ATOM 1680 N N . LEU A 1 221 ? 22.391 1.066 -7.758 1 98.69 221 LEU A N 1
ATOM 1681 C CA . LEU A 1 221 ? 21.438 1.258 -8.852 1 98.69 221 LEU A CA 1
ATOM 1682 C C . LEU A 1 221 ? 20.234 2.072 -8.383 1 98.69 221 LEU A C 1
ATOM 1684 O O . LEU A 1 221 ? 19.641 1.771 -7.348 1 98.69 221 LEU A O 1
ATOM 1688 N N . THR A 1 222 ? 20 3.109 -9.086 1 98.69 222 THR A N 1
ATOM 1689 C CA . THR A 1 222 ? 18.812 3.91 -8.805 1 98.69 222 THR A CA 1
ATOM 1690 C C . THR A 1 222 ? 17.766 3.734 -9.898 1 98.69 222 THR A C 1
ATOM 1692 O O . THR A 1 222 ? 18.078 3.861 -11.086 1 98.69 222 THR A O 1
ATOM 1695 N N . LEU A 1 223 ? 16.609 3.316 -9.492 1 98.5 223 LEU A N 1
ATOM 1696 C CA . LEU A 1 223 ? 15.422 3.383 -10.328 1 98.5 223 LEU A CA 1
ATOM 1697 C C . LEU A 1 223 ? 14.586 4.605 -9.984 1 98.5 223 LEU A C 1
ATOM 1699 O O . LEU A 1 223 ? 13.844 4.598 -8.992 1 98.5 223 LEU A O 1
ATOM 1703 N N . PRO A 1 224 ? 14.656 5.59 -10.789 1 97.88 224 PRO A N 1
ATOM 1704 C CA . PRO A 1 224 ? 14.156 6.902 -10.375 1 97.88 224 PRO A CA 1
ATOM 1705 C C . PRO A 1 224 ? 12.633 6.996 -10.414 1 97.88 224 PRO A C 1
ATOM 1707 O O . PRO A 1 224 ? 12 6.371 -11.273 1 97.88 224 PRO A O 1
ATOM 1710 N N . ILE A 1 225 ? 12.117 7.758 -9.477 1 96.56 225 ILE A N 1
ATOM 1711 C CA . ILE A 1 225 ? 10.727 8.188 -9.508 1 96.56 225 ILE A CA 1
ATOM 1712 C C . ILE A 1 225 ? 10.656 9.711 -9.375 1 96.56 225 ILE A C 1
ATOM 1714 O O . ILE A 1 225 ? 11.609 10.344 -8.914 1 96.56 225 ILE A O 1
ATOM 1718 N N . GLU A 1 226 ? 9.523 10.219 -9.82 1 93.5 226 GLU A N 1
ATOM 1719 C CA . GLU A 1 226 ? 9.25 11.648 -9.688 1 93.5 226 GLU A CA 1
ATOM 1720 C C . GLU A 1 226 ? 7.867 11.891 -9.078 1 93.5 226 GLU A C 1
ATOM 1722 O O . GLU A 1 226 ? 6.91 11.18 -9.398 1 93.5 226 GLU A O 1
ATOM 1727 N N . HIS A 1 227 ? 7.84 12.766 -8.203 1 87.06 227 HIS A N 1
ATOM 1728 C CA . HIS A 1 227 ? 6.551 13.188 -7.656 1 87.06 227 HIS A CA 1
ATOM 1729 C C . HIS A 1 227 ? 6.363 14.695 -7.785 1 87.06 227 HIS A C 1
ATOM 1731 O O . HIS A 1 227 ? 7.34 15.445 -7.848 1 87.06 227 HIS A O 1
ATOM 1737 N N . LYS A 1 228 ? 5.117 15.078 -7.961 1 81.56 228 LYS A N 1
ATOM 1738 C CA . LYS A 1 228 ? 4.723 16.484 -8.055 1 81.56 228 LYS A CA 1
ATOM 1739 C C . LYS A 1 228 ? 3.611 16.812 -7.062 1 81.56 228 LYS A C 1
ATOM 1741 O O . LYS A 1 228 ? 2.445 16.484 -7.301 1 81.56 228 LYS A O 1
ATOM 1746 N N . GLU A 1 229 ? 4.016 17.438 -6.004 1 82.81 229 GLU A N 1
ATOM 1747 C CA . GLU A 1 229 ? 3.016 17.844 -5.027 1 82.81 229 GLU A CA 1
ATOM 1748 C C . GLU A 1 229 ? 2.404 19.203 -5.406 1 82.81 229 GLU A C 1
ATOM 1750 O O . GLU A 1 229 ? 3.088 20.062 -5.965 1 82.81 229 GLU A O 1
ATOM 1755 N N . THR A 1 230 ? 1.174 19.281 -5.137 1 77.19 230 THR A N 1
ATOM 1756 C CA . THR A 1 230 ? 0.476 20.516 -5.453 1 77.19 230 THR A CA 1
ATOM 1757 C C . THR A 1 230 ? 0.207 21.328 -4.184 1 77.19 230 THR A C 1
ATOM 1759 O O . THR A 1 230 ? 0.579 20.906 -3.084 1 77.19 230 THR A O 1
ATOM 1762 N N . ASP A 1 231 ? -0.47 22.484 -4.391 1 77.5 231 ASP A N 1
ATOM 1763 C CA . ASP A 1 231 ? -0.823 23.344 -3.266 1 77.5 231 ASP A CA 1
ATOM 1764 C C . ASP A 1 231 ? -2.08 22.844 -2.561 1 77.5 231 ASP A C 1
ATOM 1766 O O . ASP A 1 231 ? -2.418 23.312 -1.471 1 77.5 231 ASP A O 1
ATOM 1770 N N . PHE A 1 232 ? -2.682 21.969 -3.125 1 81.5 232 PHE A N 1
ATOM 1771 C CA . PHE A 1 232 ? -3.857 21.391 -2.484 1 81.5 232 PHE A CA 1
ATOM 1772 C C . PHE A 1 232 ? -3.453 20.297 -1.495 1 81.5 232 PHE A C 1
ATOM 1774 O O . PHE A 1 232 ? -3.369 19.125 -1.856 1 81.5 232 PHE A O 1
ATOM 1781 N N . ILE A 1 233 ? -3.289 20.656 -0.252 1 84.12 233 ILE A N 1
ATOM 1782 C CA . ILE A 1 233 ? -2.623 19.844 0.764 1 84.12 233 ILE A CA 1
ATOM 1783 C C . ILE A 1 233 ? -3.527 18.688 1.18 1 84.12 233 ILE A C 1
ATOM 1785 O O . ILE A 1 233 ? -3.076 17.75 1.826 1 84.12 233 ILE A O 1
ATOM 1789 N N . TYR A 1 234 ? -4.809 18.734 0.867 1 85.56 234 TYR A N 1
ATOM 1790 C CA . TYR A 1 234 ? -5.754 17.719 1.336 1 85.56 234 TYR A CA 1
ATOM 1791 C C . TYR A 1 234 ? -5.727 16.5 0.436 1 85.56 234 TYR A C 1
ATOM 1793 O O . TYR A 1 234 ? -6.234 15.438 0.809 1 85.56 234 TYR A O 1
ATOM 1801 N N . LYS A 1 235 ? -5.195 16.688 -0.695 1 85.56 235 LYS A N 1
ATOM 1802 C CA . LYS A 1 235 ? -5.07 15.562 -1.608 1 85.56 235 LYS A CA 1
ATOM 1803 C C . LYS A 1 235 ? -3.869 14.695 -1.251 1 85.56 235 LYS A C 1
ATOM 1805 O O . LYS A 1 235 ? -2.74 15.188 -1.176 1 85.56 235 LYS A O 1
ATOM 1810 N N . PRO A 1 236 ? -4.191 13.359 -1.017 1 87.31 236 PRO A N 1
ATOM 1811 C CA . PRO A 1 236 ? -3.045 12.477 -0.786 1 87.31 236 PRO A CA 1
ATOM 1812 C C . PRO A 1 236 ? -2.066 12.461 -1.956 1 87.31 236 PRO A C 1
ATOM 1814 O O . PRO A 1 236 ? -2.482 12.516 -3.115 1 87.31 236 PRO A O 1
ATOM 1817 N N . SER A 1 237 ? -0.854 12.375 -1.572 1 85.12 237 SER A N 1
ATOM 1818 C CA . SER A 1 237 ? 0.203 12.383 -2.578 1 85.12 237 SER A CA 1
ATOM 1819 C C . SER A 1 237 ? 0.067 11.195 -3.527 1 85.12 237 SER A C 1
ATOM 1821 O O . SER A 1 237 ? -0.238 10.078 -3.1 1 85.12 237 SER A O 1
ATOM 1823 N N . ALA A 1 238 ? 0.335 11.477 -4.809 1 88.62 238 ALA A N 1
ATOM 1824 C CA . ALA A 1 238 ? 0.293 10.43 -5.824 1 88.62 238 ALA A CA 1
ATOM 1825 C C . ALA A 1 238 ? 1.646 9.734 -5.949 1 88.62 238 ALA A C 1
ATOM 1827 O O . ALA A 1 238 ? 1.795 8.789 -6.727 1 88.62 238 ALA A O 1
ATOM 1828 N N . SER A 1 239 ? 2.568 10.094 -5.145 1 87.31 239 SER A N 1
ATOM 1829 C CA . SER A 1 239 ? 3.92 9.555 -5.246 1 87.31 239 SER A CA 1
ATOM 1830 C C . SER A 1 239 ? 3.934 8.047 -4.992 1 87.31 239 SER A C 1
ATOM 1832 O O . SER A 1 239 ? 4.715 7.316 -5.602 1 87.31 239 SER A O 1
ATOM 1834 N N . ARG A 1 240 ? 3.137 7.621 -4.141 1 92.44 240 ARG A N 1
ATOM 1835 C CA . ARG A 1 240 ? 3.121 6.199 -3.801 1 92.44 240 ARG A CA 1
ATOM 1836 C C . ARG A 1 240 ? 2.758 5.352 -5.016 1 92.44 240 ARG A C 1
ATOM 1838 O O . ARG A 1 240 ? 3.246 4.227 -5.16 1 92.44 240 ARG A O 1
ATOM 1845 N N . TYR A 1 241 ? 1.93 5.91 -5.914 1 95.88 241 TYR A N 1
ATOM 1846 C CA . TYR A 1 241 ? 1.52 5.16 -7.098 1 95.88 241 TYR A CA 1
ATOM 1847 C C . TYR A 1 241 ? 2.691 4.961 -8.055 1 95.88 241 TYR A C 1
ATOM 1849 O O . TYR A 1 241 ? 2.779 3.939 -8.734 1 95.88 241 TYR A O 1
ATOM 1857 N N . ALA A 1 242 ? 3.541 5.969 -8.109 1 94.38 242 ALA A N 1
ATOM 1858 C CA . ALA A 1 242 ? 4.754 5.836 -8.906 1 94.38 242 ALA A CA 1
ATOM 1859 C C . ALA A 1 242 ? 5.621 4.684 -8.406 1 94.38 242 ALA A C 1
ATOM 1861 O O . ALA A 1 242 ? 6.102 3.871 -9.203 1 94.38 242 ALA A O 1
ATOM 1862 N N . MET A 1 243 ? 5.797 4.609 -7.145 1 95.81 243 MET A N 1
ATOM 1863 C CA . MET A 1 243 ? 6.613 3.557 -6.543 1 95.81 243 MET A CA 1
ATOM 1864 C C . MET A 1 243 ? 5.977 2.188 -6.75 1 95.81 243 MET A C 1
ATOM 1866 O O . MET A 1 243 ? 6.652 1.236 -7.145 1 95.81 243 MET A O 1
ATOM 1870 N N . LEU A 1 244 ? 4.703 2.105 -6.484 1 97.44 244 LEU A N 1
ATOM 1871 C CA . LEU A 1 244 ? 3.982 0.845 -6.633 1 97.44 244 LEU A CA 1
ATOM 1872 C C . LEU A 1 244 ? 4.035 0.352 -8.07 1 97.44 244 LEU A C 1
ATOM 1874 O O . LEU A 1 244 ? 4.199 -0.845 -8.32 1 97.44 244 LEU A O 1
ATOM 1878 N N . ALA A 1 245 ? 3.887 1.252 -9.008 1 96.94 245 ALA A N 1
ATOM 1879 C CA . ALA A 1 245 ? 3.947 0.875 -10.422 1 96.94 245 ALA A CA 1
ATOM 1880 C C . ALA A 1 245 ? 5.316 0.31 -10.781 1 96.94 245 ALA A C 1
ATOM 1882 O O . ALA A 1 245 ? 5.418 -0.667 -11.523 1 96.94 245 ALA A O 1
ATOM 1883 N N . LEU A 1 246 ? 6.312 0.942 -10.297 1 97.19 246 LEU A N 1
ATOM 1884 C CA . LEU A 1 246 ? 7.66 0.456 -10.555 1 97.19 246 LEU A CA 1
ATOM 1885 C C . LEU A 1 246 ? 7.871 -0.926 -9.945 1 97.19 246 LEU A C 1
ATOM 1887 O O . LEU A 1 246 ? 8.508 -1.786 -10.555 1 97.19 246 LEU A O 1
ATOM 1891 N N . VAL A 1 247 ? 7.359 -1.16 -8.773 1 97.69 247 VAL A N 1
ATOM 1892 C CA . VAL A 1 247 ? 7.383 -2.479 -8.148 1 97.69 247 VAL A CA 1
ATOM 1893 C C . VAL A 1 247 ? 6.703 -3.496 -9.062 1 97.69 247 VAL A C 1
ATOM 1895 O O . VAL A 1 247 ? 7.199 -4.613 -9.234 1 97.69 247 VAL A O 1
ATOM 1898 N N . ASP A 1 248 ? 5.59 -3.102 -9.656 1 96.69 248 ASP A N 1
ATOM 1899 C CA . ASP A 1 248 ? 4.887 -3.979 -10.594 1 96.69 248 ASP A CA 1
ATOM 1900 C C . ASP A 1 248 ? 5.75 -4.285 -11.812 1 96.69 248 ASP A C 1
ATOM 1902 O O . ASP A 1 248 ? 5.77 -5.418 -12.297 1 96.69 248 ASP A O 1
ATOM 1906 N N . VAL A 1 249 ? 6.414 -3.277 -12.289 1 96.62 249 VAL A N 1
ATOM 1907 C CA . VAL A 1 249 ? 7.285 -3.441 -13.445 1 96.62 249 VAL A CA 1
ATOM 1908 C C . VAL A 1 249 ? 8.375 -4.457 -13.133 1 96.62 249 VAL A C 1
ATOM 1910 O O . VAL A 1 249 ? 8.609 -5.391 -13.906 1 96.62 249 VAL A O 1
ATOM 1913 N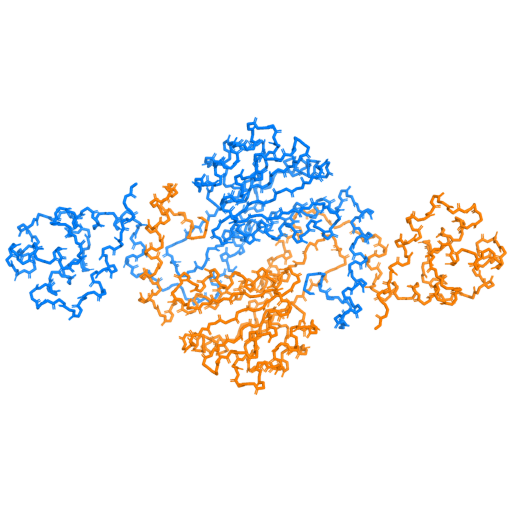 N . ILE A 1 250 ? 9 -4.301 -12.008 1 97.25 250 ILE A N 1
ATOM 1914 C CA . ILE A 1 250 ? 10.086 -5.184 -11.602 1 97.25 250 ILE A CA 1
ATOM 1915 C C . ILE A 1 250 ? 9.555 -6.605 -11.422 1 97.25 250 ILE A C 1
ATOM 1917 O O . ILE A 1 250 ? 10.172 -7.566 -11.891 1 97.25 250 ILE A O 1
ATOM 1921 N N . SER A 1 251 ? 8.453 -6.719 -10.742 1 96.31 251 SER A N 1
ATOM 1922 C CA . SER A 1 251 ? 7.848 -8.023 -10.492 1 96.31 251 SER A CA 1
ATOM 1923 C C . SER A 1 251 ? 7.5 -8.727 -11.797 1 96.31 251 SER A C 1
ATOM 1925 O O . SER A 1 251 ? 7.793 -9.914 -11.961 1 96.31 251 SER A O 1
ATOM 1927 N N . MET A 1 252 ? 6.922 -7.984 -12.688 1 94.75 252 MET A N 1
ATOM 1928 C CA . MET A 1 252 ? 6.562 -8.578 -13.977 1 94.75 252 MET A CA 1
ATOM 1929 C C . MET A 1 252 ? 7.812 -9 -14.742 1 94.75 252 MET A C 1
ATOM 1931 O O . MET A 1 252 ? 7.844 -10.086 -15.328 1 94.75 252 MET A O 1
ATOM 1935 N N . ALA A 1 253 ? 8.797 -8.125 -14.758 1 94.94 253 ALA A N 1
ATOM 1936 C CA . ALA A 1 253 ? 10.039 -8.438 -15.461 1 94.94 253 ALA A CA 1
ATOM 1937 C C . ALA A 1 253 ? 10.68 -9.703 -14.898 1 94.94 253 ALA A C 1
ATOM 1939 O O . ALA A 1 253 ? 11.141 -10.562 -15.656 1 94.94 253 ALA A O 1
ATOM 1940 N N . LEU A 1 254 ? 10.695 -9.867 -13.586 1 95.44 254 LEU A N 1
ATOM 1941 C CA . LEU A 1 254 ? 11.211 -11.07 -12.938 1 95.44 254 LEU A CA 1
ATOM 1942 C C . LEU A 1 254 ? 10.422 -12.305 -13.383 1 95.44 254 LEU A C 1
ATOM 1944 O O . LEU A 1 254 ? 11.008 -13.344 -13.688 1 95.44 254 LEU A O 1
ATOM 1948 N N . ALA A 1 255 ? 9.133 -12.125 -13.414 1 93.31 255 ALA A N 1
ATOM 1949 C CA . ALA A 1 255 ? 8.242 -13.242 -13.75 1 93.31 255 ALA A CA 1
ATOM 1950 C C . ALA A 1 255 ? 8.445 -13.68 -15.195 1 93.31 255 ALA A C 1
ATOM 1952 O O . ALA A 1 255 ? 8.555 -14.875 -15.484 1 93.31 255 ALA A O 1
ATOM 1953 N N . VAL A 1 256 ? 8.555 -12.695 -16.078 1 91.44 256 VAL A N 1
ATOM 1954 C CA . VAL A 1 256 ? 8.648 -12.977 -17.516 1 91.44 256 VAL A CA 1
ATOM 1955 C C . VAL A 1 256 ? 10.031 -13.539 -17.844 1 91.44 256 VAL A C 1
ATOM 1957 O O . VAL A 1 256 ? 10.164 -14.398 -18.719 1 91.44 256 VAL A O 1
ATOM 1960 N N . ASN A 1 257 ? 11.008 -13.078 -17.156 1 92.19 257 ASN A N 1
ATOM 1961 C CA . ASN A 1 257 ? 12.367 -13.555 -17.391 1 92.19 257 ASN A CA 1
ATOM 1962 C C . ASN A 1 257 ? 12.562 -14.969 -16.844 1 92.19 257 ASN A C 1
ATOM 1964 O O . ASN A 1 257 ? 13.523 -15.648 -17.219 1 92.19 257 ASN A O 1
ATOM 1968 N N . HIS A 1 258 ? 11.656 -15.367 -15.984 1 91.44 258 HIS A N 1
ATOM 1969 C CA . HIS A 1 258 ? 11.719 -16.688 -15.398 1 91.44 258 HIS A CA 1
ATOM 1970 C C . HIS A 1 258 ? 10.344 -17.344 -15.344 1 91.44 258 HIS A C 1
ATOM 1972 O O . HIS A 1 258 ? 9.875 -17.734 -14.266 1 91.44 258 HIS A O 1
ATOM 1978 N N . LYS A 1 259 ? 9.805 -17.562 -16.469 1 87.56 259 LYS A N 1
ATOM 1979 C CA . LYS A 1 259 ? 8.406 -17.906 -16.672 1 87.56 259 LYS A CA 1
ATOM 1980 C C . LYS A 1 259 ? 8.062 -19.234 -16.016 1 87.56 259 LYS A C 1
ATOM 1982 O O . LYS A 1 259 ? 7.012 -19.391 -15.398 1 87.56 259 LYS A O 1
ATOM 1987 N N . ARG A 1 260 ? 8.898 -20.219 -16.234 1 82.75 260 ARG A N 1
ATOM 1988 C CA . ARG A 1 260 ? 8.602 -21.547 -15.703 1 82.75 260 ARG A CA 1
ATOM 1989 C C . ARG A 1 260 ? 8.422 -21.516 -14.188 1 82.75 260 ARG A C 1
ATOM 1991 O O . ARG A 1 260 ? 7.445 -22.047 -13.664 1 82.75 260 ARG A O 1
ATOM 1998 N N . ARG A 1 261 ? 9.359 -20.875 -13.578 1 84.88 261 ARG A N 1
ATOM 1999 C CA . ARG A 1 261 ? 9.289 -20.719 -12.125 1 84.88 261 ARG A CA 1
ATOM 2000 C C . ARG A 1 261 ? 8.023 -19.969 -11.719 1 84.88 261 ARG A C 1
ATOM 2002 O O . ARG A 1 261 ? 7.281 -20.422 -10.844 1 84.88 261 ARG A O 1
ATOM 2009 N N . SER A 1 262 ? 7.824 -18.875 -12.289 1 89.06 262 SER A N 1
ATOM 2010 C CA . SER A 1 262 ? 6.719 -18 -11.93 1 89.06 262 SER A CA 1
ATOM 2011 C C . SER A 1 262 ? 5.375 -18.672 -12.18 1 89.06 262 SER A C 1
ATOM 2013 O O . SER A 1 262 ? 4.469 -18.594 -11.344 1 89.06 262 SER A O 1
ATOM 2015 N N . ARG A 1 263 ? 5.227 -19.25 -13.273 1 85.81 263 ARG A N 1
ATOM 2016 C CA . ARG A 1 263 ? 3.971 -19.906 -13.617 1 85.81 263 ARG A CA 1
ATOM 2017 C C . ARG A 1 263 ? 3.635 -21.016 -12.625 1 85.81 263 ARG A C 1
ATOM 2019 O O . ARG A 1 263 ? 2.486 -21.141 -12.195 1 85.81 263 ARG A O 1
ATOM 2026 N N . ASP A 1 264 ? 4.59 -21.781 -12.367 1 84.94 264 ASP A N 1
ATOM 2027 C CA . ASP A 1 264 ? 4.395 -22.859 -11.398 1 84.94 264 ASP A CA 1
ATOM 2028 C C . ASP A 1 264 ? 3.918 -22.312 -10.062 1 84.94 264 ASP A C 1
ATOM 2030 O O . ASP A 1 264 ? 2.932 -22.797 -9.5 1 84.94 264 ASP A O 1
ATOM 2034 N N . LYS A 1 265 ? 4.645 -21.328 -9.547 1 88.69 265 LYS A N 1
ATOM 2035 C CA . LYS A 1 265 ? 4.309 -20.75 -8.242 1 88.69 265 LYS A CA 1
ATOM 2036 C C . LYS A 1 265 ? 2.926 -20.109 -8.273 1 88.69 265 LYS A C 1
ATOM 2038 O O . LYS A 1 265 ? 2.133 -20.281 -7.344 1 88.69 265 LYS A O 1
ATOM 2043 N N . LEU A 1 266 ? 2.633 -19.422 -9.297 1 88.12 266 LEU A N 1
ATOM 2044 C CA . LEU A 1 266 ? 1.351 -18.734 -9.406 1 88.12 266 LEU A CA 1
ATOM 2045 C C . LEU A 1 266 ? 0.205 -19.734 -9.523 1 88.12 266 LEU A C 1
ATOM 2047 O O . LEU A 1 266 ? -0.883 -19.5 -8.992 1 88.12 266 LEU A O 1
ATOM 2051 N N . ARG A 1 267 ? 0.412 -20.797 -10.219 1 85 267 ARG A N 1
ATOM 2052 C CA . ARG A 1 267 ? -0.608 -21.828 -10.328 1 85 267 ARG A CA 1
ATOM 2053 C C . ARG A 1 267 ? -0.902 -22.453 -8.969 1 85 267 ARG A C 1
ATOM 2055 O O . ARG A 1 267 ? -2.064 -22.641 -8.609 1 85 267 ARG A O 1
ATOM 2062 N N . ARG A 1 268 ? 0.139 -22.812 -8.289 1 84.81 268 ARG A N 1
ATOM 2063 C CA . ARG A 1 268 ? -0.025 -23.359 -6.941 1 84.81 268 ARG A CA 1
ATOM 2064 C C . ARG A 1 268 ? -0.801 -22.391 -6.051 1 84.81 268 ARG A C 1
ATOM 2066 O O . ARG A 1 268 ? -1.686 -22.797 -5.301 1 84.81 268 ARG A O 1
ATOM 2073 N N . LEU A 1 269 ? -0.4 -21.172 -6.176 1 87.62 269 LEU A N 1
ATOM 2074 C CA . LEU A 1 269 ? -1.06 -20.141 -5.387 1 87.62 269 LEU A CA 1
ATOM 2075 C C . LEU A 1 269 ? -2.543 -20.047 -5.73 1 87.62 269 LEU A C 1
ATOM 2077 O O . LEU A 1 269 ? -3.391 -19.984 -4.836 1 87.62 269 LEU A O 1
ATOM 2081 N N . LYS A 1 270 ? -2.801 -20 -6.949 1 86.06 270 LYS A N 1
ATOM 2082 C CA . LYS A 1 270 ? -4.188 -19.938 -7.402 1 86.06 270 LYS A CA 1
ATOM 2083 C C . LYS A 1 270 ? -5 -21.109 -6.867 1 86.06 270 LYS A C 1
ATOM 2085 O O . LYS A 1 270 ? -6.125 -20.922 -6.398 1 86.06 270 LYS A O 1
ATOM 2090 N N . LEU A 1 271 ? -4.512 -22.234 -6.973 1 82.38 271 LEU A N 1
ATOM 2091 C CA . LEU A 1 271 ? -5.191 -23.438 -6.496 1 82.38 271 LEU A CA 1
ATOM 2092 C C . LEU A 1 271 ? -5.465 -23.344 -4.996 1 82.38 271 LEU A C 1
ATOM 2094 O O . LEU A 1 271 ? -6.57 -23.656 -4.547 1 82.38 271 LEU A O 1
ATOM 2098 N N . ALA A 1 272 ? -4.473 -22.938 -4.305 1 83.62 272 ALA A N 1
ATOM 2099 C CA . ALA A 1 272 ? -4.602 -22.828 -2.852 1 83.62 272 ALA A CA 1
ATOM 2100 C C . ALA A 1 272 ? -5.645 -21.781 -2.473 1 83.62 272 ALA A C 1
ATOM 2102 O O . ALA A 1 272 ? -6.457 -22 -1.573 1 83.62 272 ALA A O 1
ATOM 2103 N N . LEU A 1 273 ? -5.621 -20.641 -3.148 1 85.94 273 LEU A N 1
ATOM 2104 C CA . LEU A 1 273 ? -6.555 -19.562 -2.842 1 85.94 273 LEU A CA 1
ATOM 2105 C C . LEU A 1 273 ? -7.98 -19.953 -3.215 1 85.94 273 LEU A C 1
ATOM 2107 O O . LEU A 1 273 ? -8.914 -19.703 -2.457 1 85.94 273 LEU A O 1
ATOM 2111 N N . ASP A 1 274 ? -8.109 -20.516 -4.371 1 82.12 274 ASP A N 1
ATOM 2112 C CA . ASP A 1 274 ? -9.445 -20.891 -4.836 1 82.12 274 ASP A CA 1
ATOM 2113 C C . ASP A 1 274 ? -10.07 -21.938 -3.918 1 82.12 274 ASP A C 1
ATOM 2115 O O . ASP A 1 274 ? -11.273 -21.906 -3.656 1 82.12 274 ASP A O 1
ATOM 2119 N N . SER A 1 275 ? -9.297 -22.812 -3.502 1 80.81 275 SER A N 1
ATOM 2120 C CA . SER A 1 275 ? -9.805 -23.844 -2.602 1 80.81 275 SER A CA 1
ATOM 2121 C C . SER A 1 275 ? -10.266 -23.25 -1.277 1 80.81 275 SER A C 1
ATOM 2123 O O . SER A 1 275 ? -11.203 -23.75 -0.657 1 80.81 275 SER A O 1
ATOM 2125 N N . TYR A 1 276 ? -9.672 -22.203 -0.874 1 81.31 276 TYR A N 1
ATOM 2126 C CA . TYR A 1 276 ? -9.969 -21.562 0.404 1 81.31 276 TYR A CA 1
ATOM 2127 C C . TYR A 1 276 ? -11.125 -20.578 0.268 1 81.31 276 TYR A C 1
ATOM 2129 O O . TYR A 1 276 ? -12.047 -20.578 1.092 1 81.31 276 TYR A O 1
ATOM 2137 N N . ARG A 1 277 ? -11.102 -19.719 -0.676 1 84 277 ARG A N 1
ATOM 2138 C CA . ARG A 1 277 ? -12.031 -18.609 -0.77 1 84 277 ARG A CA 1
ATOM 2139 C C . ARG A 1 277 ? -13.242 -18.969 -1.627 1 84 277 ARG A C 1
ATOM 2141 O O . ARG A 1 277 ? -14.32 -18.406 -1.463 1 84 277 ARG A O 1
ATOM 2148 N N . GLY A 1 278 ? -12.984 -19.891 -2.477 1 77.5 278 GLY A N 1
ATOM 2149 C CA . GLY A 1 278 ? -14.023 -20.078 -3.482 1 77.5 278 GLY A CA 1
ATOM 2150 C C . GLY A 1 278 ? -14.203 -18.875 -4.387 1 77.5 278 GLY A C 1
ATOM 2151 O O . GLY A 1 278 ? -13.273 -18.094 -4.578 1 77.5 278 GLY A O 1
ATOM 2152 N N . GLY A 1 279 ? -15.297 -18.859 -5.051 1 72.69 279 GLY A N 1
ATOM 2153 C CA . GLY A 1 279 ? -15.625 -17.703 -5.875 1 72.69 279 GLY A CA 1
ATOM 2154 C C . GLY A 1 279 ? -15.43 -17.953 -7.355 1 72.69 279 GLY A C 1
ATOM 2155 O O . GLY A 1 279 ? -15.586 -19.078 -7.828 1 72.69 279 GLY A O 1
ATOM 2156 N N . LEU A 1 280 ? -15.094 -16.781 -7.98 1 72.94 280 LEU A N 1
ATOM 2157 C CA . LEU A 1 280 ? -15.094 -16.797 -9.438 1 72.94 280 LEU A CA 1
ATOM 2158 C C . LEU A 1 280 ? -13.719 -17.156 -9.984 1 72.94 280 LEU A C 1
ATOM 2160 O O . LEU A 1 280 ? -12.711 -17 -9.289 1 72.94 280 LEU A O 1
ATOM 2164 N N . ASP A 1 281 ? -13.664 -17.594 -11.18 1 66.81 281 ASP A N 1
ATOM 2165 C CA . ASP A 1 281 ? -12.445 -18.078 -11.828 1 66.81 281 ASP A CA 1
ATOM 2166 C C . ASP A 1 281 ? -11.406 -16.969 -11.938 1 66.81 281 ASP A C 1
ATOM 2168 O O . ASP A 1 281 ? -10.211 -17.203 -11.766 1 66.81 281 ASP A O 1
ATOM 2172 N N . ARG A 1 282 ? -11.781 -15.758 -12.141 1 76.19 282 ARG A N 1
ATOM 2173 C CA . ARG A 1 282 ? -10.82 -14.703 -12.461 1 76.19 282 ARG A CA 1
ATOM 2174 C C . ARG A 1 282 ? -10.641 -13.75 -11.281 1 76.19 282 ARG A C 1
ATOM 2176 O O . ARG A 1 282 ? -10.469 -12.547 -11.477 1 76.19 282 ARG A O 1
ATOM 2183 N N . GLN A 1 283 ? -10.633 -14.383 -10.18 1 81.25 283 GLN A N 1
ATOM 2184 C CA . GLN A 1 283 ? -10.32 -13.578 -9.008 1 81.25 283 GLN A CA 1
ATOM 2185 C C . GLN A 1 283 ? -8.82 -13.305 -8.914 1 81.25 283 GLN A C 1
ATOM 2187 O O . GLN A 1 283 ? -8.008 -14.156 -9.266 1 81.25 283 GLN A O 1
ATOM 2192 N N . PRO A 1 284 ? -8.477 -12.086 -8.477 1 80.69 284 PRO A N 1
ATOM 2193 C CA . PRO A 1 284 ? -7.051 -11.766 -8.367 1 80.69 284 PRO A CA 1
ATOM 2194 C C . PRO A 1 284 ? -6.312 -12.672 -7.383 1 80.69 284 PRO A C 1
ATOM 2196 O O . PRO A 1 284 ? -6.922 -13.188 -6.441 1 80.69 284 PRO A O 1
ATOM 2199 N N . LEU A 1 285 ? -5.004 -12.867 -7.645 1 79.75 285 LEU A N 1
ATOM 2200 C CA . LEU A 1 285 ? -4.164 -13.695 -6.789 1 79.75 285 LEU A CA 1
ATOM 2201 C C . LEU A 1 285 ? -3.766 -12.945 -5.523 1 79.75 285 LEU A C 1
ATOM 2203 O O . LEU A 1 285 ? -3.211 -13.539 -4.594 1 79.75 285 LEU A O 1
ATOM 2207 N N . GLY A 1 286 ? -4.07 -11.633 -5.578 1 72.81 286 GLY A N 1
ATOM 2208 C CA . GLY A 1 286 ? -3.961 -10.859 -4.348 1 72.81 286 GLY A CA 1
ATOM 2209 C C . GLY A 1 286 ? -5.27 -10.758 -3.592 1 72.81 286 GLY A C 1
ATOM 2210 O O . GLY A 1 286 ? -6.32 -10.516 -4.188 1 72.81 286 GLY A O 1
ATOM 2211 N N . ASP A 1 287 ? -5.336 -11.188 -2.252 1 68.69 287 ASP A N 1
ATOM 2212 C CA . ASP A 1 287 ? -6.5 -11.195 -1.374 1 68.69 287 ASP A CA 1
ATOM 2213 C C . ASP A 1 287 ? -7.297 -12.492 -1.533 1 68.69 287 ASP A C 1
ATOM 2215 O O . ASP A 1 287 ? -7.547 -12.938 -2.654 1 68.69 287 ASP A O 1
ATOM 2219 N N . MET B 1 1 ? -11.82 -29.328 3.227 1 41.19 1 MET B N 1
ATOM 2220 C CA . MET B 1 1 ? -11.383 -29.844 1.934 1 41.19 1 MET B CA 1
ATOM 2221 C C . MET B 1 1 ? -9.867 -29.969 1.875 1 41.19 1 MET B C 1
ATOM 2223 O O . MET B 1 1 ? -9.148 -29.109 2.385 1 41.19 1 MET B O 1
ATOM 2227 N N . SER B 1 2 ? -9.297 -31.062 1.788 1 47 2 SER B N 1
ATOM 2228 C CA . SER B 1 2 ? -7.891 -31.422 1.738 1 47 2 SER B CA 1
ATOM 2229 C C . SER B 1 2 ? -7.105 -30.516 0.809 1 47 2 SER B C 1
ATOM 2231 O O . SER B 1 2 ? -7.594 -30.141 -0.262 1 47 2 SER B O 1
ATOM 2233 N N . LEU B 1 3 ? -6.207 -29.75 1.345 1 54.16 3 LEU B N 1
ATOM 2234 C CA . LEU B 1 3 ? -5.254 -28.828 0.73 1 54.16 3 LEU B CA 1
ATOM 2235 C C . LEU B 1 3 ? -4.672 -29.422 -0.549 1 54.16 3 LEU B C 1
ATOM 2237 O O . LEU B 1 3 ? -4.047 -30.484 -0.517 1 54.16 3 LEU B O 1
ATOM 2241 N N . GLU B 1 4 ? -5.41 -29.438 -1.736 1 62.09 4 GLU B N 1
ATOM 2242 C CA . GLU B 1 4 ? -5.012 -30.203 -2.91 1 62.09 4 GLU B CA 1
ATOM 2243 C C . GLU B 1 4 ? -3.801 -29.578 -3.598 1 62.09 4 GLU B C 1
ATOM 2245 O O . GLU B 1 4 ? -3.75 -28.375 -3.801 1 62.09 4 GLU B O 1
ATOM 2250 N N . VAL B 1 5 ? -2.635 -30.234 -3.344 1 69.12 5 VAL B N 1
ATOM 2251 C CA . VAL B 1 5 ? -1.355 -29.969 -3.992 1 69.12 5 VAL B CA 1
ATOM 2252 C C . VAL B 1 5 ? -1.543 -29.922 -5.508 1 69.12 5 VAL B C 1
ATOM 2254 O O . VAL B 1 5 ? -2.34 -30.672 -6.062 1 69.12 5 VAL B O 1
ATOM 2257 N N . ASP B 1 6 ? -0.978 -28.953 -6.129 1 81.25 6 ASP B N 1
ATOM 2258 C CA . ASP B 1 6 ? -0.976 -28.844 -7.586 1 81.25 6 ASP B CA 1
ATOM 2259 C C . ASP B 1 6 ? -0.267 -30.031 -8.227 1 81.25 6 ASP B C 1
ATOM 2261 O O . ASP B 1 6 ? 0.958 -30.141 -8.148 1 81.25 6 ASP B O 1
ATOM 2265 N N . ILE B 1 7 ? -0.958 -30.875 -8.867 1 86.75 7 ILE B N 1
ATOM 2266 C CA . ILE B 1 7 ? -0.426 -32.125 -9.406 1 86.75 7 ILE B CA 1
ATOM 2267 C C . ILE B 1 7 ? 0.633 -31.828 -10.461 1 86.75 7 ILE B C 1
ATOM 2269 O O . ILE B 1 7 ? 1.614 -32.562 -10.594 1 86.75 7 ILE B O 1
ATOM 2273 N N . ILE B 1 8 ? 0.452 -30.797 -11.18 1 86 8 ILE B N 1
ATOM 2274 C CA . ILE B 1 8 ? 1.415 -30.453 -12.219 1 86 8 ILE B CA 1
ATOM 2275 C C . ILE B 1 8 ? 2.758 -30.094 -11.586 1 86 8 ILE B C 1
ATOM 2277 O O . ILE B 1 8 ? 3.811 -30.531 -12.062 1 86 8 ILE B O 1
ATOM 2281 N N . SER B 1 9 ? 2.684 -29.328 -10.586 1 85.69 9 SER B N 1
ATOM 2282 C CA . SER B 1 9 ? 3.904 -29 -9.852 1 85.69 9 SER B CA 1
ATOM 2283 C C . SER B 1 9 ? 4.578 -30.266 -9.32 1 85.69 9 SER B C 1
ATOM 2285 O O . SER B 1 9 ? 5.805 -30.375 -9.352 1 85.69 9 SER B O 1
ATOM 2287 N N . ARG B 1 10 ? 3.809 -31.141 -8.859 1 87.19 10 ARG B N 1
ATOM 2288 C CA . ARG B 1 10 ? 4.344 -32.375 -8.328 1 87.19 10 ARG B CA 1
ATOM 2289 C C . ARG B 1 10 ? 5.023 -33.188 -9.422 1 87.19 10 ARG B C 1
ATOM 2291 O O . ARG B 1 10 ? 6.098 -33.781 -9.203 1 87.19 10 ARG B O 1
ATOM 2298 N N . ILE B 1 11 ? 4.391 -33.219 -10.547 1 89.5 11 ILE B N 1
ATOM 2299 C CA . ILE B 1 11 ? 4.941 -33.969 -11.68 1 89.5 11 ILE B CA 1
ATOM 2300 C C . ILE B 1 11 ? 6.273 -33.344 -12.094 1 89.5 11 ILE B C 1
ATOM 2302 O O . ILE B 1 11 ? 7.258 -34.031 -12.312 1 89.5 11 ILE B O 1
ATOM 2306 N N . THR B 1 12 ? 6.266 -32.031 -12.156 1 86.69 12 THR B N 1
ATOM 2307 C CA . THR B 1 12 ? 7.473 -31.312 -12.562 1 86.69 12 THR B CA 1
ATOM 2308 C C . THR B 1 12 ? 8.594 -31.531 -11.547 1 86.69 12 THR B C 1
ATOM 2310 O O . THR B 1 12 ? 9.742 -31.766 -11.93 1 86.69 12 THR B O 1
ATOM 2313 N N . GLU B 1 13 ? 8.32 -31.531 -10.32 1 86.5 13 GLU B N 1
ATOM 2314 C CA . GLU B 1 13 ? 9.305 -31.672 -9.25 1 86.5 13 GLU B CA 1
ATOM 2315 C C . GLU B 1 13 ? 9.891 -33.094 -9.219 1 86.5 13 GLU B C 1
ATOM 2317 O O . GLU B 1 13 ? 11.078 -33.281 -8.945 1 86.5 13 GLU B O 1
ATOM 2322 N N . ARG B 1 14 ? 9.117 -34.031 -9.562 1 90.38 14 ARG B N 1
ATOM 2323 C CA . ARG B 1 14 ? 9.523 -35.438 -9.43 1 90.38 14 ARG B CA 1
ATOM 2324 C C . ARG B 1 14 ? 9.953 -36 -10.773 1 90.38 14 ARG B C 1
ATOM 2326 O O . ARG B 1 14 ? 10.359 -37.188 -10.859 1 90.38 14 ARG B O 1
ATOM 2333 N N . PHE B 1 15 ? 9.977 -35.188 -11.75 1 91.56 15 PHE B N 1
ATOM 2334 C CA . PHE B 1 15 ? 10.172 -35.688 -13.102 1 91.56 15 PHE B CA 1
ATOM 2335 C C . PHE B 1 15 ? 11.508 -36.406 -13.219 1 91.56 15 PHE B C 1
ATOM 2337 O O . PHE B 1 15 ? 11.562 -37.531 -13.773 1 91.56 15 PHE B O 1
ATOM 2344 N N . SER B 1 16 ? 12.531 -35.875 -12.633 1 92.12 16 SER B N 1
ATOM 2345 C CA . SER B 1 16 ? 13.875 -36.438 -12.766 1 92.12 16 SER B CA 1
ATOM 2346 C C . SER B 1 16 ? 13.984 -37.75 -12.031 1 92.12 16 SER B C 1
ATOM 2348 O O . SER B 1 16 ? 14.789 -38.625 -12.406 1 92.12 16 SER B O 1
ATOM 2350 N N . ALA B 1 17 ? 13.156 -37.938 -11.055 1 93.31 17 ALA B N 1
ATOM 2351 C CA . ALA B 1 17 ? 13.227 -39.156 -10.227 1 93.31 17 ALA B CA 1
ATOM 2352 C C . ALA B 1 17 ? 12.336 -40.25 -10.805 1 93.31 17 ALA B C 1
ATOM 2354 O O . ALA B 1 17 ? 12.398 -41.406 -10.352 1 93.31 17 ALA B O 1
ATOM 2355 N N . LEU B 1 18 ? 11.562 -39.875 -11.789 1 94.75 18 LEU B N 1
ATOM 2356 C CA . LEU B 1 18 ? 10.648 -40.844 -12.375 1 94.75 18 LEU B CA 1
ATOM 2357 C C . LEU B 1 18 ? 11.391 -41.844 -13.258 1 94.75 18 LEU B C 1
ATOM 2359 O O . LEU B 1 18 ? 12.438 -41.5 -13.828 1 94.75 18 LEU B O 1
ATOM 2363 N N . ARG B 1 19 ? 10.859 -43.062 -13.312 1 93.81 19 ARG B N 1
ATOM 2364 C CA . ARG B 1 19 ? 11.375 -44.031 -14.266 1 93.81 19 ARG B CA 1
ATOM 2365 C C . ARG B 1 19 ? 11.023 -43.656 -15.695 1 93.81 19 ARG B C 1
ATOM 2367 O O . ARG B 1 19 ? 10.125 -42.844 -15.922 1 93.81 19 ARG B O 1
ATOM 2374 N N . ASP B 1 20 ? 11.75 -44.188 -16.578 1 95.5 20 ASP B N 1
ATOM 2375 C CA . ASP B 1 20 ? 11.586 -43.812 -17.984 1 95.5 20 ASP B CA 1
ATOM 2376 C C . ASP B 1 20 ? 10.133 -43.969 -18.422 1 95.5 20 ASP B C 1
ATOM 2378 O O . ASP B 1 20 ? 9.578 -43.094 -19.078 1 95.5 20 ASP B O 1
ATOM 2382 N N . ALA B 1 21 ? 9.633 -45.062 -18.062 1 95.19 21 ALA B N 1
ATOM 2383 C CA . ALA B 1 21 ? 8.242 -45.344 -18.422 1 95.19 21 ALA B CA 1
ATOM 2384 C C . ALA B 1 21 ? 7.316 -44.281 -17.797 1 95.19 21 ALA B C 1
ATOM 2386 O O . ALA B 1 21 ? 6.344 -43.875 -18.422 1 95.19 21 ALA B O 1
ATOM 2387 N N . GLU B 1 22 ? 7.543 -43.906 -16.594 1 96.12 22 GLU B N 1
ATOM 2388 C CA . GLU B 1 22 ? 6.758 -42.906 -15.891 1 96.12 22 GLU B CA 1
ATOM 2389 C C . GLU B 1 22 ? 6.945 -41.531 -16.516 1 96.12 22 GLU B C 1
ATOM 2391 O O . GLU B 1 22 ? 6.02 -40.719 -16.531 1 96.12 22 GLU B O 1
ATOM 2396 N N . LYS B 1 23 ? 8.125 -41.156 -17 1 96.38 23 LYS B N 1
ATOM 2397 C CA . LYS B 1 23 ? 8.383 -39.906 -17.688 1 96.38 23 LYS B CA 1
ATOM 2398 C C . LYS B 1 23 ? 7.5 -39.75 -18.922 1 96.38 23 LYS B C 1
ATOM 2400 O O . LYS B 1 23 ? 7.066 -38.656 -19.266 1 96.38 23 LYS B O 1
ATOM 2405 N N . LYS B 1 24 ? 7.301 -40.875 -19.578 1 96.19 24 LYS B N 1
ATOM 2406 C CA . LYS B 1 24 ? 6.406 -40.875 -20.719 1 96.19 24 LYS B CA 1
ATOM 2407 C C . LYS B 1 24 ? 5 -40.438 -20.312 1 96.19 24 LYS B C 1
ATOM 2409 O O . LYS B 1 24 ? 4.352 -39.656 -21.031 1 96.19 24 LYS B O 1
ATOM 2414 N N . VAL B 1 25 ? 4.57 -40.938 -19.219 1 96.38 25 VAL B N 1
ATOM 2415 C CA . VAL B 1 25 ? 3.25 -40.562 -18.703 1 96.38 25 VAL B CA 1
ATOM 2416 C C . VAL B 1 25 ? 3.211 -39.094 -18.344 1 96.38 25 VAL B C 1
ATOM 2418 O O . VAL B 1 25 ? 2.266 -38.375 -18.703 1 96.38 25 VAL B O 1
ATOM 2421 N N . ALA B 1 26 ? 4.207 -38.656 -17.656 1 95.19 26 ALA B N 1
ATOM 2422 C CA . ALA B 1 26 ? 4.316 -37.25 -17.266 1 95.19 26 ALA B CA 1
ATOM 2423 C C . ALA B 1 26 ? 4.25 -36.344 -18.484 1 95.19 26 ALA B C 1
ATOM 2425 O O . ALA B 1 26 ? 3.518 -35.344 -18.484 1 95.19 26 ALA B O 1
ATOM 2426 N N . LYS B 1 27 ? 4.988 -36.688 -19.484 1 94.19 27 LYS B N 1
ATOM 2427 C CA . LYS B 1 27 ? 5.02 -35.906 -20.703 1 94.19 27 LYS B CA 1
ATOM 2428 C C . LYS B 1 27 ? 3.645 -35.875 -21.375 1 94.19 27 LYS B C 1
ATOM 2430 O O . LYS B 1 27 ? 3.203 -34.812 -21.828 1 94.19 27 LYS B O 1
ATOM 2435 N N . LEU B 1 28 ? 3.049 -37 -21.406 1 94 28 LEU B N 1
ATOM 2436 C CA . LEU B 1 28 ? 1.712 -37.094 -21.984 1 94 28 LEU B CA 1
ATOM 2437 C C . LEU B 1 28 ? 0.749 -36.156 -21.25 1 94 28 LEU B C 1
ATOM 2439 O O . LEU B 1 28 ? -0.022 -35.438 -21.891 1 94 28 LEU B O 1
ATOM 2443 N N . ILE B 1 29 ? 0.75 -36.156 -19.969 1 92.75 29 ILE B N 1
ATOM 2444 C CA . ILE B 1 29 ? -0.142 -35.344 -19.141 1 92.75 29 ILE B CA 1
ATOM 2445 C C . ILE B 1 29 ? 0.161 -33.875 -19.359 1 92.75 29 ILE B C 1
ATOM 2447 O O . ILE B 1 29 ? -0.751 -33.062 -19.578 1 92.75 29 ILE B O 1
ATOM 2451 N N . MET B 1 30 ? 1.44 -33.594 -19.344 1 87.94 30 MET B N 1
ATOM 2452 C CA . MET B 1 30 ? 1.87 -32.219 -19.469 1 87.94 30 MET B CA 1
ATOM 2453 C C . MET B 1 30 ? 1.52 -31.672 -20.844 1 87.94 30 MET B C 1
ATOM 2455 O O . MET B 1 30 ? 1.231 -30.469 -20.984 1 87.94 30 MET B O 1
ATOM 2459 N N . ASP B 1 31 ? 1.546 -32.562 -21.797 1 88.31 31 ASP B N 1
ATOM 2460 C CA . ASP B 1 31 ? 1.251 -32.156 -23.172 1 88.31 31 ASP B CA 1
ATOM 2461 C C . ASP B 1 31 ? -0.226 -31.797 -23.328 1 88.31 31 ASP B C 1
ATOM 2463 O O . ASP B 1 31 ? -0.578 -30.922 -24.125 1 88.31 31 ASP B O 1
ATOM 2467 N N . ASP B 1 32 ? -1.064 -32.5 -22.641 1 88.75 32 ASP B N 1
ATOM 2468 C CA . ASP B 1 32 ? -2.504 -32.281 -22.75 1 88.75 32 ASP B CA 1
ATOM 2469 C C . ASP B 1 32 ? -3.213 -32.688 -21.453 1 88.75 32 ASP B C 1
ATOM 2471 O O . ASP B 1 32 ? -3.791 -33.75 -21.375 1 88.75 32 ASP B O 1
ATOM 2475 N N . ILE B 1 33 ? -3.303 -31.766 -20.609 1 88 33 ILE B N 1
ATOM 2476 C CA . ILE B 1 33 ? -3.85 -32.031 -19.266 1 88 33 ILE B CA 1
ATOM 2477 C C . ILE B 1 33 ? -5.336 -32.344 -19.375 1 88 33 ILE B C 1
ATOM 2479 O O . ILE B 1 33 ? -5.836 -33.219 -18.688 1 88 33 ILE B O 1
ATOM 2483 N N . GLN B 1 34 ? -6.02 -31.672 -20.266 1 88.25 34 GLN B N 1
ATOM 2484 C CA . GLN B 1 34 ? -7.453 -31.875 -20.438 1 88.25 34 GLN B CA 1
ATOM 2485 C C . GLN B 1 34 ? -7.762 -33.312 -20.875 1 88.25 34 GLN B C 1
ATOM 2487 O O . GLN B 1 34 ? -8.617 -33.969 -20.281 1 88.25 34 GLN B O 1
ATOM 2492 N N . SER B 1 35 ? -7.039 -33.719 -21.875 1 91.75 35 SER B N 1
ATOM 2493 C CA . SER B 1 35 ? -7.238 -35.094 -22.359 1 91.75 35 SER B CA 1
ATOM 2494 C C . SER B 1 35 ? -6.887 -36.125 -21.297 1 91.75 35 SER B C 1
ATOM 2496 O O . SER B 1 35 ? -7.586 -37.125 -21.141 1 91.75 35 SER B O 1
ATOM 2498 N N . ALA B 1 36 ? -5.836 -35.781 -20.641 1 92.5 36 ALA B N 1
ATOM 2499 C CA . ALA B 1 36 ? -5.383 -36.719 -19.609 1 92.5 36 ALA B CA 1
ATOM 2500 C C . ALA B 1 36 ? -6.41 -36.844 -18.484 1 92.5 36 ALA B C 1
ATOM 2502 O O . ALA B 1 36 ? -6.648 -37.906 -17.953 1 92.5 36 ALA B O 1
ATOM 2503 N N . ALA B 1 37 ? -7.02 -35.75 -18.141 1 91.75 37 ALA B N 1
ATOM 2504 C CA . ALA B 1 37 ? -8 -35.719 -17.062 1 91.75 37 ALA B CA 1
ATOM 2505 C C . ALA B 1 37 ? -9.25 -36.5 -17.422 1 91.75 37 ALA B C 1
ATOM 2507 O O . ALA B 1 37 ? -9.906 -37.062 -16.547 1 91.75 37 ALA B O 1
ATOM 2508 N N . ASN B 1 38 ? -9.516 -36.594 -18.625 1 93.31 38 ASN B N 1
ATOM 2509 C CA . ASN B 1 38 ? -10.766 -37.219 -19.062 1 93.31 38 ASN B CA 1
ATOM 2510 C C . ASN B 1 38 ? -10.539 -38.656 -19.562 1 93.31 38 ASN B C 1
ATOM 2512 O O . ASN B 1 38 ? -11.492 -3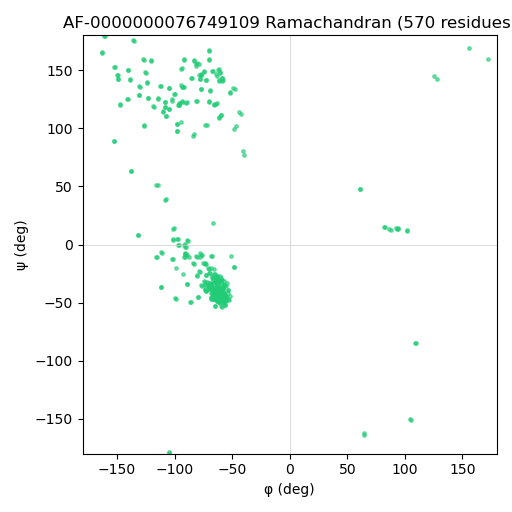9.406 -19.734 1 93.31 38 ASN B O 1
ATOM 2516 N N . ALA B 1 39 ? -9.328 -39.031 -19.766 1 94.06 39 ALA B N 1
ATOM 2517 C CA . ALA B 1 39 ? -9 -40.312 -20.344 1 94.06 39 ALA B CA 1
ATOM 2518 C C . ALA B 1 39 ? -9.148 -41.438 -19.297 1 94.06 39 ALA B C 1
ATOM 2520 O O . ALA B 1 39 ? -8.945 -41.188 -18.109 1 94.06 39 ALA B O 1
ATOM 2521 N N . SER B 1 40 ? -9.555 -42.594 -19.703 1 94.62 40 SER B N 1
ATOM 2522 C CA . SER B 1 40 ? -9.5 -43.781 -18.844 1 94.62 40 SER B CA 1
ATOM 2523 C C . SER B 1 40 ? -8.062 -44.219 -18.625 1 94.62 40 SER B C 1
ATOM 2525 O O . SER B 1 40 ? -7.152 -43.812 -19.344 1 94.62 40 SER B O 1
ATOM 2527 N N . ILE B 1 41 ? -7.945 -45.094 -17.656 1 95.25 41 ILE B N 1
ATOM 2528 C CA . ILE B 1 41 ? -6.609 -45.594 -17.375 1 95.25 41 ILE B CA 1
ATOM 2529 C C . ILE B 1 41 ? -6.074 -46.344 -18.609 1 95.25 41 ILE B C 1
ATOM 2531 O O . ILE B 1 41 ? -4.883 -46.25 -18.906 1 95.25 41 ILE B O 1
ATOM 2535 N N . THR B 1 42 ? -6.945 -47.031 -19.328 1 96.25 42 THR B N 1
ATOM 2536 C CA . THR B 1 42 ? -6.559 -47.781 -20.516 1 96.25 42 THR B CA 1
ATOM 2537 C C . THR B 1 42 ? -6.109 -46.812 -21.625 1 96.25 42 THR B C 1
ATOM 2539 O O . THR B 1 42 ? -5.09 -47.062 -22.281 1 96.25 42 THR B O 1
ATOM 2542 N N . GLU B 1 43 ? -6.863 -45.781 -21.75 1 96.62 43 GLU B N 1
ATOM 2543 C CA . GLU B 1 43 ? -6.527 -44.781 -22.766 1 96.62 43 GLU B CA 1
ATOM 2544 C C . GLU B 1 43 ? -5.207 -44.094 -22.438 1 96.62 43 GLU B C 1
ATOM 2546 O O . GLU B 1 43 ? -4.383 -43.875 -23.328 1 96.62 43 GLU B O 1
ATOM 2551 N N . LEU B 1 44 ? -5.012 -43.75 -21.203 1 96.44 44 LEU B N 1
ATOM 2552 C CA . LEU B 1 44 ? -3.766 -43.125 -20.781 1 96.44 44 LEU B CA 1
ATOM 2553 C C . LEU B 1 44 ? -2.576 -44.031 -21.062 1 96.44 44 LEU B C 1
ATOM 2555 O O . LEU B 1 44 ? -1.544 -43.562 -21.562 1 96.44 44 LEU B O 1
ATOM 2559 N N . ALA B 1 45 ? -2.699 -45.281 -20.734 1 96.88 45 ALA B N 1
ATOM 2560 C CA . ALA B 1 45 ? -1.645 -46.281 -20.938 1 96.88 45 ALA B CA 1
ATOM 2561 C C . ALA B 1 45 ? -1.304 -46.406 -22.422 1 96.88 45 ALA B C 1
ATOM 2563 O O . ALA B 1 45 ? -0.128 -46.406 -22.797 1 96.88 45 ALA B O 1
ATOM 2564 N N . GLU B 1 46 ? -2.354 -46.469 -23.25 1 96.88 46 GLU B N 1
ATOM 2565 C CA . GLU B 1 46 ? -2.172 -46.594 -24.688 1 96.88 46 GLU B CA 1
ATOM 2566 C C . GLU B 1 46 ? -1.484 -45.344 -25.281 1 96.88 46 GLU B C 1
ATOM 2568 O O . GLU B 1 46 ? -0.536 -45.469 -26.047 1 96.88 46 GLU B O 1
ATOM 2573 N N . ASN B 1 47 ? -1.957 -44.25 -24.844 1 95.88 47 ASN B N 1
ATOM 2574 C CA . ASN B 1 47 ? -1.431 -43 -25.375 1 95.88 47 ASN B CA 1
ATOM 2575 C C . ASN B 1 47 ? 0.024 -42.781 -24.953 1 95.88 47 ASN B C 1
ATOM 2577 O O . ASN B 1 47 ? 0.812 -42.219 -25.719 1 95.88 47 ASN B O 1
ATOM 2581 N N . ALA B 1 48 ? 0.348 -43.219 -23.797 1 95.81 48 ALA B N 1
ATOM 2582 C CA . ALA B 1 48 ? 1.705 -43.062 -23.281 1 95.81 48 ALA B CA 1
ATOM 2583 C C . ALA B 1 48 ? 2.588 -44.219 -23.703 1 95.81 48 ALA B C 1
ATOM 2585 O O . ALA B 1 48 ? 3.801 -44.219 -23.469 1 95.81 48 ALA B O 1
ATOM 2586 N N . GLN B 1 49 ? 2.031 -45.219 -24.234 1 96.19 49 GLN B N 1
ATOM 2587 C CA . GLN B 1 49 ? 2.727 -46.438 -24.656 1 96.19 49 GLN B CA 1
ATOM 2588 C C . GLN B 1 49 ? 3.396 -47.125 -23.469 1 96.19 49 GLN B C 1
ATOM 2590 O O . GLN B 1 49 ? 4.578 -47.469 -23.531 1 96.19 49 GLN B O 1
ATOM 2595 N N . VAL B 1 50 ? 2.588 -47.25 -22.438 1 97.19 50 VAL B N 1
ATOM 2596 C CA . VAL B 1 50 ? 3.033 -47.969 -21.25 1 97.19 50 VAL B CA 1
ATOM 2597 C C . VAL B 1 50 ? 1.924 -48.906 -20.75 1 97.19 50 VAL B C 1
ATOM 2599 O O . VAL B 1 50 ? 0.834 -48.938 -21.328 1 97.19 50 VAL B O 1
ATOM 2602 N N . SER B 1 51 ? 2.262 -49.688 -19.703 1 95.19 51 SER B N 1
ATOM 2603 C CA . SER B 1 51 ? 1.26 -50.594 -19.109 1 95.19 51 SER B CA 1
ATOM 2604 C C . SER B 1 51 ? 0.348 -49.812 -18.156 1 95.19 51 SER B C 1
ATOM 2606 O O . SER B 1 51 ? 0.702 -48.75 -17.672 1 95.19 51 SER B O 1
ATOM 2608 N N . GLU B 1 52 ? -0.84 -50.344 -17.938 1 96.5 52 GLU B N 1
ATOM 2609 C CA . GLU B 1 52 ? -1.738 -49.75 -16.953 1 96.5 52 GLU B CA 1
ATOM 2610 C C . GLU B 1 52 ? -1.097 -49.75 -15.562 1 96.5 52 GLU B C 1
ATOM 2612 O O . GLU B 1 52 ? -1.336 -48.812 -14.766 1 96.5 52 GLU B O 1
ATOM 2617 N N . ALA B 1 53 ? -0.309 -50.719 -15.297 1 95.88 53 ALA B N 1
ATOM 2618 C CA . ALA B 1 53 ? 0.418 -50.781 -14.031 1 95.88 53 ALA B CA 1
ATOM 2619 C C . ALA B 1 53 ? 1.364 -49.594 -13.891 1 95.88 53 ALA B C 1
ATOM 2621 O O . ALA B 1 53 ? 1.557 -49.062 -12.789 1 95.88 53 ALA B O 1
ATOM 2622 N N . THR B 1 54 ? 1.921 -49.25 -14.977 1 96.44 54 THR B N 1
ATOM 2623 C CA . THR B 1 54 ? 2.814 -48.094 -15 1 96.44 54 THR B CA 1
ATOM 2624 C C . THR B 1 54 ? 2.057 -46.812 -14.648 1 96.44 54 THR B C 1
ATOM 2626 O O . THR B 1 54 ? 2.584 -45.938 -13.961 1 96.44 54 THR B O 1
ATOM 2629 N N . ILE B 1 55 ? 0.821 -46.688 -15.133 1 97.31 55 ILE B N 1
ATOM 2630 C CA . ILE B 1 55 ? -0.012 -45.531 -14.82 1 97.31 55 ILE B CA 1
ATOM 2631 C C . ILE B 1 55 ? -0.272 -45.469 -13.312 1 97.31 55 ILE B C 1
ATOM 2633 O O . ILE B 1 55 ? -0.208 -44.406 -12.703 1 97.31 55 ILE B O 1
ATOM 2637 N N . THR B 1 56 ? -0.614 -46.594 -12.781 1 96.25 56 THR B N 1
ATOM 2638 C CA . THR B 1 56 ? -0.883 -46.688 -11.352 1 96.25 56 THR B CA 1
ATOM 2639 C C . THR B 1 56 ? 0.361 -46.344 -10.539 1 96.25 56 THR B C 1
ATOM 2641 O O . THR B 1 56 ? 0.277 -45.625 -9.547 1 96.25 56 THR B O 1
ATOM 2644 N N . ARG B 1 57 ? 1.509 -46.812 -10.906 1 96.06 57 ARG B N 1
ATOM 2645 C CA . ARG B 1 57 ? 2.762 -46.5 -10.227 1 96.06 57 ARG B CA 1
ATOM 2646 C C . ARG B 1 57 ? 3.1 -45.031 -10.352 1 96.06 57 ARG B C 1
ATOM 2648 O O . ARG B 1 57 ? 3.609 -44.406 -9.406 1 96.06 57 ARG B O 1
ATOM 2655 N N . PHE B 1 58 ? 2.816 -44.562 -11.547 1 96.44 58 PHE B N 1
ATOM 2656 C CA . PHE B 1 58 ? 3.047 -43.156 -11.773 1 96.44 58 PHE B CA 1
ATOM 2657 C C . PHE B 1 58 ? 2.207 -42.312 -10.828 1 96.44 58 PHE B C 1
ATOM 2659 O O . PHE B 1 58 ? 2.715 -41.375 -10.211 1 96.44 58 PHE B O 1
ATOM 2666 N N . ALA B 1 59 ? 0.954 -42.625 -10.781 1 96.12 59 ALA B N 1
ATOM 2667 C CA . ALA B 1 59 ? 0.055 -41.906 -9.883 1 96.12 59 ALA B CA 1
ATOM 2668 C C . ALA B 1 59 ? 0.597 -41.875 -8.461 1 96.12 59 ALA B C 1
ATOM 2670 O O . ALA B 1 59 ? 0.627 -40.812 -7.812 1 96.12 59 ALA B O 1
ATOM 2671 N N . LYS B 1 60 ? 1.077 -42.938 -7.988 1 94.69 60 LYS B N 1
ATOM 2672 C CA . LYS B 1 60 ? 1.64 -43.031 -6.645 1 94.69 60 LYS B CA 1
ATOM 2673 C C . LYS B 1 60 ? 2.949 -42.25 -6.539 1 94.69 60 LYS B C 1
ATOM 2675 O O . LYS B 1 60 ? 3.219 -41.625 -5.516 1 94.69 60 LYS B O 1
ATOM 2680 N N . ALA B 1 61 ? 3.678 -42.344 -7.574 1 94.25 61 ALA B N 1
ATOM 2681 C CA . ALA B 1 61 ? 4.977 -41.656 -7.594 1 94.25 61 ALA B CA 1
ATOM 2682 C C . ALA B 1 61 ? 4.824 -40.156 -7.488 1 94.25 61 ALA B C 1
ATOM 2684 O O . ALA B 1 61 ? 5.684 -39.469 -6.922 1 94.25 61 ALA B O 1
ATOM 2685 N N . VAL B 1 62 ? 3.699 -39.719 -7.992 1 93.75 62 VAL B N 1
ATOM 2686 C CA . VAL B 1 62 ? 3.516 -38.25 -7.977 1 93.75 62 VAL B CA 1
ATOM 2687 C C . VAL B 1 62 ? 2.615 -37.875 -6.805 1 93.75 62 VAL B C 1
ATOM 2689 O O . VAL B 1 62 ? 2.082 -36.75 -6.77 1 93.75 62 VAL B O 1
ATOM 2692 N N . GLY B 1 63 ? 2.422 -38.812 -5.891 1 89.94 63 GLY B N 1
ATOM 2693 C CA . GLY B 1 63 ? 1.817 -38.5 -4.609 1 89.94 63 GLY B CA 1
ATOM 2694 C C . GLY B 1 63 ? 0.313 -38.688 -4.594 1 89.94 63 GLY B C 1
ATOM 2695 O O . GLY B 1 63 ? -0.376 -38.188 -3.711 1 89.94 63 GLY B O 1
ATOM 2696 N N . CYS B 1 64 ? -0.24 -39.344 -5.555 1 93.19 64 CYS B N 1
ATOM 2697 C CA . CYS B 1 64 ? -1.671 -39.625 -5.574 1 93.19 64 CYS B CA 1
ATOM 2698 C C . CYS B 1 64 ? -1.966 -41 -4.969 1 93.19 64 CYS B C 1
ATOM 2700 O O . CYS B 1 64 ? -1.116 -41.906 -4.996 1 93.19 64 CYS B O 1
ATOM 2702 N N . LYS B 1 65 ? -3.123 -41.094 -4.414 1 93.19 65 LYS B N 1
ATOM 2703 C CA . LYS B 1 65 ? -3.521 -42.375 -3.816 1 93.19 65 LYS B CA 1
ATOM 2704 C C . LYS B 1 65 ? -3.713 -43.438 -4.883 1 93.19 65 LYS B C 1
ATOM 2706 O O . LYS B 1 65 ? -3.385 -44.625 -4.66 1 93.19 65 LYS B O 1
ATOM 2711 N N . ASN B 1 66 ? -4.285 -43.062 -5.918 1 93.75 66 ASN B N 1
ATOM 2712 C CA . ASN B 1 66 ? -4.59 -43.906 -7.062 1 93.75 66 ASN B CA 1
ATOM 2713 C C . ASN B 1 66 ? -4.859 -43.094 -8.32 1 93.75 66 ASN B C 1
ATOM 2715 O O . ASN B 1 66 ? -4.734 -41.875 -8.305 1 93.75 66 ASN B O 1
ATOM 2719 N N . VAL B 1 67 ? -5.117 -43.781 -9.367 1 95.19 67 VAL B N 1
ATOM 2720 C CA . VAL B 1 67 ? -5.316 -43.125 -10.664 1 95.19 67 VAL B CA 1
ATOM 2721 C C . VAL B 1 67 ? -6.539 -42.219 -10.602 1 95.19 67 VAL B C 1
ATOM 2723 O O . VAL B 1 67 ? -6.539 -41.125 -11.18 1 95.19 67 VAL B O 1
ATOM 2726 N N . ARG B 1 68 ? -7.504 -42.656 -9.953 1 93.19 68 ARG B N 1
ATOM 2727 C CA . ARG B 1 68 ? -8.703 -41.812 -9.789 1 93.19 68 ARG B CA 1
ATOM 2728 C C . ARG B 1 68 ? -8.367 -40.5 -9.125 1 93.19 68 ARG B C 1
ATOM 2730 O O . ARG B 1 68 ? -8.82 -39.438 -9.57 1 93.19 68 ARG B O 1
ATOM 2737 N N . ASP B 1 69 ? -7.676 -40.625 -8.078 1 93.56 69 ASP B N 1
ATOM 2738 C CA . ASP B 1 69 ? -7.219 -39.438 -7.359 1 93.56 69 ASP B CA 1
ATOM 2739 C C . ASP B 1 69 ? -6.414 -38.5 -8.273 1 93.56 69 ASP B C 1
ATOM 2741 O O . ASP B 1 69 ? -6.582 -37.281 -8.242 1 93.56 69 ASP B O 1
ATOM 2745 N N . MET B 1 70 ? -5.523 -39.031 -9.055 1 93.69 70 MET B N 1
ATOM 2746 C CA . MET B 1 70 ? -4.727 -38.25 -10.008 1 93.69 70 MET B CA 1
ATOM 2747 C C . MET B 1 70 ? -5.621 -37.5 -10.984 1 93.69 70 MET B C 1
ATOM 2749 O O . MET B 1 70 ? -5.414 -36.312 -11.234 1 93.69 70 MET B O 1
ATOM 2753 N N . LYS B 1 71 ? -6.574 -38.156 -11.445 1 92 71 LYS B N 1
ATOM 2754 C CA . LYS B 1 71 ? -7.484 -37.562 -12.422 1 92 71 LYS B CA 1
ATOM 2755 C C . LYS B 1 71 ? -8.289 -36.406 -11.797 1 92 71 LYS B C 1
ATOM 2757 O O . LYS B 1 71 ? -8.547 -35.406 -12.445 1 92 71 LYS B O 1
ATOM 2762 N N . ILE B 1 72 ? -8.656 -36.625 -10.672 1 89.31 72 ILE B N 1
ATOM 2763 C CA . ILE B 1 72 ? -9.383 -35.562 -9.953 1 89.31 72 ILE B CA 1
ATOM 2764 C C . ILE B 1 72 ? -8.484 -34.344 -9.805 1 89.31 72 ILE B C 1
ATOM 2766 O O . ILE B 1 72 ? -8.922 -33.219 -10.062 1 89.31 72 ILE B O 1
ATOM 2770 N N . LYS B 1 73 ? -7.328 -34.562 -9.43 1 88.88 73 LYS B N 1
ATOM 2771 C CA . LYS B 1 73 ? -6.383 -33.469 -9.242 1 88.88 73 LYS B CA 1
ATOM 2772 C C . LYS B 1 73 ? -6.082 -32.781 -10.562 1 88.88 73 LYS B C 1
ATOM 2774 O O . LYS B 1 73 ? -5.934 -31.547 -10.609 1 88.88 73 LYS B O 1
ATOM 2779 N N . LEU B 1 74 ? -5.973 -33.562 -11.602 1 89.25 74 LEU B N 1
ATOM 2780 C CA . LEU B 1 74 ? -5.789 -32.969 -12.93 1 89.25 74 LEU B CA 1
ATOM 2781 C C . LEU B 1 74 ? -6.984 -32.094 -13.312 1 89.25 74 LEU B C 1
ATOM 2783 O O . LEU B 1 74 ? -6.812 -31 -13.852 1 89.25 74 LEU B O 1
ATOM 2787 N N . ALA B 1 75 ? -8.141 -32.594 -13.008 1 85.88 75 ALA B N 1
ATOM 2788 C CA . ALA B 1 75 ? -9.359 -31.828 -13.297 1 85.88 75 ALA B CA 1
ATOM 2789 C C . ALA B 1 75 ? -9.406 -30.531 -12.508 1 85.88 75 ALA B C 1
ATOM 2791 O O . ALA B 1 75 ? -9.836 -29.5 -13.031 1 85.88 75 ALA B O 1
ATOM 2792 N N . GLN B 1 76 ? -9.008 -30.656 -11.344 1 81.38 76 GLN B N 1
ATOM 2793 C CA . GLN B 1 76 ? -8.969 -29.469 -10.5 1 81.38 76 GLN B CA 1
ATOM 2794 C C . GLN B 1 76 ? -8.016 -28.422 -11.07 1 81.38 76 GLN B C 1
ATOM 2796 O O . GLN B 1 76 ? -8.289 -27.219 -11.008 1 81.38 76 GLN B O 1
ATOM 2801 N N . THR B 1 77 ? -6.898 -28.891 -11.516 1 80.88 77 THR B N 1
ATOM 2802 C CA . THR B 1 77 ? -5.934 -27.984 -12.141 1 80.88 77 THR B CA 1
ATOM 2803 C C . THR B 1 77 ? -6.555 -27.266 -13.336 1 80.88 77 THR B C 1
ATOM 2805 O O . THR B 1 77 ? -6.289 -26.094 -13.57 1 80.88 77 THR B O 1
ATOM 2808 N N . LEU B 1 78 ? -7.348 -27.984 -14.055 1 78.06 78 LEU B N 1
ATOM 2809 C CA . LEU B 1 78 ? -8.008 -27.422 -15.227 1 78.06 78 LEU B CA 1
ATOM 2810 C C . LEU B 1 78 ? -9.008 -26.344 -14.812 1 78.06 78 LEU B C 1
ATOM 2812 O O . LEU B 1 78 ? -9.227 -25.375 -15.547 1 78.06 78 LEU B O 1
ATOM 2816 N N . THR B 1 79 ? -9.555 -26.484 -13.688 1 74.31 79 THR B N 1
ATOM 2817 C CA . THR B 1 79 ? -10.547 -25.531 -13.203 1 74.31 79 THR B CA 1
ATOM 2818 C C . THR B 1 79 ? -9.883 -24.203 -12.844 1 74.31 79 THR B C 1
ATOM 2820 O O . THR B 1 79 ? -10.523 -23.156 -12.922 1 74.31 79 THR B O 1
ATOM 2823 N N . VAL B 1 80 ? -8.68 -24.234 -12.32 1 69.31 80 VAL B N 1
ATOM 2824 C CA . VAL B 1 80 ? -7.953 -23.031 -11.961 1 69.31 80 VAL B CA 1
ATOM 2825 C C . VAL B 1 80 ? -7.867 -22.094 -13.172 1 69.31 80 VAL B C 1
ATOM 2827 O O . VAL B 1 80 ? -7.957 -20.875 -13.031 1 69.31 80 VAL B O 1
ATOM 2830 N N . GLY B 1 81 ? -7.793 -22.641 -14.336 1 65.81 81 GLY B N 1
ATOM 2831 C CA . GLY B 1 81 ? -7.789 -21.875 -15.57 1 65.81 81 GLY B CA 1
ATOM 2832 C C . GLY B 1 81 ? -6.625 -22.219 -16.484 1 65.81 81 GLY B C 1
ATOM 2833 O O . GLY B 1 81 ? -5.492 -22.359 -16.031 1 65.81 81 GLY B O 1
ATOM 2834 N N . GLN B 1 82 ? -6.977 -22.203 -17.656 1 69.31 82 GLN B N 1
ATOM 2835 C CA . GLN B 1 82 ? -6.047 -22.578 -18.719 1 69.31 82 GLN B CA 1
ATOM 2836 C C . GLN B 1 82 ? -4.898 -21.578 -18.828 1 69.31 82 GLN B C 1
ATOM 2838 O O . GLN B 1 82 ? -3.801 -21.938 -19.266 1 69.31 82 GLN B O 1
ATOM 2843 N N . ARG B 1 83 ? -5.227 -20.422 -18.281 1 76 83 ARG B N 1
ATOM 2844 C CA . ARG B 1 83 ? -4.238 -19.359 -18.453 1 76 83 ARG B CA 1
ATOM 2845 C C . ARG B 1 83 ? -2.99 -19.625 -17.625 1 76 83 ARG B C 1
ATOM 2847 O O . ARG B 1 83 ? -1.924 -19.062 -17.891 1 76 83 ARG B O 1
ATOM 2854 N N . PHE B 1 84 ? -3.059 -20.391 -16.656 1 78.56 84 PHE B N 1
ATOM 2855 C CA . PHE B 1 84 ? -1.907 -20.703 -15.82 1 78.56 84 PHE B CA 1
ATOM 2856 C C . PHE B 1 84 ? -1.184 -21.938 -16.344 1 78.56 84 PHE B C 1
ATOM 2858 O O . PHE B 1 84 ? -0.123 -22.297 -15.828 1 78.56 84 PHE B O 1
ATOM 2865 N N . ILE B 1 85 ? -1.806 -22.547 -17.219 1 71.19 85 ILE B N 1
ATOM 2866 C CA . ILE B 1 85 ? -1.246 -23.797 -17.766 1 71.19 85 ILE B CA 1
ATOM 2867 C C . ILE B 1 85 ? -0.543 -23.516 -19.078 1 71.19 85 ILE B C 1
ATOM 2869 O O . ILE B 1 85 ? 0.592 -23.938 -19.297 1 71.19 85 ILE B O 1
ATOM 2873 N N . LEU B 1 86 ? -1.323 -22.75 -19.875 1 69.19 86 LEU B N 1
ATOM 2874 C CA . LEU B 1 86 ? -0.791 -22.438 -21.203 1 69.19 86 LEU B CA 1
ATOM 2875 C C . LEU B 1 86 ? -0.045 -21.109 -21.203 1 69.19 86 LEU B C 1
ATOM 2877 O O . LEU B 1 86 ? -0.423 -20.188 -20.469 1 69.19 86 LEU B O 1
ATOM 2881 N N . GLU B 1 87 ? 1.094 -21.156 -21.844 1 69.25 87 GLU B N 1
ATOM 2882 C CA . GLU B 1 87 ? 1.852 -19.906 -21.922 1 69.25 87 GLU B CA 1
ATOM 2883 C C . GLU B 1 87 ? 1.043 -18.812 -22.625 1 69.25 87 GLU B C 1
ATOM 2885 O O . GLU B 1 87 ? 0.647 -18.969 -23.781 1 69.25 87 GLU B O 1
ATOM 2890 N N . PRO B 1 88 ? 0.725 -17.922 -21.844 1 61.41 88 PRO B N 1
ATOM 2891 C CA . PRO B 1 88 ? 0.005 -16.828 -22.484 1 61.41 88 PRO B CA 1
ATOM 2892 C C . PRO B 1 88 ? 0.852 -16.094 -23.531 1 61.41 88 PRO B C 1
ATOM 2894 O O . PRO B 1 88 ? 2.084 -16.141 -23.469 1 61.41 88 PRO B O 1
ATOM 2897 N N . PRO B 1 89 ? 0.077 -15.641 -24.641 1 58.88 89 PRO B N 1
ATOM 2898 C CA . PRO B 1 89 ? 0.822 -14.82 -25.609 1 58.88 89 PRO B CA 1
ATOM 2899 C C . PRO B 1 89 ? 1.561 -13.656 -24.938 1 58.88 89 PRO B C 1
ATOM 2901 O O . PRO B 1 89 ? 1.098 -13.125 -23.938 1 58.88 89 PRO B O 1
ATOM 2904 N N . ASP B 1 90 ? 2.855 -13.57 -25.312 1 58.16 90 ASP B N 1
ATOM 2905 C CA . ASP B 1 90 ? 3.725 -12.516 -24.797 1 58.16 90 ASP B CA 1
ATOM 2906 C C . ASP B 1 90 ? 3.045 -11.148 -24.875 1 58.16 90 ASP B C 1
ATOM 2908 O O . ASP B 1 90 ? 2.48 -10.797 -25.922 1 58.16 90 ASP B O 1
ATOM 2912 N N . GLN B 1 91 ? 2.58 -10.695 -23.859 1 62.28 91 GLN B N 1
ATOM 2913 C CA . GLN B 1 91 ? 2.084 -9.32 -23.922 1 62.28 91 GLN B CA 1
ATOM 2914 C C . GLN B 1 91 ? 3.166 -8.328 -23.5 1 62.28 91 GLN B C 1
ATOM 2916 O O . GLN B 1 91 ? 4.051 -8.664 -22.703 1 62.28 91 GLN B O 1
ATOM 2921 N N . SER B 1 92 ? 3.582 -7.215 -24.484 1 60.53 92 SER B N 1
ATOM 2922 C CA . SER B 1 92 ? 4.613 -6.293 -24.953 1 60.53 92 SER B CA 1
ATOM 2923 C C . SER B 1 92 ? 5.203 -5.496 -23.797 1 60.53 92 SER B C 1
ATOM 2925 O O . SER B 1 92 ? 6.348 -5.047 -23.859 1 60.53 92 SER B O 1
ATOM 2927 N N . GLY B 1 93 ? 5.078 -5.289 -22.844 1 72.44 93 GLY B N 1
ATOM 2928 C CA . GLY B 1 93 ? 6.066 -4.391 -22.266 1 72.44 93 GLY B CA 1
ATOM 2929 C C . GLY B 1 93 ? 5.555 -3.639 -21.047 1 72.44 93 GLY B C 1
ATOM 2930 O O . GLY B 1 93 ? 4.402 -3.816 -20.641 1 72.44 93 GLY B O 1
ATOM 2931 N N . TYR B 1 94 ? 6.352 -3.004 -20.344 1 84 94 TYR B N 1
ATOM 2932 C CA . TYR B 1 94 ? 6.09 -2.195 -19.156 1 84 94 TYR B CA 1
ATOM 2933 C C . TYR B 1 94 ? 4.941 -1.227 -19.391 1 84 94 TYR B C 1
ATOM 2935 O O . TYR B 1 94 ? 4.254 -0.824 -18.453 1 84 94 TYR B O 1
ATOM 2943 N N . GLN B 1 95 ? 4.68 -1.008 -20.672 1 84.44 95 GLN B N 1
ATOM 2944 C CA . GLN B 1 95 ? 3.604 -0.095 -21.031 1 84.44 95 GLN B CA 1
ATOM 2945 C C . GLN B 1 95 ? 2.242 -0.675 -20.656 1 84.44 95 GLN B C 1
ATOM 2947 O O . GLN B 1 95 ? 1.338 0.059 -20.25 1 84.44 95 GLN B O 1
ATOM 2952 N N . GLY B 1 96 ? 2.162 -1.956 -20.797 1 88.19 96 GLY B N 1
ATOM 2953 C CA . GLY B 1 96 ? 0.915 -2.625 -20.453 1 88.19 96 GLY B CA 1
ATOM 2954 C C . GLY B 1 96 ? 0.541 -2.484 -19 1 88.19 96 GLY B C 1
ATOM 2955 O O . GLY B 1 96 ? -0.642 -2.395 -18.656 1 88.19 96 GLY B O 1
ATOM 2956 N N . ILE B 1 97 ? 1.554 -2.426 -18.125 1 91.94 97 ILE B N 1
ATOM 2957 C CA . ILE B 1 97 ? 1.32 -2.273 -16.703 1 91.94 97 ILE B CA 1
ATOM 2958 C C . ILE B 1 97 ? 0.682 -0.915 -16.422 1 91.94 97 ILE B C 1
ATOM 2960 O O . ILE B 1 97 ? -0.372 -0.835 -15.781 1 91.94 97 ILE B O 1
ATOM 2964 N N . TYR B 1 98 ? 1.293 0.144 -16.906 1 93.62 98 TYR B N 1
ATOM 2965 C CA . TYR B 1 98 ? 0.811 1.497 -16.656 1 93.62 98 TYR B CA 1
ATOM 2966 C C . TYR B 1 98 ? -0.576 1.703 -17.266 1 93.62 98 TYR B C 1
ATOM 2968 O O . TYR B 1 98 ? -1.448 2.305 -16.625 1 93.62 98 TYR B O 1
ATOM 2976 N N . GLU B 1 99 ? -0.774 1.208 -18.406 1 90.69 99 GLU B N 1
ATOM 2977 C CA . GLU B 1 99 ? -2.078 1.335 -19.062 1 90.69 99 GLU B CA 1
ATOM 2978 C C . GLU B 1 99 ? -3.154 0.582 -18.281 1 90.69 99 GLU B C 1
ATOM 2980 O O . GLU B 1 99 ? -4.281 1.061 -18.156 1 90.69 99 GLU B O 1
ATOM 2985 N N . SER B 1 100 ? -2.816 -0.575 -17.828 1 91.88 100 SER B N 1
ATOM 2986 C CA . SER B 1 100 ? -3.766 -1.36 -17.047 1 91.88 100 SER B CA 1
ATOM 2987 C C . SER B 1 100 ? -4.176 -0.626 -15.781 1 91.88 100 SER B C 1
ATOM 2989 O O . SER B 1 100 ? -5.348 -0.644 -15.398 1 91.88 100 SER B O 1
ATOM 2991 N N . ILE B 1 101 ? -3.199 -0.005 -15.141 1 94.62 101 ILE B N 1
ATOM 2992 C CA . ILE B 1 101 ? -3.479 0.759 -13.93 1 94.62 101 ILE B CA 1
ATOM 2993 C C . ILE B 1 101 ? -4.422 1.916 -14.25 1 94.62 101 ILE B C 1
ATOM 2995 O O . ILE B 1 101 ? -5.434 2.107 -13.578 1 94.62 101 ILE B O 1
ATOM 2999 N N . LYS B 1 102 ? -4.102 2.625 -15.297 1 94.88 102 LYS B N 1
ATOM 3000 C CA . LYS B 1 102 ? -4.914 3.777 -15.68 1 94.88 102 LYS B CA 1
ATOM 3001 C C . LYS B 1 102 ? -6.328 3.352 -16.047 1 94.88 102 LYS B C 1
ATOM 3003 O O . LYS B 1 102 ? -7.301 4.02 -15.695 1 94.88 102 LYS B O 1
ATOM 3008 N N . GLN B 1 103 ? -6.418 2.271 -16.75 1 93.12 103 GLN B N 1
ATOM 3009 C CA . GLN B 1 103 ? -7.73 1.753 -17.109 1 93.12 103 GLN B CA 1
ATOM 3010 C C . GLN B 1 103 ? -8.539 1.379 -15.875 1 93.12 103 GLN B C 1
ATOM 3012 O O . GLN B 1 103 ? -9.742 1.657 -15.797 1 93.12 103 GLN B O 1
ATOM 3017 N N . SER B 1 104 ? -7.895 0.7 -14.977 1 94.31 104 SER B N 1
ATOM 3018 C CA . SER B 1 104 ? -8.547 0.344 -13.719 1 94.31 104 SER B CA 1
ATOM 3019 C C . SER B 1 104 ? -9.055 1.585 -12.992 1 94.31 104 SER B C 1
ATOM 3021 O O . SER B 1 104 ? -10.172 1.596 -12.477 1 94.31 104 SER B O 1
ATOM 3023 N N . LEU B 1 105 ? -8.234 2.629 -12.969 1 95.94 105 LEU B N 1
ATOM 3024 C CA . LEU B 1 105 ? -8.609 3.879 -12.312 1 95.94 105 LEU B CA 1
ATOM 3025 C C . LEU B 1 105 ? -9.812 4.512 -13 1 95.94 105 LEU B C 1
ATOM 3027 O O . LEU B 1 105 ? -10.734 4.996 -12.336 1 95.94 105 LEU B O 1
ATOM 3031 N N . ASP B 1 106 ? -9.852 4.477 -14.32 1 93.62 106 ASP B N 1
ATOM 3032 C CA . ASP B 1 106 ? -10.945 5.066 -15.086 1 93.62 106 ASP B CA 1
ATOM 3033 C C . ASP B 1 106 ? -12.258 4.348 -14.797 1 93.62 106 ASP B C 1
ATOM 3035 O O . ASP B 1 106 ? -13.281 4.988 -14.555 1 93.62 106 ASP B O 1
ATOM 3039 N N . VAL B 1 107 ? -12.219 3.072 -14.812 1 95.12 107 VAL B N 1
ATOM 3040 C CA . VAL B 1 107 ? -13.406 2.262 -14.57 1 95.12 107 VAL B CA 1
ATOM 3041 C C . VAL B 1 107 ? -13.945 2.537 -13.164 1 95.12 107 VAL B C 1
ATOM 3043 O O . VAL B 1 107 ? -15.148 2.748 -12.984 1 95.12 107 VAL B O 1
ATOM 3046 N N . ASN B 1 108 ? -13.125 2.605 -12.219 1 95.69 108 ASN B N 1
ATOM 3047 C CA . ASN B 1 108 ? -13.539 2.682 -10.828 1 95.69 108 ASN B CA 1
ATOM 3048 C C . ASN B 1 108 ? -13.938 4.105 -10.438 1 95.69 108 ASN B C 1
ATOM 3050 O O . ASN B 1 108 ? -14.742 4.305 -9.523 1 95.69 108 ASN B O 1
ATOM 3054 N N . ARG B 1 109 ? -13.383 5.09 -11.102 1 94.44 109 ARG B N 1
ATOM 3055 C CA . ARG B 1 109 ? -13.844 6.461 -10.906 1 94.44 109 ARG B CA 1
ATOM 3056 C C . ARG B 1 109 ? -15.344 6.578 -11.156 1 94.44 109 ARG B C 1
ATOM 3058 O O . ARG B 1 109 ? -16.031 7.324 -10.469 1 94.44 109 ARG B O 1
ATOM 3065 N N . ASN B 1 110 ? -15.812 5.836 -12.086 1 93.81 110 ASN B N 1
ATOM 3066 C CA . ASN B 1 110 ? -17.203 5.906 -12.5 1 93.81 110 ASN B CA 1
ATOM 3067 C C . ASN B 1 110 ? -18.125 5.207 -11.508 1 93.81 110 ASN B C 1
ATOM 3069 O O . ASN B 1 110 ? -19.344 5.355 -11.57 1 93.81 110 ASN B O 1
ATOM 3073 N N . LEU B 1 111 ? -17.594 4.531 -10.578 1 94.5 111 LEU B N 1
ATOM 3074 C CA . LEU B 1 111 ? -18.391 3.799 -9.602 1 94.5 111 LEU B CA 1
ATOM 3075 C C . LEU B 1 111 ? -18.688 4.668 -8.383 1 94.5 111 LEU B C 1
ATOM 3077 O O . LEU B 1 111 ? -19.516 4.309 -7.551 1 94.5 111 LEU B O 1
ATOM 3081 N N . ILE B 1 112 ? -18.094 5.809 -8.297 1 94.94 112 ILE B N 1
ATOM 3082 C CA . ILE B 1 112 ? -18.203 6.648 -7.109 1 94.94 112 ILE B CA 1
ATOM 3083 C C . ILE B 1 112 ? -19.609 7.211 -6.996 1 94.94 112 ILE B C 1
ATOM 3085 O O . ILE B 1 112 ? -20.141 7.789 -7.949 1 94.94 112 ILE B O 1
ATOM 3089 N N . ASN B 1 113 ? -20.219 6.957 -5.934 1 95.69 113 ASN B N 1
ATOM 3090 C CA . ASN B 1 113 ? -21.469 7.586 -5.527 1 95.69 113 ASN B CA 1
ATOM 3091 C C . ASN B 1 113 ? -21.25 8.609 -4.418 1 95.69 113 ASN B C 1
ATOM 3093 O O . ASN B 1 113 ? -20.906 8.25 -3.293 1 95.69 113 ASN B O 1
ATOM 3097 N N . GLU B 1 114 ? -21.547 9.844 -4.727 1 94.62 114 GLU B N 1
ATOM 3098 C CA . GLU B 1 114 ? -21.234 10.938 -3.816 1 94.62 114 GLU B CA 1
ATOM 3099 C C . GLU B 1 114 ? -21.969 10.789 -2.492 1 94.62 114 GLU B C 1
ATOM 3101 O O . GLU B 1 114 ? -21.422 11.086 -1.429 1 94.62 114 GLU B O 1
ATOM 3106 N N . GLN B 1 115 ? -23.141 10.383 -2.592 1 97.31 115 GLN B N 1
ATOM 3107 C CA . GLN B 1 115 ? -23.922 10.211 -1.377 1 97.31 115 GLN B CA 1
ATOM 3108 C C . GLN B 1 115 ? -23.328 9.125 -0.481 1 97.31 115 GLN B C 1
ATOM 3110 O O . GLN B 1 115 ? -23.328 9.258 0.744 1 97.31 115 GLN B O 1
ATOM 3115 N N . ASP B 1 116 ? -22.891 8.055 -1.09 1 98 116 ASP B N 1
ATOM 3116 C CA . ASP B 1 116 ? -22.234 6.988 -0.332 1 98 116 ASP B CA 1
ATOM 3117 C C . ASP B 1 116 ? -20.953 7.48 0.317 1 98 116 ASP B C 1
ATOM 3119 O O . ASP B 1 116 ? -20.656 7.141 1.465 1 98 116 ASP B O 1
ATOM 3123 N N . ILE B 1 1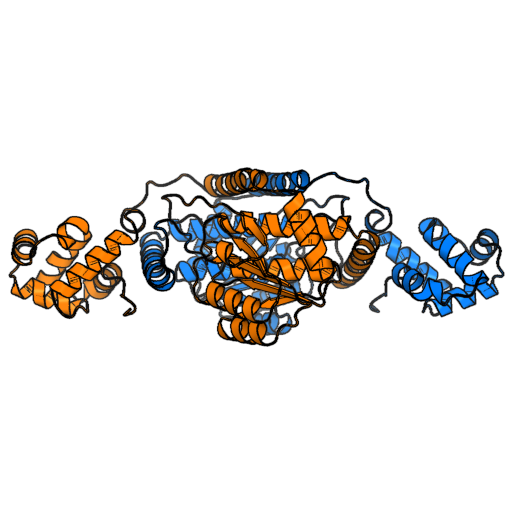17 ? -20.203 8.289 -0.43 1 97.62 117 ILE B N 1
ATOM 3124 C CA . ILE B 1 117 ? -18.969 8.859 0.109 1 97.62 117 ILE B CA 1
ATOM 3125 C C . ILE B 1 117 ? -19.312 9.758 1.301 1 97.62 117 ILE B C 1
ATOM 3127 O O . ILE B 1 117 ? -18.656 9.672 2.346 1 97.62 117 ILE B O 1
ATOM 3131 N N . ASP B 1 118 ? -20.328 10.547 1.152 1 97.19 118 ASP B N 1
ATOM 3132 C CA . ASP B 1 118 ? -20.734 11.438 2.236 1 97.19 118 ASP B CA 1
ATOM 3133 C C . ASP B 1 118 ? -21.125 10.641 3.479 1 97.19 118 ASP B C 1
ATOM 3135 O O . ASP B 1 118 ? -20.781 11.016 4.598 1 97.19 118 ASP B O 1
ATOM 3139 N N . THR B 1 119 ? -21.859 9.602 3.266 1 98.44 119 THR B N 1
ATOM 3140 C CA . THR B 1 119 ? -22.266 8.742 4.371 1 98.44 119 THR B CA 1
ATOM 3141 C C . THR B 1 119 ? -21.047 8.141 5.066 1 98.44 119 THR B C 1
ATOM 3143 O O . THR B 1 119 ? -20.953 8.172 6.297 1 98.44 119 THR B O 1
ATOM 3146 N N . ALA B 1 120 ? -20.109 7.617 4.309 1 98.56 120 ALA B N 1
ATOM 3147 C CA . ALA B 1 120 ? -18.891 7.055 4.859 1 98.56 120 ALA B CA 1
ATOM 3148 C C . ALA B 1 120 ? -18.125 8.094 5.672 1 98.56 120 ALA B C 1
ATOM 3150 O O . ALA B 1 120 ? -17.688 7.82 6.793 1 98.56 120 ALA B O 1
ATOM 3151 N N . VAL B 1 121 ? -18 9.25 5.121 1 97.75 121 VAL B N 1
ATOM 3152 C CA . VAL B 1 121 ? -17.266 10.344 5.762 1 97.75 121 VAL B CA 1
ATOM 3153 C C . VAL B 1 121 ? -17.938 10.688 7.094 1 97.75 121 VAL B C 1
ATOM 3155 O O . VAL B 1 121 ? -17.25 10.891 8.102 1 97.75 121 VAL B O 1
ATOM 3158 N N . GLY B 1 122 ? -19.234 10.773 7.074 1 98.25 122 GLY B N 1
ATOM 3159 C CA . GLY B 1 122 ? -19.953 11.031 8.305 1 98.25 122 GLY B CA 1
ATOM 3160 C C . GLY B 1 122 ? -19.703 9.977 9.375 1 98.25 122 GLY B C 1
ATOM 3161 O O . GLY B 1 122 ? -19.453 10.312 10.531 1 98.25 122 GLY B O 1
ATOM 3162 N N . TRP B 1 123 ? -19.781 8.711 9 1 98.5 123 TRP B N 1
ATOM 3163 C CA . TRP B 1 123 ? -19.547 7.613 9.93 1 98.5 123 TRP B CA 1
ATOM 3164 C C . TRP B 1 123 ? -18.141 7.664 10.492 1 98.5 123 TRP B C 1
ATOM 3166 O O . TRP B 1 123 ? -17.938 7.531 11.695 1 98.5 123 TRP B O 1
ATOM 3176 N N . LEU B 1 124 ? -17.188 7.852 9.664 1 98.56 124 LEU B N 1
ATOM 3177 C CA . LEU B 1 124 ? -15.773 7.832 10.047 1 98.56 124 LEU B CA 1
ATOM 3178 C C . LEU B 1 124 ? -15.445 9.008 10.961 1 98.56 124 LEU B C 1
ATOM 3180 O O . LEU B 1 124 ? -14.703 8.852 11.938 1 98.56 124 LEU B O 1
ATOM 3184 N N . HIS B 1 125 ? -15.961 10.133 10.617 1 98.12 125 HIS B N 1
ATOM 3185 C CA . HIS B 1 125 ? -15.68 11.328 11.414 1 98.12 125 HIS B CA 1
ATOM 3186 C C . HIS B 1 125 ? -16.219 11.18 12.836 1 98.12 125 HIS B C 1
ATOM 3188 O O . HIS B 1 125 ? -15.586 11.641 13.789 1 98.12 125 HIS B O 1
ATOM 3194 N N . ASN B 1 126 ? -17.297 10.609 12.953 1 97.88 126 ASN B N 1
ATOM 3195 C CA . ASN B 1 126 ? -17.969 10.555 14.242 1 97.88 126 ASN B CA 1
ATOM 3196 C C . ASN B 1 126 ? -17.578 9.312 15.031 1 97.88 126 ASN B C 1
ATOM 3198 O O . ASN B 1 126 ? -17.969 9.141 16.188 1 97.88 126 ASN B O 1
ATOM 3202 N N . ALA B 1 127 ? -16.766 8.453 14.492 1 98.12 127 ALA B N 1
ATOM 3203 C CA . ALA B 1 127 ? -16.406 7.18 15.117 1 98.12 127 ALA B CA 1
ATOM 3204 C C . ALA B 1 127 ? -15.461 7.395 16.297 1 98.12 127 ALA B C 1
ATOM 3206 O O . ALA B 1 127 ? -14.578 8.258 16.25 1 98.12 127 ALA B O 1
ATOM 3207 N N . ARG B 1 128 ? -15.633 6.637 17.344 1 97.69 128 ARG B N 1
ATOM 3208 C CA . ARG B 1 128 ? -14.641 6.586 18.422 1 97.69 128 ARG B CA 1
ATOM 3209 C C . ARG B 1 128 ? -13.281 6.145 17.891 1 97.69 128 ARG B C 1
ATOM 3211 O O . ARG B 1 128 ? -12.25 6.727 18.234 1 97.69 128 ARG B O 1
ATOM 3218 N N . GLN B 1 129 ? -13.305 5.16 17.062 1 97.94 129 GLN B N 1
ATOM 3219 C CA . GLN B 1 129 ? -12.125 4.719 16.328 1 97.94 129 GLN B CA 1
ATOM 3220 C C . GLN B 1 129 ? -12.531 4.055 15.008 1 97.94 129 GLN B C 1
ATOM 3222 O O . GLN B 1 129 ? -13.633 3.523 14.883 1 97.94 129 GLN B O 1
ATOM 3227 N N . VAL B 1 130 ? -11.641 4.152 14.109 1 98.62 130 VAL B N 1
ATOM 3228 C CA . VAL B 1 130 ? -11.773 3.447 12.836 1 98.62 130 VAL B CA 1
ATOM 3229 C C . VAL B 1 130 ? -10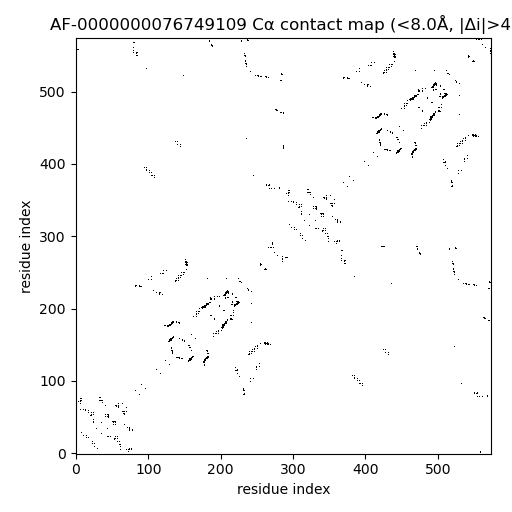.883 2.203 12.844 1 98.62 130 VAL B C 1
ATOM 3231 O O . VAL B 1 130 ? -9.695 2.279 13.172 1 98.62 130 VAL B O 1
ATOM 3234 N N . ILE B 1 131 ? -11.477 1.069 12.586 1 98.69 131 ILE B N 1
ATOM 3235 C CA . ILE B 1 131 ? -10.75 -0.194 12.492 1 98.69 131 ILE B CA 1
ATOM 3236 C C . ILE B 1 131 ? -10.742 -0.675 11.047 1 98.69 131 ILE B C 1
ATOM 3238 O O . ILE B 1 131 ? -11.797 -0.972 10.477 1 98.69 131 ILE B O 1
ATOM 3242 N N . THR B 1 132 ? -9.57 -0.713 10.484 1 98.69 132 THR B N 1
ATOM 3243 C CA . THR B 1 132 ? -9.453 -1.149 9.094 1 98.69 132 THR B CA 1
ATOM 3244 C C . THR B 1 132 ? -8.875 -2.562 9.023 1 98.69 132 THR B C 1
ATOM 3246 O O . THR B 1 132 ? -7.945 -2.9 9.758 1 98.69 132 THR B O 1
ATOM 3249 N N . ILE B 1 133 ? -9.484 -3.41 8.188 1 98.31 133 ILE B N 1
ATOM 3250 C CA . ILE B 1 133 ? -9.055 -4.801 8.078 1 98.31 133 ILE B CA 1
ATOM 3251 C C . ILE B 1 133 ? -8.883 -5.168 6.602 1 98.31 133 ILE B C 1
ATOM 3253 O O . ILE B 1 133 ? -9.766 -4.895 5.785 1 98.31 133 ILE B O 1
ATOM 3257 N N . GLY B 1 134 ? -7.82 -5.695 6.242 1 97.38 134 GLY B N 1
ATOM 3258 C CA . GLY B 1 134 ? -7.508 -6.262 4.941 1 97.38 134 GLY B CA 1
ATOM 3259 C C . GLY B 1 134 ? -6.508 -7.402 5.012 1 97.38 134 GLY B C 1
ATOM 3260 O O . GLY B 1 134 ? -5.586 -7.375 5.832 1 97.38 134 GLY B O 1
ATOM 3261 N N . MET B 1 135 ? -6.688 -8.344 4.129 1 95.31 135 MET B N 1
ATOM 3262 C CA . MET B 1 135 ? -5.805 -9.5 4.125 1 95.31 135 MET B CA 1
ATOM 3263 C C . MET B 1 135 ? -5.473 -9.93 2.701 1 95.31 135 MET B C 1
ATOM 3265 O O . MET B 1 135 ? -6.277 -9.742 1.787 1 95.31 135 MET B O 1
ATOM 3269 N N . GLY B 1 136 ? -4.238 -10.523 2.576 1 92.75 136 GLY B N 1
ATOM 3270 C CA . GLY B 1 136 ? -3.902 -11.195 1.327 1 92.75 136 GLY B CA 1
ATOM 3271 C C . GLY B 1 136 ? -3.004 -10.359 0.431 1 92.75 136 GLY B C 1
ATOM 3272 O O . GLY B 1 136 ? -2.822 -10.688 -0.745 1 92.75 136 GLY B O 1
ATOM 3273 N N . GLY B 1 137 ? -2.451 -9.328 0.876 1 93.31 137 GLY B N 1
ATOM 3274 C CA . GLY B 1 137 ? -1.524 -8.508 0.116 1 93.31 137 GLY B CA 1
ATOM 3275 C C . GLY B 1 137 ? -2.105 -7.16 -0.274 1 93.31 137 GLY B C 1
ATOM 3276 O O . GLY B 1 137 ? -1.979 -6.184 0.469 1 93.31 137 GLY B O 1
ATOM 3277 N N . GLY B 1 138 ? -2.848 -7.188 -1.425 1 93.5 138 GLY B N 1
ATOM 3278 C CA . GLY B 1 138 ? -3.443 -5.949 -1.897 1 93.5 138 GLY B CA 1
ATOM 3279 C C . GLY B 1 138 ? -4.383 -5.316 -0.888 1 93.5 138 GLY B C 1
ATOM 3280 O O . GLY B 1 138 ? -4.297 -4.113 -0.623 1 93.5 138 GLY B O 1
ATOM 3281 N N . SER B 1 139 ? -5.195 -6.09 -0.321 1 96.75 139 SER B N 1
ATOM 3282 C CA . SER B 1 139 ? -6.133 -5.59 0.682 1 96.75 139 SER B CA 1
ATOM 3283 C C . SER B 1 139 ? -5.41 -5.203 1.968 1 96.75 139 SER B C 1
ATOM 3285 O O . SER B 1 139 ? -5.801 -4.246 2.641 1 96.75 139 SER B O 1
ATOM 3287 N N . THR B 1 140 ? -4.355 -6 2.33 1 96.62 140 THR B N 1
ATOM 3288 C CA . THR B 1 140 ? -3.514 -5.648 3.467 1 96.62 140 THR B CA 1
ATOM 3289 C C . THR B 1 140 ? -2.943 -4.242 3.303 1 96.62 140 THR B C 1
ATOM 3291 O O . THR B 1 140 ? -3.084 -3.402 4.195 1 96.62 140 THR B O 1
ATOM 3294 N N . ILE B 1 141 ? -2.414 -3.986 2.137 1 96.31 141 ILE B N 1
ATOM 3295 C CA . ILE B 1 141 ? -1.759 -2.717 1.835 1 96.31 141 ILE B CA 1
ATOM 3296 C C . ILE B 1 141 ? -2.785 -1.587 1.861 1 96.31 141 ILE B C 1
ATOM 3298 O O . ILE B 1 141 ? -2.514 -0.506 2.391 1 96.31 141 ILE B O 1
ATOM 3302 N N . ALA B 1 142 ? -3.9 -1.818 1.332 1 97.06 142 ALA B N 1
ATOM 3303 C CA . ALA B 1 142 ? -4.941 -0.797 1.289 1 97.06 142 ALA B CA 1
ATOM 3304 C C . ALA B 1 142 ? -5.426 -0.446 2.693 1 97.06 142 ALA B C 1
ATOM 3306 O O . ALA B 1 142 ? -5.637 0.728 3.01 1 97.06 142 ALA B O 1
ATOM 3307 N N . SER B 1 143 ? -5.617 -1.458 3.537 1 97.75 143 SER B N 1
ATOM 3308 C CA . SER B 1 143 ? -6.059 -1.205 4.906 1 97.75 143 SER B CA 1
ATOM 3309 C C . SER B 1 143 ? -5.016 -0.409 5.684 1 97.75 143 SER B C 1
ATOM 3311 O O . SER B 1 143 ? -5.359 0.516 6.422 1 97.75 143 SER B O 1
ATOM 3313 N N . GLN B 1 144 ? -3.764 -0.746 5.484 1 97.44 144 GLN B N 1
ATOM 3314 C CA . GLN B 1 144 ? -2.68 -0.03 6.148 1 97.44 144 GLN B CA 1
ATOM 3315 C C . GLN B 1 144 ? -2.564 1.4 5.625 1 97.44 144 GLN B C 1
ATOM 3317 O O . GLN B 1 144 ? -2.297 2.326 6.395 1 97.44 144 GLN B O 1
ATOM 3322 N N . GLU B 1 145 ? -2.76 1.53 4.363 1 97.19 145 GLU B N 1
ATOM 3323 C CA . GLU B 1 145 ? -2.719 2.875 3.795 1 97.19 145 GLU B CA 1
ATOM 3324 C C . GLU B 1 145 ? -3.822 3.754 4.379 1 97.19 145 GLU B C 1
ATOM 3326 O O . GLU B 1 145 ? -3.611 4.945 4.617 1 97.19 145 GLU B O 1
ATOM 3331 N N . MET B 1 146 ? -4.969 3.16 4.543 1 97.75 146 MET B N 1
ATOM 3332 C CA . MET B 1 146 ? -6.043 3.934 5.16 1 97.75 146 MET B CA 1
ATOM 3333 C C . MET B 1 146 ? -5.641 4.414 6.551 1 97.75 146 MET B C 1
ATOM 3335 O O . MET B 1 146 ? -5.902 5.559 6.918 1 97.75 146 MET B O 1
ATOM 3339 N N . GLN B 1 147 ? -5.004 3.553 7.277 1 97.44 147 GLN B N 1
ATOM 3340 C CA . GLN B 1 147 ? -4.496 3.967 8.578 1 97.44 147 GLN B CA 1
ATOM 3341 C C . GLN B 1 147 ? -3.498 5.113 8.445 1 97.44 147 GLN B C 1
ATOM 3343 O O . GLN B 1 147 ? -3.576 6.102 9.18 1 97.44 147 GLN B O 1
ATOM 3348 N N . HIS B 1 148 ? -2.568 5.012 7.477 1 96.19 148 HIS B N 1
ATOM 3349 C CA . HIS B 1 148 ? -1.557 6.043 7.27 1 96.19 148 HIS B CA 1
ATOM 3350 C C . HIS B 1 148 ? -2.195 7.375 6.883 1 96.19 148 HIS B C 1
ATOM 3352 O O . HIS B 1 148 ? -1.692 8.438 7.25 1 96.19 148 HIS B O 1
ATOM 3358 N N . ARG B 1 149 ? -3.291 7.332 6.219 1 95.69 149 ARG B N 1
ATOM 3359 C CA . ARG B 1 149 ? -3.953 8.555 5.77 1 95.69 149 ARG B CA 1
ATOM 3360 C C . ARG B 1 149 ? -4.746 9.195 6.902 1 95.69 149 ARG B C 1
ATOM 3362 O O . ARG B 1 149 ? -4.633 10.398 7.145 1 95.69 149 ARG B O 1
ATOM 3369 N N . LEU B 1 150 ? -5.453 8.367 7.594 1 97.06 150 LEU B N 1
ATOM 3370 C CA . LEU B 1 150 ? -6.41 8.922 8.547 1 97.06 150 LEU B CA 1
ATOM 3371 C C . LEU B 1 150 ? -5.703 9.422 9.805 1 97.06 150 LEU B C 1
ATOM 3373 O O . LEU B 1 150 ? -6.129 10.406 10.406 1 97.06 150 LEU B O 1
ATOM 3377 N N . PHE B 1 151 ? -4.629 8.734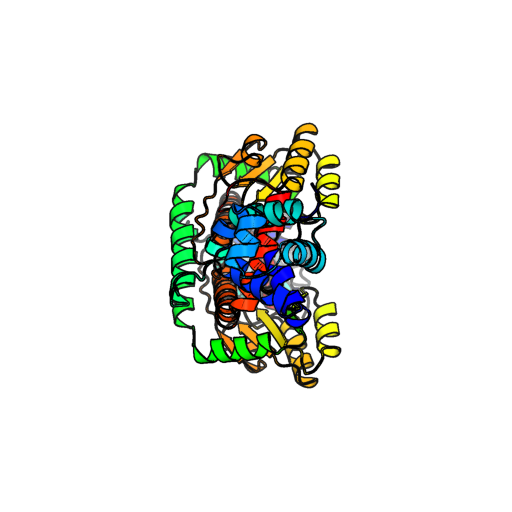 10.227 1 95.88 151 PHE B N 1
ATOM 3378 C CA . PHE B 1 151 ? -3.959 9.227 11.43 1 95.88 151 PHE B CA 1
ATOM 3379 C C . PHE B 1 151 ? -3.363 10.609 11.188 1 95.88 151 PHE B C 1
ATOM 3381 O O . PHE B 1 151 ? -3.314 11.43 12.102 1 95.88 151 PHE B O 1
ATOM 3388 N N . ARG B 1 152 ? -2.945 10.906 9.992 1 94.19 152 ARG B N 1
ATOM 3389 C CA . ARG B 1 152 ? -2.363 12.195 9.648 1 94.19 152 ARG B CA 1
ATOM 3390 C C . ARG B 1 152 ? -3.393 13.312 9.773 1 94.19 152 ARG B C 1
ATOM 3392 O O . ARG B 1 152 ? -3.033 14.477 9.953 1 94.19 152 ARG B O 1
ATOM 3399 N N . LEU B 1 153 ? -4.609 12.867 9.633 1 94.31 153 LEU B N 1
ATOM 3400 C CA . LEU B 1 153 ? -5.695 13.836 9.766 1 94.31 153 LEU B CA 1
ATOM 3401 C C . LEU B 1 153 ? -6.191 13.898 11.211 1 94.31 153 LEU B C 1
ATOM 3403 O O . LEU B 1 153 ? -7.156 14.602 11.508 1 94.31 153 LEU B O 1
ATOM 3407 N N . GLY B 1 154 ? -5.605 13.102 12.109 1 94.62 154 GLY B N 1
ATOM 3408 C CA . GLY B 1 154 ? -5.898 13.172 13.539 1 94.62 154 GLY B CA 1
ATOM 3409 C C . GLY B 1 154 ? -6.977 12.195 13.969 1 94.62 154 GLY B C 1
ATOM 3410 O O . GLY B 1 154 ? -7.527 12.312 15.062 1 94.62 154 GLY B O 1
ATOM 3411 N N . TYR B 1 155 ? -7.285 11.266 13.125 1 96.5 155 TYR B N 1
ATOM 3412 C CA . TYR B 1 155 ? -8.312 10.297 13.484 1 96.5 155 TYR B CA 1
ATOM 3413 C C . TYR B 1 155 ? -7.699 9.062 14.133 1 96.5 155 TYR B C 1
ATOM 3415 O O . TYR B 1 155 ? -6.652 8.578 13.695 1 96.5 155 TYR B O 1
ATOM 3423 N N . PRO B 1 156 ? -8.367 8.641 15.227 1 97.12 156 PRO B N 1
ATOM 3424 C CA . PRO B 1 156 ? -7.938 7.344 15.75 1 97.12 156 PRO B CA 1
ATOM 3425 C C . PRO B 1 156 ? -8.234 6.191 14.789 1 97.12 156 PRO B C 1
ATOM 3427 O O . PRO B 1 156 ? -9.391 5.973 14.422 1 97.12 156 PRO B O 1
ATOM 3430 N N . VAL B 1 157 ? -7.215 5.504 14.391 1 98.31 157 VAL B N 1
ATOM 3431 C CA . VAL B 1 157 ? -7.371 4.441 13.406 1 98.31 157 VAL B CA 1
ATOM 3432 C C . VAL B 1 157 ? -6.336 3.346 13.656 1 98.31 157 VAL B C 1
ATOM 3434 O O . VAL B 1 157 ? -5.203 3.633 14.039 1 98.31 157 VAL B O 1
ATOM 3437 N N . VAL B 1 158 ? -6.75 2.127 13.453 1 97.5 158 VAL B N 1
ATOM 3438 C CA . VAL B 1 158 ? -5.855 0.981 13.555 1 97.5 158 VAL B CA 1
ATOM 3439 C C . VAL B 1 158 ? -6.137 -0.001 12.422 1 97.5 158 VAL B C 1
ATOM 3441 O O . VAL B 1 158 ? -7.289 -0.193 12.031 1 97.5 158 VAL B O 1
ATOM 3444 N N . ALA B 1 159 ? -5.039 -0.591 11.883 1 98.12 159 ALA B N 1
ATOM 3445 C CA . ALA B 1 159 ? -5.164 -1.575 10.812 1 98.12 159 ALA B CA 1
ATOM 3446 C C . ALA B 1 159 ? -4.773 -2.969 11.297 1 98.12 159 ALA B C 1
ATOM 3448 O O . ALA B 1 159 ? -3.801 -3.127 12.031 1 98.12 159 ALA B O 1
ATOM 3449 N N . TYR B 1 160 ? -5.562 -3.996 10.922 1 96.5 160 TYR B N 1
ATOM 3450 C CA . TYR B 1 160 ? -5.262 -5.395 11.219 1 96.5 160 TYR B CA 1
ATOM 3451 C C . TYR B 1 160 ? -5.23 -6.223 9.938 1 96.5 160 TYR B C 1
ATOM 3453 O O . TYR B 1 160 ? -6.047 -6.02 9.039 1 96.5 160 TYR B O 1
ATOM 3461 N N . ASN B 1 161 ? -4.273 -7.133 9.859 1 96 161 ASN B N 1
ATOM 3462 C CA . ASN B 1 161 ? -4.215 -8.102 8.766 1 96 161 ASN B CA 1
ATOM 3463 C C . ASN B 1 161 ? -3.998 -9.516 9.281 1 96 161 ASN B C 1
ATOM 3465 O O . ASN B 1 161 ? -3.697 -10.43 8.508 1 96 161 ASN B O 1
ATOM 3469 N N . ASP B 1 162 ? -4.062 -9.688 10.633 1 93 162 ASP B N 1
ATOM 3470 C CA . ASP B 1 162 ? -4.023 -10.984 11.312 1 93 162 ASP B CA 1
ATOM 3471 C C . ASP B 1 162 ? -5.43 -11.562 11.469 1 93 162 ASP B C 1
ATOM 3473 O O . ASP B 1 162 ? -6.289 -10.945 12.102 1 93 162 ASP B O 1
ATOM 3477 N N . GLY B 1 163 ? -5.574 -12.727 10.93 1 91.81 163 GLY B N 1
ATOM 3478 C CA . GLY B 1 163 ? -6.906 -13.312 10.891 1 91.81 163 GLY B CA 1
ATOM 3479 C C . GLY B 1 163 ? -7.508 -13.508 12.273 1 91.81 163 GLY B C 1
ATOM 3480 O O . GLY B 1 163 ? -8.688 -13.227 12.484 1 91.81 163 GLY B O 1
ATOM 3481 N N . LEU B 1 164 ? -6.672 -13.953 13.195 1 88.75 164 LEU B N 1
ATOM 3482 C CA . LEU B 1 164 ? -7.176 -14.195 14.547 1 88.75 164 LEU B CA 1
ATOM 3483 C C . LEU B 1 164 ? -7.441 -12.875 15.273 1 88.75 164 LEU B C 1
ATOM 3485 O O . LEU B 1 164 ? -8.477 -12.719 15.922 1 88.75 164 LEU B O 1
ATOM 3489 N N . LEU B 1 165 ? -6.621 -11.938 15.117 1 92.25 165 LEU B N 1
ATOM 3490 C CA . LEU B 1 165 ? -6.797 -10.641 15.766 1 92.25 165 LEU B CA 1
ATOM 3491 C C . LEU B 1 165 ? -8.023 -9.914 15.211 1 92.25 165 LEU B C 1
ATOM 3493 O O . LEU B 1 165 ? -8.703 -9.188 15.938 1 92.25 165 LEU B O 1
ATOM 3497 N N . SER B 1 166 ? -8.195 -10.078 13.875 1 95.06 166 SER B N 1
ATOM 3498 C CA . SER B 1 166 ? -9.367 -9.43 13.281 1 95.06 166 SER B CA 1
ATOM 3499 C C . SER B 1 166 ? -10.656 -9.93 13.93 1 95.06 166 SER B C 1
ATOM 3501 O O . SER B 1 166 ? -11.586 -9.156 14.156 1 95.06 166 SER B O 1
ATOM 3503 N N . ARG B 1 167 ? -10.703 -11.195 14.188 1 91.5 167 ARG B N 1
ATOM 3504 C CA . ARG B 1 167 ? -11.859 -11.75 14.883 1 91.5 167 ARG B CA 1
ATOM 3505 C C . ARG B 1 167 ? -11.961 -11.195 16.297 1 91.5 167 ARG B C 1
ATOM 3507 O O . ARG B 1 167 ? -13.055 -10.836 16.75 1 91.5 167 ARG B O 1
ATOM 3514 N N . MET B 1 168 ? -10.898 -11.148 17.047 1 92.38 168 MET B N 1
ATOM 3515 C CA . MET B 1 168 ? -10.867 -10.648 18.422 1 92.38 168 MET B CA 1
ATOM 3516 C C . MET B 1 168 ? -11.32 -9.195 18.469 1 92.38 168 MET B C 1
ATOM 3518 O O . MET B 1 168 ? -12.117 -8.82 19.328 1 92.38 168 MET B O 1
ATOM 3522 N N . ILE B 1 169 ? -10.883 -8.422 17.531 1 94.62 169 ILE B N 1
ATOM 3523 C CA . ILE B 1 169 ? -11.211 -7 17.562 1 94.62 169 ILE B CA 1
ATOM 3524 C C . ILE B 1 169 ? -12.68 -6.805 17.188 1 94.62 169 ILE B C 1
ATOM 3526 O O . ILE B 1 169 ? -13.344 -5.906 17.719 1 94.62 169 ILE B O 1
ATOM 3530 N N . ALA B 1 170 ? -13.148 -7.566 16.25 1 93.94 170 ALA B N 1
ATOM 3531 C CA . ALA B 1 170 ? -14.57 -7.496 15.922 1 93.94 170 ALA B CA 1
ATOM 3532 C C . ALA B 1 170 ? -15.438 -7.801 17.141 1 93.94 170 ALA B C 1
ATOM 3534 O O . ALA B 1 170 ? -16.484 -7.184 17.328 1 93.94 170 ALA B O 1
ATOM 3535 N N . ALA B 1 171 ? -14.992 -8.68 17.969 1 92.88 171 ALA B N 1
ATOM 3536 C CA . ALA B 1 171 ? -15.75 -9.125 19.141 1 92.88 171 ALA B CA 1
ATOM 3537 C C . ALA B 1 171 ? -15.664 -8.102 20.266 1 92.88 171 ALA B C 1
ATOM 3539 O O . ALA B 1 171 ? -16.516 -8.086 21.156 1 92.88 171 ALA B O 1
ATOM 3540 N N . THR B 1 172 ? -14.695 -7.301 20.297 1 94.5 172 THR B N 1
ATOM 3541 C CA . THR B 1 172 ? -14.477 -6.402 21.422 1 94.5 172 THR B CA 1
ATOM 3542 C C . THR B 1 172 ? -14.734 -4.953 21.016 1 94.5 172 THR B C 1
ATOM 3544 O O . THR B 1 172 ? -14.711 -4.055 21.859 1 94.5 172 THR B O 1
ATOM 3547 N N . ALA B 1 173 ? -14.969 -4.672 19.688 1 94.69 173 ALA B N 1
ATOM 3548 C CA . ALA B 1 173 ? -15.203 -3.318 19.203 1 94.69 173 ALA B CA 1
ATOM 3549 C C . ALA B 1 173 ? -16.438 -2.701 19.844 1 94.69 173 ALA B C 1
ATOM 3551 O O . ALA B 1 173 ? -17.375 -3.412 20.219 1 94.69 173 ALA B O 1
ATOM 3552 N N . ASP B 1 174 ? -16.391 -1.384 20.031 1 93 174 ASP B N 1
ATOM 3553 C CA . ASP B 1 174 ? -17.5 -0.609 20.547 1 93 174 ASP B CA 1
ATOM 3554 C C . ASP B 1 174 ? -18.516 -0.296 19.438 1 93 174 ASP B C 1
ATOM 3556 O O . ASP B 1 174 ? -18.141 -0.189 18.266 1 93 174 ASP B O 1
ATOM 3560 N N . ASN B 1 175 ? -19.766 -0.089 19.844 1 93.94 175 ASN B N 1
ATOM 3561 C CA . ASN B 1 175 ? -20.797 0.245 18.859 1 93.94 175 ASN B CA 1
ATOM 3562 C C . ASN B 1 175 ? -20.562 1.623 18.25 1 93.94 175 ASN B C 1
ATOM 3564 O O . ASN B 1 175 ? -21.141 1.957 17.219 1 93.94 175 ASN B O 1
ATOM 3568 N N . ASN B 1 176 ? -19.625 2.379 18.828 1 96.94 176 ASN B N 1
ATOM 3569 C CA . ASN B 1 176 ? -19.266 3.688 18.281 1 96.94 176 ASN B CA 1
ATOM 3570 C C . ASN B 1 176 ? -18.047 3.605 17.375 1 96.94 176 ASN B C 1
ATOM 3572 O O . ASN B 1 176 ? -17.594 4.621 16.844 1 96.94 176 ASN B O 1
ATOM 3576 N N . ASP B 1 177 ? -17.531 2.4 17.25 1 98.25 177 ASP B N 1
ATOM 3577 C CA . ASP B 1 177 ? -16.453 2.18 16.281 1 98.25 177 ASP B CA 1
ATOM 3578 C C . ASP B 1 177 ? -17.016 1.945 14.883 1 98.25 177 ASP B C 1
ATOM 3580 O O . ASP B 1 177 ? -18.203 1.661 14.719 1 98.25 177 ASP B O 1
ATOM 3584 N N . VAL B 1 178 ? -16.203 2.166 13.93 1 98.69 178 VAL B N 1
ATOM 3585 C CA . VAL B 1 178 ? -16.547 1.836 12.547 1 98.69 178 VAL B CA 1
ATOM 3586 C C . VAL B 1 178 ? -15.492 0.885 11.977 1 98.69 178 VAL B C 1
ATOM 3588 O O . VAL B 1 178 ? -14.289 1.13 12.102 1 98.69 178 VAL B O 1
ATOM 3591 N N . LEU B 1 179 ? -15.953 -0.222 11.461 1 98.62 179 LEU B N 1
ATOM 3592 C CA . LEU B 1 179 ? -15.094 -1.197 10.805 1 98.62 179 LEU B CA 1
ATOM 3593 C C . LEU B 1 179 ? -15.086 -0.984 9.297 1 98.62 179 LEU B C 1
ATOM 3595 O O . LEU B 1 179 ? -16.141 -0.945 8.664 1 98.62 179 LEU B O 1
ATOM 3599 N N . VAL B 1 180 ? -13.922 -0.762 8.742 1 98.81 180 VAL B N 1
ATOM 3600 C CA . VAL B 1 180 ? -13.766 -0.661 7.301 1 98.81 180 VAL B CA 1
ATOM 3601 C C . VAL B 1 180 ? -13.055 -1.907 6.77 1 98.81 180 VAL B C 1
ATOM 3603 O O . VAL B 1 180 ? -11.867 -2.113 7.031 1 98.81 180 VAL B O 1
ATOM 3606 N N . MET B 1 181 ? -13.797 -2.703 6.047 1 98.5 181 MET B N 1
ATOM 3607 C CA . MET B 1 181 ? -13.281 -3.941 5.477 1 98.5 181 MET B CA 1
ATOM 3608 C C . MET B 1 181 ? -12.836 -3.729 4.031 1 98.5 181 MET B C 1
ATOM 3610 O O . MET B 1 181 ? -13.633 -3.326 3.184 1 98.5 181 MET B O 1
ATOM 3614 N N . LEU B 1 182 ? -11.57 -3.977 3.781 1 98 182 LEU B N 1
ATOM 3615 C CA . LEU B 1 182 ? -11.039 -3.896 2.426 1 98 182 LEU B CA 1
ATOM 3616 C C . LEU B 1 182 ? -10.727 -5.289 1.88 1 98 182 LEU B C 1
ATOM 3618 O O . LEU B 1 182 ? -9.922 -6.02 2.457 1 98 182 LEU B O 1
ATOM 3622 N N . SER B 1 183 ? -11.398 -5.633 0.824 1 96.38 183 SER B N 1
ATOM 3623 C CA . SER B 1 183 ? -11.242 -6.957 0.228 1 96.38 183 SER B CA 1
ATOM 3624 C C . SER B 1 183 ? -11.43 -6.906 -1.284 1 96.38 183 SER B C 1
ATOM 3626 O O . SER B 1 183 ? -12.523 -6.605 -1.77 1 96.38 183 SER B O 1
ATOM 3628 N N . ALA B 1 184 ? -10.414 -7.301 -2.016 1 93.94 184 ALA B N 1
ATOM 3629 C CA . ALA B 1 184 ? -10.43 -7.207 -3.473 1 93.94 184 ALA B CA 1
ATOM 3630 C C . ALA B 1 184 ? -11.508 -8.102 -4.07 1 93.94 184 ALA B C 1
ATOM 3632 O O . ALA B 1 184 ? -12.086 -7.777 -5.109 1 93.94 184 ALA B O 1
ATOM 3633 N N . THR B 1 185 ? -11.836 -9.164 -3.42 1 93.06 185 THR B N 1
ATOM 3634 C CA . THR B 1 185 ? -12.781 -10.109 -3.996 1 93.06 185 THR B CA 1
ATOM 3635 C C . THR B 1 185 ? -14.094 -10.117 -3.213 1 93.06 185 THR B C 1
ATOM 3637 O O . THR B 1 185 ? -15.164 -10.328 -3.785 1 93.06 185 THR B O 1
ATOM 3640 N N . GLY B 1 186 ? -13.969 -9.961 -1.893 1 95.44 186 GLY B N 1
ATOM 3641 C CA . GLY B 1 186 ? -15.133 -10.039 -1.019 1 95.44 186 GLY B CA 1
ATOM 3642 C C . GLY B 1 186 ? -15.516 -11.461 -0.671 1 95.44 186 GLY B C 1
ATOM 3643 O O . GLY B 1 186 ? -16.641 -11.719 -0.213 1 95.44 186 GLY B O 1
ATOM 3644 N N . TYR B 1 187 ? -14.57 -12.414 -0.927 1 94.44 187 TYR B N 1
ATOM 3645 C CA . TYR B 1 187 ? -14.93 -13.812 -0.762 1 94.44 187 TYR B CA 1
ATOM 3646 C C . TYR B 1 187 ? -14.117 -14.461 0.353 1 94.44 187 TYR B C 1
ATOM 3648 O O . TYR B 1 187 ? -14.398 -15.586 0.767 1 94.44 187 TYR B O 1
ATOM 3656 N N . THR B 1 188 ? -13.109 -13.836 0.874 1 93.62 188 THR B N 1
ATOM 3657 C CA . THR B 1 188 ? -12.227 -14.445 1.864 1 93.62 188 THR B CA 1
ATOM 3658 C C . THR B 1 188 ? -12.992 -14.766 3.146 1 93.62 188 THR B C 1
ATOM 3660 O O . THR B 1 188 ? -13.5 -13.859 3.812 1 93.62 188 THR B O 1
ATOM 3663 N N . PRO B 1 189 ? -13.023 -15.992 3.555 1 93.5 189 PRO B N 1
ATOM 3664 C CA . PRO B 1 189 ? -13.867 -16.422 4.676 1 93.5 189 PRO B CA 1
ATOM 3665 C C . PRO B 1 189 ? -13.562 -15.656 5.965 1 93.5 189 PRO B C 1
ATOM 3667 O O . PRO B 1 189 ? -14.477 -15.211 6.656 1 93.5 189 PRO B O 1
ATOM 3670 N N . THR B 1 190 ? -12.273 -15.531 6.293 1 94.44 190 THR B N 1
ATOM 3671 C CA . THR B 1 190 ? -11.906 -14.836 7.52 1 94.44 190 THR B CA 1
ATOM 3672 C C . THR B 1 190 ? -12.438 -13.406 7.512 1 94.44 190 THR B C 1
ATOM 3674 O O . THR B 1 190 ? -12.867 -12.898 8.547 1 94.44 190 THR B O 1
ATOM 3677 N N . ILE B 1 191 ? -12.438 -12.773 6.395 1 96.31 191 ILE B N 1
ATOM 3678 C CA . ILE B 1 191 ? -12.945 -11.414 6.238 1 96.31 191 ILE B CA 1
ATOM 3679 C C . ILE B 1 191 ? -14.461 -11.406 6.43 1 96.31 191 ILE B C 1
ATOM 3681 O O . ILE B 1 191 ? -14.992 -10.57 7.16 1 96.31 191 ILE B O 1
ATOM 3685 N N . ILE B 1 192 ? -15.078 -12.328 5.789 1 96.44 192 ILE B N 1
ATOM 3686 C CA . ILE B 1 192 ? -16.531 -12.438 5.852 1 96.44 192 ILE B CA 1
ATOM 3687 C C . ILE B 1 192 ? -16.969 -12.703 7.289 1 96.44 192 ILE B C 1
ATOM 3689 O O . ILE B 1 192 ? -17.844 -12.008 7.82 1 96.44 192 ILE B O 1
ATOM 3693 N N . GLU B 1 193 ? -16.312 -13.609 7.902 1 95.94 193 GLU B N 1
ATOM 3694 C CA . GLU B 1 193 ? -16.656 -13.992 9.273 1 95.94 193 GLU B CA 1
ATOM 3695 C C . GLU B 1 193 ? -16.453 -12.828 10.234 1 95.94 193 GLU B C 1
ATOM 3697 O O . GLU B 1 193 ? -17.234 -12.625 11.156 1 95.94 193 GLU B O 1
ATOM 3702 N N . THR B 1 194 ? -15.406 -12.125 10.062 1 97.19 194 THR B N 1
ATOM 3703 C CA . THR B 1 194 ? -15.117 -10.953 10.883 1 97.19 194 THR B CA 1
ATOM 3704 C C . THR B 1 194 ? -16.203 -9.906 10.742 1 97.19 194 THR B C 1
ATOM 3706 O O . THR B 1 194 ? -16.672 -9.344 11.742 1 97.19 194 THR B O 1
ATOM 3709 N N . ALA B 1 195 ? -16.625 -9.625 9.539 1 97.81 195 ALA B N 1
ATOM 3710 C CA . ALA B 1 195 ? -17.688 -8.656 9.281 1 97.81 195 ALA B CA 1
ATOM 3711 C C . ALA B 1 195 ? -19 -9.094 9.93 1 97.81 195 ALA B C 1
ATOM 3713 O O . ALA B 1 195 ? -19.688 -8.281 10.539 1 97.81 195 ALA B O 1
ATOM 3714 N N . GLU B 1 196 ? -19.281 -10.328 9.766 1 97.19 196 GLU B N 1
ATOM 3715 C CA . GLU B 1 196 ? -20.5 -10.867 10.367 1 97.19 196 GLU B CA 1
ATOM 3716 C C . GLU B 1 196 ? -20.484 -10.695 11.883 1 97.19 196 GLU B C 1
ATOM 3718 O O . GLU B 1 196 ? -21.484 -10.273 12.469 1 97.19 196 GLU B O 1
ATOM 3723 N N . LEU B 1 197 ? -19.391 -11.062 12.469 1 95.69 197 LEU B N 1
ATOM 3724 C CA . LEU B 1 197 ? -19.25 -10.953 13.914 1 95.69 197 LEU B CA 1
ATOM 3725 C C . LEU B 1 197 ? -19.422 -9.508 14.367 1 95.69 197 LEU B C 1
ATOM 3727 O O . LEU B 1 197 ? -20.109 -9.242 15.359 1 95.69 197 LEU B O 1
ATOM 3731 N N . ALA B 1 198 ? -18.797 -8.57 13.688 1 96.5 198 ALA B N 1
ATOM 3732 C CA . ALA B 1 198 ? -18.906 -7.148 14.016 1 96.5 198 ALA B CA 1
ATOM 3733 C C . ALA B 1 198 ? -20.359 -6.688 13.977 1 96.5 198 ALA B C 1
ATOM 3735 O O . ALA B 1 198 ? -20.812 -5.965 14.867 1 96.5 198 ALA B O 1
ATOM 3736 N N . LYS B 1 199 ? -21.031 -7.117 12.992 1 95.69 199 LYS B N 1
ATOM 3737 C CA . LYS B 1 199 ? -22.438 -6.75 12.844 1 95.69 199 LYS B CA 1
ATOM 3738 C C . LYS B 1 199 ? -23.266 -7.27 14.008 1 95.69 199 LYS B C 1
ATOM 3740 O O . LYS B 1 199 ? -24.188 -6.594 14.477 1 95.69 199 LYS B O 1
ATOM 3745 N N . GLU B 1 200 ? -22.969 -8.398 14.422 1 94.06 200 GLU B N 1
ATOM 3746 C CA . GLU B 1 200 ? -23.688 -8.992 15.547 1 94.06 200 GLU B CA 1
ATOM 3747 C C . GLU B 1 200 ? -23.562 -8.117 16.797 1 94.06 200 GLU B C 1
ATOM 3749 O O . GLU B 1 200 ? -24.484 -8.078 17.609 1 94.06 200 GLU B O 1
ATOM 3754 N N . TYR B 1 201 ? -22.516 -7.445 16.922 1 93.25 201 TYR B N 1
ATOM 3755 C CA . TYR B 1 201 ? -22.281 -6.613 18.109 1 93.25 201 TYR B CA 1
ATOM 3756 C C . TYR B 1 201 ? -22.656 -5.16 17.828 1 93.25 201 TYR B C 1
ATOM 3758 O O . TYR B 1 201 ? -22.344 -4.27 18.609 1 93.25 201 TYR B O 1
ATOM 3766 N N . GLY B 1 202 ? -23.219 -4.91 16.625 1 94.88 202 GLY B N 1
ATOM 3767 C CA . GLY B 1 202 ? -23.797 -3.613 16.312 1 94.88 202 GLY B CA 1
ATOM 3768 C C . GLY B 1 202 ? -22.781 -2.625 15.773 1 94.88 202 GLY B C 1
ATOM 3769 O O . GLY B 1 202 ? -23.047 -1.423 15.711 1 94.88 202 GLY B O 1
ATOM 3770 N N . VAL B 1 203 ? -21.609 -3.074 15.398 1 96.94 203 VAL B N 1
ATOM 3771 C CA . VAL B 1 203 ? -20.578 -2.211 14.828 1 96.94 203 VAL B CA 1
ATOM 3772 C C . VAL B 1 203 ? -20.906 -1.9 13.375 1 96.94 203 VAL B C 1
ATOM 3774 O O . VAL B 1 203 ? -21.312 -2.789 12.617 1 96.94 203 VAL B O 1
ATOM 3777 N N . LYS B 1 204 ? -20.812 -0.64 12.953 1 98.25 204 LYS B N 1
ATOM 3778 C CA . LYS B 1 204 ? -21.031 -0.256 11.555 1 98.25 204 LYS B CA 1
ATOM 3779 C C . LYS B 1 204 ? -19.906 -0.782 10.664 1 98.25 204 LYS B C 1
ATOM 3781 O O . LYS B 1 204 ? -18.734 -0.618 10.977 1 98.25 204 LYS B O 1
ATOM 3786 N N . VAL B 1 205 ? -20.328 -1.386 9.57 1 98.69 205 VAL B N 1
ATOM 3787 C CA . VAL B 1 205 ? -19.359 -1.986 8.664 1 98.69 205 VAL B CA 1
ATOM 3788 C C . VAL B 1 205 ? -19.438 -1.306 7.297 1 98.69 205 VAL B C 1
ATOM 3790 O O . VAL B 1 205 ? -20.484 -1.31 6.648 1 98.69 205 VAL B O 1
ATOM 3793 N N . ILE B 1 206 ? -18.344 -0.698 6.891 1 98.88 206 ILE B N 1
ATOM 3794 C CA . ILE B 1 206 ? -18.125 -0.223 5.527 1 98.88 206 ILE B CA 1
ATOM 3795 C C . ILE B 1 206 ? -17.266 -1.22 4.758 1 98.88 206 ILE B C 1
ATOM 3797 O O . ILE B 1 206 ? -16.219 -1.658 5.254 1 98.88 206 ILE B O 1
ATOM 3801 N N . ALA B 1 207 ? -17.703 -1.614 3.598 1 98.75 207 ALA B N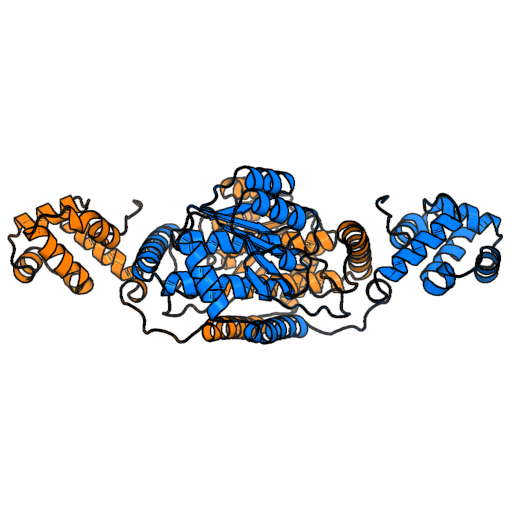 1
ATOM 3802 C CA . ALA B 1 207 ? -16.922 -2.531 2.779 1 98.75 207 ALA B CA 1
ATOM 3803 C C . ALA B 1 207 ? -16.453 -1.854 1.494 1 98.75 207 ALA B C 1
ATOM 3805 O O . ALA B 1 207 ? -17.25 -1.242 0.781 1 98.75 207 ALA B O 1
ATOM 3806 N N . ILE B 1 208 ? -15.188 -1.893 1.267 1 98.5 208 ILE B N 1
ATOM 3807 C CA . ILE B 1 208 ? -14.617 -1.613 -0.045 1 98.5 208 ILE B CA 1
ATOM 3808 C C . ILE B 1 208 ? -14.336 -2.924 -0.775 1 98.5 208 ILE B C 1
ATOM 3810 O O . ILE B 1 208 ? -13.328 -3.59 -0.506 1 98.5 208 ILE B O 1
ATOM 3814 N N . THR B 1 209 ? -15.25 -3.262 -1.604 1 97.62 209 THR B N 1
ATOM 3815 C CA . THR B 1 209 ? -15.266 -4.562 -2.262 1 97.62 209 THR B CA 1
ATOM 3816 C C . THR B 1 209 ? -16.188 -4.543 -3.477 1 97.62 209 THR B C 1
ATOM 3818 O O . THR B 1 209 ? -16.953 -3.59 -3.672 1 97.62 209 THR B O 1
ATOM 3821 N N . PRO B 1 210 ? -16.109 -5.5 -4.328 1 95.56 210 PRO B N 1
ATOM 3822 C CA . PRO B 1 210 ? -17.062 -5.547 -5.434 1 95.56 210 PRO B CA 1
ATOM 3823 C C . PRO B 1 210 ? -18.516 -5.617 -4.953 1 95.56 210 PRO B C 1
ATOM 3825 O O . PRO B 1 210 ? -18.797 -6.246 -3.934 1 95.56 210 PRO B O 1
ATOM 3828 N N . ALA B 1 211 ? -19.625 -4.922 -5.57 1 94.25 211 ALA B N 1
ATOM 3829 C CA . ALA B 1 211 ? -21.031 -4.762 -5.164 1 94.25 211 ALA B CA 1
ATOM 3830 C C . ALA B 1 211 ? -21.719 -6.117 -5.055 1 94.25 211 ALA B C 1
ATOM 3832 O O . ALA B 1 211 ? -22.625 -6.293 -4.23 1 94.25 211 ALA B O 1
ATOM 3833 N N . ASP B 1 212 ? -21.391 -7.121 -5.73 1 91.69 212 ASP B N 1
ATOM 3834 C CA . ASP B 1 212 ? -22.062 -8.414 -5.754 1 91.69 212 ASP B CA 1
ATOM 3835 C C . ASP B 1 212 ? -21.172 -9.516 -5.191 1 91.69 212 ASP B C 1
ATOM 3837 O O . ASP B 1 212 ? -21 -10.562 -5.812 1 91.69 212 ASP B O 1
ATOM 3841 N N . SER B 1 213 ? -20.688 -9.188 -4.016 1 94.94 213 SER B N 1
ATOM 3842 C CA . SER B 1 213 ? -19.859 -10.156 -3.301 1 94.94 213 SER B CA 1
ATOM 3843 C C . SER B 1 213 ? -20.469 -10.516 -1.948 1 94.94 213 SER B C 1
ATOM 3845 O O . SER B 1 213 ? -21.312 -9.773 -1.427 1 94.94 213 SER B O 1
ATOM 3847 N N . PRO B 1 214 ? -20.141 -11.641 -1.357 1 96.69 214 PRO B N 1
ATOM 3848 C CA . PRO B 1 214 ? -20.625 -12 -0.025 1 96.69 214 PRO B CA 1
ATOM 3849 C C . PRO B 1 214 ? -20.344 -10.922 1.018 1 96.69 214 PRO B C 1
ATOM 3851 O O . PRO B 1 214 ? -21.203 -10.648 1.866 1 96.69 214 PRO B O 1
ATOM 3854 N N . LEU B 1 215 ? -19.234 -10.305 0.97 1 97.5 215 LEU B N 1
ATOM 3855 C CA . LEU B 1 215 ? -18.891 -9.25 1.922 1 97.5 215 LEU B CA 1
ATOM 3856 C C . LEU B 1 215 ? -19.828 -8.055 1.766 1 97.5 215 LEU B C 1
ATOM 3858 O O . LEU B 1 215 ? -20.266 -7.469 2.758 1 97.5 215 LEU B O 1
ATOM 3862 N N . SER B 1 216 ? -20.125 -7.688 0.488 1 98 216 SER B N 1
ATOM 3863 C CA . SER B 1 216 ? -20.984 -6.547 0.239 1 98 216 SER B CA 1
ATOM 3864 C C . SER B 1 216 ? -22.391 -6.781 0.797 1 98 216 SER B C 1
ATOM 3866 O O . SER B 1 216 ? -23.062 -5.84 1.22 1 98 216 SER B O 1
ATOM 3868 N N . GLU B 1 217 ? -22.781 -7.984 0.884 1 97.69 217 GLU B N 1
ATOM 3869 C CA . GLU B 1 217 ? -24.094 -8.336 1.386 1 97.69 217 GLU B CA 1
ATOM 3870 C C . GLU B 1 217 ? -24.188 -8.125 2.895 1 97.69 217 GLU B C 1
ATOM 3872 O O . GLU B 1 217 ? -25.281 -7.879 3.426 1 97.69 217 GLU B O 1
ATOM 3877 N N . ILE B 1 218 ? -23.125 -8.203 3.521 1 97.81 218 ILE B N 1
ATOM 3878 C CA . ILE B 1 218 ? -23.078 -8.102 4.977 1 97.81 218 ILE B CA 1
ATOM 3879 C C . ILE B 1 218 ? -22.922 -6.641 5.391 1 97.81 218 ILE B C 1
ATOM 3881 O O . ILE B 1 218 ? -23.453 -6.223 6.422 1 97.81 218 ILE B O 1
ATOM 3885 N N . ALA B 1 219 ? -22.234 -5.832 4.645 1 98.56 219 ALA B N 1
ATOM 3886 C CA . ALA B 1 219 ? -21.812 -4.48 5.016 1 98.56 219 ALA B CA 1
ATOM 3887 C C . ALA B 1 219 ? -23.031 -3.555 5.137 1 98.56 219 ALA B C 1
ATOM 3889 O O . ALA B 1 219 ? -24.031 -3.746 4.453 1 98.56 219 ALA B O 1
ATOM 3890 N N . ASP B 1 220 ? -22.938 -2.58 6.008 1 98.56 220 ASP B N 1
ATOM 3891 C CA . ASP B 1 220 ? -23.953 -1.535 6.098 1 98.56 220 ASP B CA 1
ATOM 3892 C C . ASP B 1 220 ? -23.859 -0.562 4.926 1 98.56 220 ASP B C 1
ATOM 3894 O O . ASP B 1 220 ? -24.844 0.036 4.516 1 98.56 220 ASP B O 1
ATOM 3898 N N . LEU B 1 221 ? -22.672 -0.367 4.453 1 98.69 221 LEU B N 1
ATOM 3899 C CA . LEU B 1 221 ? -22.359 0.476 3.301 1 98.69 221 LEU B CA 1
ATOM 3900 C C . LEU B 1 221 ? -21.281 -0.156 2.441 1 98.69 221 LEU B C 1
ATOM 3902 O O . LEU B 1 221 ? -20.234 -0.575 2.957 1 98.69 221 LEU B O 1
ATOM 3906 N N . THR B 1 222 ? -21.578 -0.305 1.217 1 98.69 222 THR B N 1
ATOM 3907 C CA . THR B 1 222 ? -20.578 -0.8 0.274 1 98.69 222 THR B CA 1
ATOM 3908 C C . THR B 1 222 ? -20.109 0.315 -0.658 1 98.69 222 THR B C 1
ATOM 3910 O O . THR B 1 222 ? -20.938 1.016 -1.254 1 98.69 222 THR B O 1
ATOM 3913 N N . LEU B 1 223 ? -18.844 0.542 -0.65 1 98.5 223 LEU B N 1
ATOM 3914 C CA . LEU B 1 223 ? -18.188 1.339 -1.681 1 98.5 223 LEU B CA 1
ATOM 3915 C C . LEU B 1 223 ? -17.547 0.442 -2.736 1 98.5 223 LEU B C 1
ATOM 3917 O O . LEU B 1 223 ? -16.469 -0.109 -2.518 1 98.5 223 LEU B O 1
ATOM 3921 N N . PRO B 1 224 ? -18.172 0.342 -3.844 1 97.88 224 PRO B N 1
ATOM 3922 C CA . PRO B 1 224 ? -17.828 -0.736 -4.773 1 97.88 224 PRO B CA 1
ATOM 3923 C C . PRO B 1 224 ? -16.531 -0.456 -5.543 1 97.88 224 PRO B C 1
ATOM 3925 O O . PRO B 1 224 ? -16.234 0.7 -5.844 1 97.88 224 PRO B O 1
ATOM 3928 N N . ILE B 1 225 ? -15.836 -1.533 -5.805 1 96.56 225 ILE B N 1
ATOM 3929 C CA . ILE B 1 225 ? -14.719 -1.521 -6.746 1 96.56 225 ILE B CA 1
ATOM 3930 C C . ILE B 1 225 ? -14.914 -2.619 -7.793 1 96.56 225 ILE B C 1
ATOM 3932 O O . ILE B 1 225 ? -15.68 -3.561 -7.574 1 96.56 225 ILE B O 1
ATOM 3936 N N . GLU B 1 226 ? -14.219 -2.42 -8.891 1 93.5 226 GLU B N 1
ATOM 3937 C CA . GLU B 1 226 ? -14.211 -3.414 -9.953 1 93.5 226 GLU B CA 1
ATOM 3938 C C . GLU B 1 226 ? -12.789 -3.725 -10.414 1 93.5 226 GLU B C 1
ATOM 3940 O O . GLU B 1 226 ? -11.953 -2.826 -10.492 1 93.5 226 GLU B O 1
ATOM 3945 N N . HIS B 1 227 ? -12.555 -4.922 -10.586 1 86.88 227 HIS B N 1
ATOM 3946 C CA . HIS B 1 227 ? -11.273 -5.32 -11.164 1 86.88 227 HIS B CA 1
ATOM 3947 C C . HIS B 1 227 ? -11.469 -6.207 -12.383 1 86.88 227 HIS B C 1
ATOM 3949 O O . HIS B 1 227 ? -12.492 -6.879 -12.516 1 86.88 227 HIS B O 1
ATOM 3955 N N . LYS B 1 228 ? -10.531 -6.082 -13.312 1 81.38 228 LYS B N 1
ATOM 3956 C CA . LYS B 1 228 ? -10.5 -6.879 -14.539 1 81.38 228 LYS B CA 1
ATOM 3957 C C . LYS B 1 228 ? -9.148 -7.57 -14.711 1 81.38 228 LYS B C 1
ATOM 3959 O O . LYS B 1 228 ? -8.156 -6.934 -15.062 1 81.38 228 LYS B O 1
ATOM 3964 N N . GLU B 1 229 ? -9.172 -8.852 -14.406 1 82.44 229 GLU B N 1
ATOM 3965 C CA . GLU B 1 229 ? -7.949 -9.617 -14.617 1 82.44 229 GLU B CA 1
ATOM 3966 C C . GLU B 1 229 ? -7.852 -10.117 -16.062 1 82.44 229 GLU B C 1
ATOM 3968 O O . GLU B 1 229 ? -8.867 -10.438 -16.672 1 82.44 229 GLU B O 1
ATOM 3973 N N . THR B 1 230 ? -6.668 -10.109 -16.516 1 77.06 230 THR B N 1
ATOM 3974 C CA . THR B 1 230 ? -6.441 -10.57 -17.891 1 77.06 230 THR B CA 1
ATOM 3975 C C . THR B 1 230 ? -5.812 -11.961 -17.891 1 77.06 230 THR B C 1
ATOM 3977 O O . THR B 1 230 ? -5.566 -12.539 -16.828 1 77.06 230 THR B O 1
ATOM 3980 N N . ASP B 1 231 ? -5.555 -12.453 -19.141 1 77.56 231 ASP B N 1
ATOM 3981 C CA . ASP B 1 231 ? -4.926 -13.758 -19.297 1 77.56 231 ASP B CA 1
ATOM 3982 C C . ASP B 1 231 ? -3.414 -13.672 -19.109 1 77.56 231 ASP B C 1
ATOM 3984 O O . ASP B 1 231 ? -2.738 -14.695 -18.984 1 77.56 231 ASP B O 1
ATOM 3988 N N . PHE B 1 232 ? -2.959 -12.555 -19.062 1 81.44 232 PHE B N 1
ATOM 3989 C CA . PHE B 1 232 ? -1.531 -12.391 -18.812 1 81.44 232 PHE B CA 1
ATOM 3990 C C . PHE B 1 232 ? -1.229 -12.461 -17.312 1 81.44 232 PHE B C 1
ATOM 3992 O O . PHE B 1 232 ? -1.218 -11.43 -16.641 1 81.44 232 PHE B O 1
ATOM 3999 N N . ILE B 1 233 ? -0.872 -13.617 -16.828 1 84.12 233 ILE B N 1
ATOM 4000 C CA . ILE B 1 233 ? -0.841 -13.945 -15.406 1 84.12 233 ILE B CA 1
ATOM 4001 C C . ILE B 1 233 ? 0.368 -13.281 -14.75 1 84.12 233 ILE B C 1
ATOM 4003 O O . ILE B 1 233 ? 0.455 -13.211 -13.523 1 84.12 233 ILE B O 1
ATOM 4007 N N . TYR B 1 234 ? 1.343 -12.82 -15.508 1 85.69 234 TYR B N 1
ATOM 4008 C CA . TYR B 1 234 ? 2.58 -12.289 -14.945 1 85.69 234 TYR B CA 1
ATOM 4009 C C . TYR B 1 234 ? 2.416 -10.828 -14.547 1 85.69 234 TYR B C 1
ATOM 4011 O O . TYR B 1 234 ? 3.244 -10.281 -13.812 1 85.69 234 TYR B O 1
ATOM 4019 N N . LYS B 1 235 ? 1.4 -10.258 -15.055 1 85.75 235 LYS B N 1
ATOM 4020 C CA . LYS B 1 235 ? 1.118 -8.875 -14.688 1 85.75 235 LYS B CA 1
ATOM 4021 C C . LYS B 1 235 ? 0.396 -8.805 -13.344 1 85.75 235 LYS B C 1
ATOM 4023 O O . LYS B 1 235 ? -0.657 -9.414 -13.164 1 85.75 235 LYS B O 1
ATOM 4028 N N . PRO B 1 236 ? 1.045 -8.023 -12.398 1 87.19 236 PRO B N 1
ATOM 4029 C CA . PRO B 1 236 ? 0.323 -7.836 -11.141 1 87.19 236 PRO B CA 1
ATOM 4030 C C . PRO B 1 236 ? -1.046 -7.191 -11.328 1 87.19 236 PRO B C 1
ATOM 4032 O O . PRO B 1 236 ? -1.201 -6.305 -12.18 1 87.19 236 PRO B O 1
ATOM 4035 N N . SER B 1 237 ? -1.919 -7.652 -10.531 1 84.94 237 SER B N 1
ATOM 4036 C CA . SER B 1 237 ? -3.287 -7.152 -10.617 1 84.94 237 SER B CA 1
ATOM 4037 C C . SER B 1 237 ? -3.344 -5.652 -10.336 1 84.94 237 SER B C 1
ATOM 4039 O O . SER B 1 237 ? -2.658 -5.156 -9.438 1 84.94 237 SER B O 1
ATOM 4041 N N . ALA B 1 238 ? -4.203 -4.98 -11.102 1 88.62 238 ALA B N 1
ATOM 4042 C CA . ALA B 1 238 ? -4.395 -3.543 -10.914 1 88.62 238 ALA B CA 1
ATOM 4043 C C . ALA B 1 238 ? -5.492 -3.266 -9.891 1 88.62 238 ALA B C 1
ATOM 4045 O O . ALA B 1 238 ? -5.777 -2.107 -9.578 1 88.62 238 ALA B O 1
ATOM 4046 N N . SER B 1 239 ? -6.012 -4.27 -9.305 1 87.25 239 SER B N 1
ATOM 4047 C CA . SER B 1 239 ? -7.129 -4.113 -8.383 1 87.25 239 SER B CA 1
ATOM 4048 C C . SER B 1 239 ? -6.73 -3.287 -7.164 1 87.25 239 SER B C 1
ATOM 4050 O O . SER B 1 239 ? -7.535 -2.516 -6.641 1 87.25 239 SER B O 1
ATOM 4052 N N . ARG B 1 240 ? -5.582 -3.443 -6.738 1 92.44 240 ARG B N 1
ATOM 4053 C CA . ARG B 1 240 ? -5.133 -2.732 -5.547 1 92.44 240 ARG B CA 1
ATOM 4054 C C . ARG B 1 240 ? -5.18 -1.223 -5.758 1 92.44 240 ARG B C 1
ATOM 4056 O O . ARG B 1 240 ? -5.441 -0.465 -4.824 1 92.44 240 ARG B O 1
ATOM 4063 N N . TYR B 1 241 ? -4.965 -0.775 -7.02 1 95.94 241 TYR B N 1
ATOM 4064 C CA . TYR B 1 241 ? -4.977 0.655 -7.309 1 95.94 241 TYR B CA 1
ATOM 4065 C C . TYR B 1 241 ? -6.383 1.229 -7.168 1 95.94 241 TYR B C 1
ATOM 4067 O O . TYR B 1 241 ? -6.551 2.385 -6.77 1 95.94 241 TYR B O 1
ATOM 4075 N N . ALA B 1 242 ? -7.352 0.417 -7.531 1 94.44 242 ALA B N 1
ATOM 4076 C CA . ALA B 1 242 ? -8.734 0.834 -7.336 1 94.44 242 ALA B CA 1
ATOM 4077 C C . ALA B 1 242 ? -9.039 1.074 -5.859 1 94.44 242 ALA B C 1
ATOM 4079 O O . ALA B 1 242 ? -9.641 2.088 -5.5 1 94.44 242 ALA B O 1
ATOM 4080 N N . MET B 1 243 ? -8.617 0.193 -5.035 1 95.81 243 MET B N 1
ATOM 4081 C CA . MET B 1 243 ? -8.844 0.305 -3.6 1 95.81 243 MET B CA 1
ATOM 4082 C C . MET B 1 243 ? -8.102 1.501 -3.02 1 95.81 243 MET B C 1
ATOM 4084 O O . MET B 1 243 ? -8.672 2.283 -2.256 1 95.81 243 MET B O 1
ATOM 4088 N N . LEU B 1 244 ? -6.855 1.622 -3.393 1 97.44 244 LEU B N 1
ATOM 4089 C CA . LEU B 1 244 ? -6.031 2.717 -2.893 1 97.44 244 LEU B CA 1
ATOM 4090 C C . LEU B 1 244 ? -6.613 4.066 -3.305 1 97.44 244 LEU B C 1
ATOM 4092 O O . LEU B 1 244 ? -6.621 5.012 -2.514 1 97.44 244 LEU B O 1
ATOM 4096 N N . ALA B 1 245 ? -7.09 4.164 -4.52 1 96.94 245 ALA B N 1
ATOM 4097 C CA . ALA B 1 245 ? -7.688 5.41 -4.992 1 96.94 245 ALA B CA 1
ATOM 4098 C C . ALA B 1 245 ? -8.93 5.766 -4.176 1 96.94 245 ALA B C 1
ATOM 4100 O O . ALA B 1 245 ? -9.148 6.934 -3.842 1 96.94 245 ALA B O 1
ATOM 4101 N N . LEU B 1 246 ? -9.711 4.797 -3.92 1 97.19 246 LEU B N 1
ATOM 4102 C CA . LEU B 1 246 ? -10.906 5.035 -3.119 1 97.19 246 LEU B CA 1
ATOM 4103 C C . LEU B 1 246 ? -10.531 5.484 -1.71 1 97.19 246 LEU B C 1
ATOM 4105 O O . LEU B 1 246 ? -11.188 6.363 -1.144 1 97.19 246 LEU B O 1
ATOM 4109 N N . VAL B 1 247 ? -9.516 4.902 -1.131 1 97.75 247 VAL B N 1
ATOM 4110 C CA . VAL B 1 247 ? -8.992 5.336 0.158 1 97.75 247 VAL B CA 1
ATOM 4111 C C . VAL B 1 247 ? -8.594 6.809 0.084 1 97.75 247 VAL B C 1
ATOM 4113 O O . VAL B 1 247 ? -8.875 7.578 1.007 1 97.75 247 VAL B O 1
ATOM 4116 N N . ASP B 1 248 ? -7.973 7.199 -1.02 1 96.69 248 ASP B N 1
ATOM 4117 C CA . ASP B 1 248 ? -7.59 8.594 -1.212 1 96.69 248 ASP B CA 1
ATOM 4118 C C . ASP B 1 248 ? -8.82 9.5 -1.274 1 96.69 248 ASP B C 1
ATOM 4120 O O . ASP B 1 248 ? -8.82 10.594 -0.718 1 96.69 248 ASP B O 1
ATOM 4124 N N . VAL B 1 249 ? -9.812 9.023 -1.953 1 96.62 249 VAL B N 1
ATOM 4125 C CA . VAL B 1 249 ? -11.055 9.789 -2.08 1 96.62 249 VAL B CA 1
ATOM 4126 C C . VAL B 1 249 ? -11.656 10.023 -0.698 1 96.62 249 VAL B C 1
ATOM 4128 O O . VAL B 1 249 ? -12.008 11.148 -0.35 1 96.62 249 VAL B O 1
ATOM 4131 N N . ILE B 1 250 ? -11.734 8.992 0.072 1 97.25 250 ILE B N 1
ATOM 4132 C CA . ILE B 1 250 ? -12.328 9.07 1.404 1 97.25 250 ILE B CA 1
ATOM 4133 C C . ILE B 1 250 ? -11.492 10 2.283 1 97.25 250 ILE B C 1
ATOM 4135 O O . ILE B 1 250 ? -12.039 10.852 2.984 1 97.25 250 ILE B O 1
ATOM 4139 N N . SER B 1 251 ? -10.211 9.812 2.238 1 96.31 251 SER B N 1
ATOM 4140 C CA . SER B 1 251 ? -9.305 10.633 3.035 1 96.31 251 SER B CA 1
ATOM 4141 C C . SER B 1 251 ? -9.43 12.109 2.678 1 96.31 251 SER B C 1
ATOM 4143 O O . SER B 1 251 ? -9.516 12.961 3.562 1 96.31 251 SER B O 1
ATOM 4145 N N . MET B 1 252 ? -9.469 12.359 1.409 1 94.62 252 MET B N 1
ATOM 4146 C CA . MET B 1 252 ? -9.602 13.75 0.972 1 94.62 252 MET B CA 1
ATOM 4147 C C . MET B 1 252 ? -10.945 14.328 1.408 1 94.62 252 MET B C 1
ATOM 4149 O O . MET B 1 252 ? -11.008 15.469 1.878 1 94.62 252 MET B O 1
ATOM 4153 N N . ALA B 1 253 ? -11.992 13.555 1.21 1 94.88 253 ALA B N 1
ATOM 4154 C CA . ALA B 1 253 ? -13.328 14.008 1.603 1 94.88 253 ALA B CA 1
ATOM 4155 C C . ALA B 1 253 ? -13.375 14.328 3.094 1 94.88 253 ALA B C 1
ATOM 4157 O O . ALA B 1 253 ? -13.938 15.344 3.5 1 94.88 253 ALA B O 1
ATOM 4158 N N . LEU B 1 254 ? -12.773 13.492 3.938 1 95.44 254 LEU B N 1
ATOM 4159 C CA . LEU B 1 254 ? -12.695 13.734 5.375 1 95.44 254 LEU B CA 1
ATOM 4160 C C . LEU B 1 254 ? -11.945 15.039 5.664 1 95.44 254 LEU B C 1
ATOM 4162 O O . LEU B 1 254 ? -12.383 15.828 6.5 1 95.44 254 LEU B O 1
ATOM 4166 N N . ALA B 1 255 ? -10.859 15.203 4.945 1 93.25 255 ALA B N 1
ATOM 4167 C CA . ALA B 1 255 ? -10.008 16.375 5.164 1 93.25 255 ALA B CA 1
ATOM 4168 C C . ALA B 1 255 ? -10.734 17.656 4.781 1 93.25 255 ALA B C 1
ATOM 4170 O O . ALA B 1 255 ? -10.703 18.641 5.527 1 93.25 255 ALA B O 1
ATOM 4171 N N . VAL B 1 256 ? -11.422 17.609 3.65 1 91.38 256 VAL B N 1
ATOM 4172 C CA . VAL B 1 256 ? -12.078 18.797 3.113 1 91.38 256 VAL B CA 1
ATOM 4173 C C . VAL B 1 256 ? -13.312 19.125 3.947 1 91.38 256 VAL B C 1
ATOM 4175 O O . VAL B 1 256 ? -13.641 20.297 4.148 1 91.38 256 VAL B O 1
ATOM 4178 N N . ASN B 1 257 ? -13.969 18.125 4.422 1 92.12 257 ASN B N 1
ATOM 4179 C CA . ASN B 1 257 ? -15.164 18.344 5.238 1 92.12 257 ASN B CA 1
ATOM 4180 C C . ASN B 1 257 ? -14.805 18.859 6.625 1 92.12 257 ASN B C 1
ATOM 4182 O O . ASN B 1 257 ? -15.656 19.375 7.34 1 92.12 257 ASN B O 1
ATOM 4186 N N . HIS B 1 258 ? -13.547 18.688 6.977 1 91.44 258 HIS B N 1
ATOM 4187 C CA . HIS B 1 258 ? -13.07 19.141 8.273 1 91.44 258 HIS B CA 1
ATOM 4188 C C . HIS B 1 258 ? -11.703 19.812 8.156 1 91.44 258 HIS B C 1
ATOM 4190 O O . HIS B 1 258 ? -10.742 19.391 8.812 1 91.44 258 HIS B O 1
ATOM 4196 N N . LYS B 1 259 ? -11.695 20.875 7.457 1 87.5 259 LYS B N 1
ATOM 4197 C CA . LYS B 1 259 ? -10.484 21.531 6.977 1 87.5 259 LYS B CA 1
ATOM 4198 C C . LYS B 1 259 ? -9.633 22.031 8.141 1 87.5 259 LYS B C 1
ATOM 4200 O O . LYS B 1 259 ? -8.406 21.891 8.117 1 87.5 259 LYS B O 1
ATOM 4205 N N . ARG B 1 260 ? -10.258 22.656 9.102 1 82.75 260 ARG B N 1
ATOM 4206 C CA . ARG B 1 260 ? -9.5 23.234 10.211 1 82.75 260 ARG B CA 1
ATOM 4207 C C . ARG B 1 260 ? -8.68 22.156 10.922 1 82.75 260 ARG B C 1
ATOM 4209 O O . ARG B 1 260 ? -7.484 22.328 11.164 1 82.75 260 ARG B O 1
ATOM 4216 N N . ARG B 1 261 ? -9.352 21.109 11.211 1 85 261 ARG B N 1
ATOM 4217 C CA . ARG B 1 261 ? -8.688 19.969 11.852 1 85 261 ARG B CA 1
ATOM 4218 C C . ARG B 1 261 ? -7.551 19.453 10.977 1 85 261 ARG B C 1
ATOM 4220 O O . ARG B 1 261 ? -6.426 19.266 11.453 1 85 261 ARG B O 1
ATOM 4227 N N . SER B 1 262 ? -7.848 19.172 9.797 1 89.38 262 SER B N 1
ATOM 4228 C CA . SER B 1 262 ? -6.902 18.547 8.883 1 89.38 262 SER B CA 1
ATOM 4229 C C . SER B 1 262 ? -5.699 19.453 8.633 1 89.38 262 SER B C 1
ATOM 4231 O O . SER B 1 262 ? -4.555 18.984 8.633 1 89.38 262 SER B O 1
ATOM 4233 N N . ARG B 1 263 ? -5.93 20.656 8.398 1 85.88 263 ARG B N 1
ATOM 4234 C CA . ARG B 1 263 ? -4.852 21.594 8.125 1 85.88 263 ARG B CA 1
ATOM 4235 C C . ARG B 1 263 ? -3.893 21.703 9.305 1 85.88 263 ARG B C 1
ATOM 4237 O O . ARG B 1 263 ? -2.674 21.703 9.125 1 85.88 263 ARG B O 1
ATOM 4244 N N . ASP B 1 264 ? -4.465 21.828 10.414 1 84.94 264 ASP B N 1
ATOM 4245 C CA . ASP B 1 264 ? -3.648 21.891 11.625 1 84.94 264 ASP B CA 1
ATOM 4246 C C . ASP B 1 264 ? -2.75 20.672 11.75 1 84.94 264 ASP B C 1
ATOM 4248 O O . ASP B 1 264 ? -1.543 20.797 11.969 1 84.94 264 ASP B O 1
ATOM 4252 N N . LYS B 1 265 ? -3.354 19.5 11.648 1 88.81 265 LYS B N 1
ATOM 4253 C CA . LYS B 1 265 ? -2.602 18.25 11.797 1 88.81 265 LYS B CA 1
ATOM 4254 C C . LYS B 1 265 ? -1.537 18.125 10.711 1 88.81 265 LYS B C 1
ATOM 4256 O O . LYS B 1 265 ? -0.399 17.75 10.992 1 88.81 265 LYS B O 1
ATOM 4261 N N . LEU B 1 266 ? -1.871 18.453 9.539 1 88.31 266 LEU B N 1
ATOM 4262 C CA . LEU B 1 266 ? -0.938 18.344 8.422 1 88.31 266 LEU B CA 1
ATOM 4263 C C . LEU B 1 266 ? 0.214 19.328 8.57 1 88.31 266 LEU B C 1
ATOM 4265 O O . LEU B 1 266 ? 1.354 19.016 8.211 1 88.31 266 LEU B O 1
ATOM 4269 N N . ARG B 1 267 ? -0.061 20.5 9.039 1 85.19 267 ARG B N 1
ATOM 4270 C CA . ARG B 1 267 ? 0.992 21.484 9.273 1 85.19 267 ARG B CA 1
ATOM 4271 C C . ARG B 1 267 ? 1.975 20.984 10.328 1 85.19 267 ARG B C 1
ATOM 4273 O O . ARG B 1 267 ? 3.189 21.094 10.148 1 85.19 267 ARG B O 1
ATOM 4280 N N . ARG B 1 268 ? 1.44 20.516 11.414 1 85.06 268 ARG B N 1
ATOM 4281 C CA . ARG B 1 268 ? 2.287 19.953 12.461 1 85.06 268 ARG B CA 1
ATOM 4282 C C . ARG B 1 268 ? 3.162 18.828 11.914 1 85.06 268 ARG B C 1
ATOM 4284 O O . ARG B 1 268 ? 4.352 18.75 12.227 1 85.06 268 ARG B O 1
ATOM 4291 N N . LEU B 1 269 ? 2.512 18.016 11.148 1 87.75 269 LEU B N 1
ATOM 4292 C CA . LEU B 1 269 ? 3.227 16.891 10.555 1 87.75 269 LEU B CA 1
ATOM 4293 C C . LEU B 1 269 ? 4.355 17.391 9.656 1 87.75 269 LEU B C 1
ATOM 4295 O O . LEU B 1 269 ? 5.477 16.875 9.719 1 87.75 269 LEU B O 1
ATOM 4299 N N . LYS B 1 270 ? 4.035 18.281 8.836 1 86.31 270 LYS B N 1
ATOM 4300 C CA . LYS B 1 270 ? 5.035 18.844 7.93 1 86.31 270 LYS B CA 1
ATOM 4301 C C . LYS B 1 270 ? 6.223 19.406 8.703 1 86.31 270 LYS B C 1
ATOM 4303 O O . LYS B 1 270 ? 7.375 19.188 8.336 1 86.31 270 LYS B O 1
ATOM 4308 N N . LEU B 1 271 ? 5.973 20.141 9.688 1 82.5 271 LEU B N 1
ATOM 4309 C CA . LEU B 1 271 ? 7.02 20.734 10.508 1 82.5 271 LEU B CA 1
ATOM 4310 C C . LEU B 1 271 ? 7.898 19.656 11.133 1 82.5 271 LEU B C 1
ATOM 4312 O O . LEU B 1 271 ? 9.125 19.766 11.109 1 82.5 271 LEU B O 1
ATOM 4316 N N . ALA B 1 272 ? 7.254 18.672 11.641 1 83.75 272 ALA B N 1
ATOM 4317 C CA . ALA B 1 272 ? 7.984 17.578 12.289 1 83.75 272 ALA B CA 1
ATOM 4318 C C . ALA B 1 272 ? 8.852 16.828 11.281 1 83.75 272 ALA B C 1
ATOM 4320 O O . ALA B 1 272 ? 10.008 16.516 11.57 1 83.75 272 ALA B O 1
ATOM 4321 N N . LEU B 1 273 ? 8.305 16.562 10.117 1 86.12 273 LEU B N 1
ATOM 4322 C CA . LEU B 1 273 ? 9.031 15.82 9.094 1 86.12 273 LEU B CA 1
ATOM 4323 C C . LEU B 1 273 ? 10.195 16.641 8.555 1 86.12 273 LEU B C 1
ATOM 4325 O O . LEU B 1 273 ? 11.297 16.125 8.367 1 86.12 273 LEU B O 1
ATOM 4329 N N . ASP B 1 274 ? 9.906 17.875 8.273 1 82.31 274 ASP B N 1
ATOM 4330 C CA . ASP B 1 274 ? 10.945 18.734 7.711 1 82.31 274 ASP B CA 1
ATOM 4331 C C . ASP B 1 274 ? 12.109 18.906 8.688 1 82.31 274 ASP B C 1
ATOM 4333 O O . ASP B 1 274 ? 13.273 18.953 8.273 1 82.31 274 ASP B O 1
ATOM 4337 N N . SER B 1 275 ? 11.797 19.031 9.883 1 80.94 275 SER B N 1
ATOM 4338 C CA . SER B 1 275 ? 12.844 19.172 10.891 1 80.94 275 SER B CA 1
ATOM 4339 C C . SER B 1 275 ? 13.711 17.922 10.977 1 80.94 275 SER B C 1
ATOM 4341 O O . SER B 1 275 ? 14.906 18 11.258 1 80.94 275 SER B O 1
ATOM 4343 N N . TYR B 1 276 ? 13.164 16.812 10.703 1 81.5 276 TYR B N 1
ATOM 4344 C CA . TYR B 1 276 ? 13.859 15.531 10.805 1 81.5 276 TYR B CA 1
ATOM 4345 C C . TYR B 1 276 ? 14.625 15.219 9.531 1 81.5 276 TYR B C 1
ATOM 4347 O O . TYR B 1 276 ? 15.797 14.82 9.578 1 81.5 276 TYR B O 1
ATOM 4355 N N . ARG B 1 277 ? 14.039 15.32 8.406 1 83.75 277 ARG B N 1
ATOM 4356 C CA . ARG B 1 277 ? 14.641 14.82 7.176 1 83.75 277 ARG B CA 1
ATOM 4357 C C . ARG B 1 277 ? 15.312 15.953 6.398 1 83.75 277 ARG B C 1
ATOM 4359 O O . ARG B 1 277 ? 16.188 15.703 5.562 1 83.75 277 ARG B O 1
ATOM 4366 N N . GLY B 1 278 ? 14.883 17.109 6.715 1 77.31 278 GLY B N 1
ATOM 4367 C CA . GLY B 1 278 ? 15.336 18.172 5.84 1 77.31 278 GLY B CA 1
ATOM 4368 C C . GLY B 1 278 ? 14.82 18.047 4.418 1 77.31 278 GLY B C 1
ATOM 4369 O O . GLY B 1 278 ? 13.758 17.469 4.191 1 77.31 278 GLY B O 1
ATOM 4370 N N . GLY B 1 279 ? 15.453 18.734 3.553 1 73.06 279 GLY B N 1
ATOM 4371 C CA . GLY B 1 279 ? 15.117 18.609 2.143 1 73.06 279 GLY B CA 1
ATOM 4372 C C . GLY B 1 279 ? 14.344 19.797 1.609 1 73.06 279 GLY B C 1
ATOM 4373 O O . GLY B 1 279 ? 14.508 20.922 2.082 1 73.06 279 GLY B O 1
ATOM 4374 N N . LEU B 1 280 ? 13.531 19.391 0.588 1 72.81 280 LEU B N 1
ATOM 4375 C CA . LEU B 1 280 ? 12.891 20.438 -0.196 1 72.81 280 LEU B CA 1
ATOM 4376 C C . LEU B 1 280 ? 11.523 20.797 0.372 1 72.81 280 LEU B C 1
ATOM 4378 O O . LEU B 1 280 ? 10.906 19.984 1.07 1 72.81 280 LEU B O 1
ATOM 4382 N N . ASP B 1 281 ? 11.039 21.938 0.06 1 68.62 281 ASP B N 1
ATOM 4383 C CA . ASP B 1 281 ? 9.781 22.469 0.572 1 68.62 281 ASP B CA 1
ATOM 4384 C C . ASP B 1 281 ? 8.602 21.578 0.15 1 68.62 281 ASP B C 1
ATOM 4386 O O . ASP B 1 281 ? 7.68 21.344 0.937 1 68.62 281 ASP B O 1
ATOM 4390 N N . ARG B 1 282 ? 8.664 20.984 -0.995 1 76.56 282 ARG B N 1
ATOM 4391 C CA . ARG B 1 282 ? 7.484 20.312 -1.523 1 76.56 282 ARG B CA 1
ATOM 4392 C C . ARG B 1 282 ? 7.652 18.797 -1.481 1 76.56 282 ARG B C 1
ATOM 4394 O O . ARG B 1 282 ? 7.164 18.078 -2.363 1 76.56 282 ARG B O 1
ATOM 4401 N N . GLN B 1 283 ? 8.258 18.438 -0.413 1 81.19 283 GLN B N 1
ATOM 4402 C CA . GLN B 1 283 ? 8.352 17 -0.208 1 81.19 283 GLN B CA 1
ATOM 4403 C C . GLN B 1 283 ? 7.031 16.422 0.305 1 81.19 283 GLN B C 1
ATOM 4405 O O . GLN B 1 283 ? 6.332 17.078 1.092 1 81.19 283 GLN B O 1
ATOM 4410 N N . PRO B 1 284 ? 6.68 15.227 -0.162 1 80.62 284 PRO B N 1
ATOM 4411 C CA . PRO B 1 284 ? 5.426 14.633 0.302 1 80.62 284 PRO B CA 1
ATOM 4412 C C . PRO B 1 284 ? 5.414 14.375 1.809 1 80.62 284 PRO B C 1
ATOM 4414 O O . PRO B 1 284 ? 6.473 14.172 2.412 1 80.62 284 PRO B O 1
ATOM 4417 N N . LEU B 1 285 ? 4.191 14.438 2.398 1 79.56 285 LEU B N 1
ATOM 4418 C CA . LEU B 1 285 ? 4.016 14.211 3.828 1 79.56 285 LEU B CA 1
ATOM 4419 C C . LEU B 1 285 ? 4.051 12.719 4.152 1 79.56 285 LEU B C 1
ATOM 4421 O O . LEU B 1 285 ? 4.062 12.328 5.32 1 79.56 285 LEU B O 1
ATOM 4425 N N . GLY B 1 286 ? 4.074 11.922 3.049 1 72.75 286 GLY B N 1
ATOM 4426 C CA . GLY B 1 286 ? 4.344 10.5 3.207 1 72.75 286 GLY B CA 1
ATOM 4427 C C . GLY B 1 286 ? 5.793 10.141 2.945 1 72.75 286 GLY B C 1
ATOM 4428 O O . GLY B 1 286 ? 6.348 10.484 1.898 1 72.75 286 GLY B O 1
ATOM 4429 N N . ASP B 1 287 ? 6.551 9.547 3.988 1 69.19 287 ASP B N 1
ATOM 4430 C CA . ASP B 1 287 ? 7.965 9.188 3.979 1 69.19 287 ASP B CA 1
ATOM 4431 C C . ASP B 1 287 ? 8.836 10.391 4.32 1 69.19 287 ASP B C 1
ATOM 4433 O O . ASP B 1 287 ? 8.633 11.484 3.787 1 69.19 287 ASP B O 1
#

Radius of gyration: 28.09 Å; Cα contacts (8 Å, |Δi|>4): 1023; chains: 2; bounding box: 54×99×54 Å

Secondary structure (DSSP, 8-state):
------HHHHHHHHGGGS-HHHHHHHHHHHH-HHHHHHS-HHHHHHHHTS-HHHHHHHHHHTT-SSHHHHHHHHHHHHHH-GGGTS-------HHHHHHHHHHHHHHHHTT--HHHHHHHHHHHHH-S-EEEEE-SSHHHHHHHHHHHHHHHTT--EEEE--HHHHHHHHHH--TT-EEEEE-SSS--HHHHHHHHHHHHTT-EEEEEE-TTSHHHHH-SEEEE------S-TTSPPSHHHHHHHHHHHHHHHHHHHTHHHHHHHHHHHHHHHHHHH---TT--S--/------HHHHHHHHGGGS-HHHHHHHHHHHH-HHHHHHS-HHHHHHHHTS-HHHHHHHHHHTT-SSHHHHHHHHHHHHHH-GGGTS-------HHHHHHHHHHHHHHHHTT--HHHHHHHHHHHHH-S-EEEEE-SSHHHHHHHHHHHHHHHTT--EEEE--HHHHHHHHHH--TT-EEEEE-SSS--HHHHHHHHHHHHTT-EEEEEE-TTSHHHHH-SEEEE------S-TTSPPSHHHHHHHHHHHHHHHHHHHTHHHHHHHHHHHHHHHHHHH---TT--S--

pLDDT: mean 90.72, std 9.51, range [41.16, 98.88]